Protein 8G0K (pdb70)

Secondary structure (DSSP, 8-state):
-PPEEPSSPPEE-GGGTTSHHHHHHHHHHHHHHHHHHHTSBHHHHHHHHHHHTTS----HHHHHHHHHHHHHHHHHHHHH-TTS-HHHHHHHHHH-SSGGGGB----HHHHHHHHHHHT---B--EE-STT-EE-/-HHHHHHSTT-EEEEPPPHHHHHTTTTTS-HHHHHHHHHH-EEEETTTTEEE--HHHHHHHHHHH----TTEEEEEEEEETT--EEEEEEETTT--EEEEEETTTTEEEEE-S-HHHHHHTGGG-HHHHHHTT--TTHHHHHHHSPPPPTTEEEEESS-GGGT---SGGGEEEEEHHHHHHHHHHHS-SPEE-/--SSPPEE-TTGGGSHHHHHHHHHHHHHHHT--HHHHHHHHTSSB--SS-HHHHHHHHHHHHHHHHHHHHH-TTS-HHHHHHHHHH-SSGGGGS----HHHHT---S--EE-/-HHHHHHSTT-EEEEPBPHHHHHTTTTTS-HHHHHHHHHH-EEEETTTTEEE--HHHHHHHHHHHS---TTEEEEEEEEETTS-EEEEEEETTT--EEEEEETTTTEEEEE-S-HHHHHHTGGG-HHHHHHTT--TTHHHHHHHSPPP-TTEEEEESS-GGGT---SGGGEEEEEHHHHHHHHHHHS-SPEE-

Solvent-accessible surface area: 28555 Å² total; per-residue (Å²): 96,71,76,9,75,6,101,74,47,1,59,6,21,146,134,33,56,172,49,97,151,20,48,85,50,0,101,108,6,2,75,59,1,19,74,15,1,34,108,16,44,16,154,46,1,32,136,18,12,74,91,27,92,171,86,24,151,133,141,41,18,28,13,1,14,28,33,56,43,40,8,52,51,2,10,28,56,0,67,112,112,36,135,48,70,0,135,32,0,28,58,85,3,77,81,101,150,96,8,6,27,0,2,29,121,90,45,29,1,80,52,2,4,80,56,2,85,164,84,125,212,91,110,5,44,3,24,1,38,94,99,18,84,89,94,38,141,87,2,87,149,93,10,26,119,50,75,80,86,109,104,23,67,71,127,48,0,131,107,18,91,106,45,5,16,133,85,0,13,47,0,1,96,71,0,0,24,0,6,4,15,63,4,12,2,0,1,6,70,0,78,99,21,42,52,12,0,84,65,13,2,78,61,70,153,66,11,46,1,1,0,0,1,0,0,0,3,0,0,2,0,0,5,0,42,2,105,20,8,3,12,1,0,0,3,1,5,1,12,20,5,6,12,24,6,6,20,75,20,0,58,3,7,0,8,7,4,3,50,3,117,23,0,14,84,52,18,0,44,2,78,70,14,86,81,0,71,142,109,52,71,93,0,126,42,69,17,0,0,0,4,12,5,1,9,3,1,0,6,100,65,27,32,129,33,4,84,68,9,77,5,51,7,3,1,0,1,3,16,4,1,12,48,124,12,98,26,91,174,11,135,66,49,3,56,0,26,114,77,18,51,117,28,39,64,18,58,105,39,0,90,113,0,1,77,54,10,81,106,58,126,108,156,28,10,91,83,26,87,169,86,22,80,83,112,147,50,139,38,45,108,8,1,93,30,35,58,86,42,11,54,71,3,17,90,58,0,111,122,98,42,127,56,74,0,128,36,0,16,58,86,4,76,78,98,161,135,34,6,49,90,48,98,116,82,50,26,3,96,80,88,75,43,35,117,76,23,76,83,98,41,130,79,2,94,128,96,10,22,124,51,45,52,1,2,70,15,25,72,128,6,1,133,100,16,78,120,61,5,12,124,71,0,11,50,0,0,100,73,0,0,2,0,1,6,15,65,3,13,2,0,1,6,11,0,26,57,22,45,64,12,0,90,71,19,3,77,56,71,153,72,10,55,2,2,0,0,1,0,0,0,0,0,0,2,0,0,4,0,39,2,141,91,22,22,13,1,0,0,3,0,5,2,6,18,3,6,10,24,7,6,22,72,36,0,61,6,8,0,9,9,5,2,53,4,155,20,0,33,65,59,21,0,48,6,84,48,11,98,84,0,75,147,110,61,72,62,0,51,26,68,13,0,1,0,2,18,19,1,8,3,21,4,7,116,68,48,52,135,37,1,72,59,10,72,4,49,7,2,2,0,0,2,17,5,6,11,48,124,12,70,22,93

InterPro domains:
  IPR028949 Novel toxin 15 [PF15604] (2-148)

Organism: Bacteroides (NCBI:txid816)

Structure (mmCIF, N/CA/C/O backbone):
data_8G0K
#
_entry.id   8G0K
#
_cell.length_a   109.770
_cell.length_b   112.272
_cell.length_c   149.057
_cell.angle_alpha   90.00
_cell.angle_beta   90.00
_cell.angle_gamma   90.00
#
_symmetry.space_group_name_H-M   'C 2 2 21'
#
loop_
_entity.id
_entity.type
_entity.pdbx_description
1 polymer 'Ntox15 domain-containing protein'
2 polymer 'DUF1851 domain-containing protein'
3 water water
#
loop_
_atom_site.group_PDB
_atom_site.id
_atom_site.type_symbol
_atom_site.label_atom_id
_atom_site.label_alt_id
_atom_site.label_comp_id
_atom_site.label_asym_id
_atom_site.label_entity_id
_atom_site.label_seq_id
_atom_site.pdbx_PDB_ins_code
_atom_site.Cartn_x
_atom_site.Cartn_y
_atom_site.Cartn_z
_atom_site.occupancy
_atom_site.B_iso_or_equiv
_atom_site.auth_seq_id
_atom_site.auth_comp_id
_atom_site.auth_asym_id
_atom_site.auth_atom_id
_atom_site.pdbx_PDB_model_num
ATOM 1 N N . LEU A 1 13 ? 7.244 8.957 54.273 1.00 64.93 162 LEU A N 1
ATOM 2 C CA . LEU A 1 13 ? 6.979 10.368 54.522 1.00 66.31 162 LEU A CA 1
ATOM 3 C C . LEU A 1 13 ? 6.055 10.939 53.484 1.00 67.71 162 LEU A C 1
ATOM 4 O O . LEU A 1 13 ? 5.185 10.248 52.948 1.00 73.89 162 LEU A O 1
ATOM 9 N N . SER A 1 14 ? 6.286 12.218 53.190 1.00 64.38 163 SER A N 1
ATOM 10 C CA . SER A 1 14 ? 5.511 12.934 52.188 1.00 65.58 163 SER A CA 1
ATOM 11 C C . SER A 1 14 ? 6.026 12.614 50.782 1.00 66.59 163 SER A C 1
ATOM 12 O O . SER A 1 14 ? 7.230 12.399 50.580 1.00 63.65 163 SER A O 1
ATOM 15 N N . VAL A 1 15 ? 5.102 12.590 49.813 1.00 59.62 164 VAL A N 1
ATOM 16 C CA . VAL A 1 15 ? 5.384 12.080 48.470 1.00 60.05 164 VAL A CA 1
ATOM 17 C C . VAL A 1 15 ? 6.070 13.152 47.629 1.00 63.70 164 VAL A C 1
ATOM 18 O O . VAL A 1 15 ? 5.473 14.191 47.318 1.00 61.89 164 VAL A O 1
ATOM 22 N N . ILE A 1 16 ? 7.292 12.859 47.185 1.00 56.48 165 ILE A N 1
ATOM 23 C CA . ILE A 1 16 ? 8.095 13.783 46.396 1.00 51.86 165 ILE A CA 1
ATOM 24 C C . ILE A 1 16 ? 7.936 13.430 44.923 1.00 50.98 165 ILE A C 1
ATOM 25 O O . ILE A 1 16 ? 8.306 12.330 44.491 1.00 49.40 165 ILE A O 1
ATOM 30 N N . PHE A 1 17 ? 7.373 14.352 44.149 1.00 49.08 166 PHE A N 1
ATOM 31 C CA . PHE A 1 17 ? 7.197 14.144 42.718 1.00 51.46 166 PHE A CA 1
ATOM 32 C C . PHE A 1 17 ? 8.415 14.674 41.959 1.00 51.76 166 PHE A C 1
ATOM 33 O O . PHE A 1 17 ? 8.860 15.797 42.205 1.00 48.76 166 PHE A O 1
ATOM 41 N N . VAL A 1 18 ? 8.925 13.870 41.019 1.00 48.22 167 VAL A N 1
ATOM 42 C CA . VAL A 1 18 ? 10.097 14.249 40.238 1.00 42.55 167 VAL A CA 1
ATOM 43 C C . VAL A 1 18 ? 9.818 15.528 39.452 1.00 41.48 167 VAL A C 1
ATOM 44 O O . VAL A 1 18 ? 8.803 15.644 38.766 1.00 45.03 167 VAL A O 1
ATOM 48 N N . LYS A 1 19 ? 10.729 16.504 39.559 1.00 43.80 168 LYS A N 1
ATOM 49 C CA . LYS A 1 19 ? 10.632 17.787 38.866 1.00 44.04 168 LYS A CA 1
ATOM 50 C C . LYS A 1 19 ? 11.871 18.058 38.006 1.00 45.39 168 LYS A C 1
ATOM 51 O O . LYS A 1 19 ? 13.001 17.903 38.486 1.00 45.03 168 LYS A O 1
ATOM 57 N N . PRO A 1 20 ? 11.711 18.424 36.723 1.00 41.42 169 PRO A N 1
ATOM 58 C CA . PRO A 1 20 ? 10.434 18.380 36.007 1.00 40.41 169 PRO A CA 1
ATOM 59 C C . PRO A 1 20 ? 10.081 16.921 35.700 1.00 42.60 169 PRO A C 1
ATOM 60 O O . PRO A 1 20 ? 10.935 16.045 35.883 1.00 39.95 169 PRO A O 1
ATOM 64 N N . PRO A 1 21 ? 8.831 16.646 35.328 1.00 44.05 170 PRO A N 1
ATOM 65 C CA . PRO A 1 21 ? 8.476 15.280 34.940 1.00 40.92 170 PRO A CA 1
ATOM 66 C C . PRO A 1 21 ? 9.418 14.776 33.856 1.00 39.06 170 PRO A C 1
ATOM 67 O O . PRO A 1 21 ? 9.969 15.563 33.075 1.00 35.28 170 PRO A O 1
ATOM 71 N N . PHE A 1 22 ? 9.564 13.452 33.786 1.00 36.05 171 PHE A N 1
ATOM 72 C CA . PHE A 1 22 ? 10.290 12.855 32.672 1.00 36.94 171 PHE A CA 1
ATOM 73 C C . PHE A 1 22 ? 9.588 13.190 31.363 1.00 41.48 171 PHE A C 1
ATOM 74 O O . PHE A 1 22 ? 8.413 13.568 31.338 1.00 41.65 171 PHE A O 1
ATOM 82 N N . GLN A 1 23 ? 10.331 13.103 30.272 1.00 37.73 172 GLN A N 1
ATOM 83 C CA . GLN A 1 23 ? 9.789 13.313 28.938 1.00 39.29 172 GLN A CA 1
ATOM 84 C C . GLN A 1 23 ? 9.857 12.011 28.153 1.00 40.29 172 GLN A C 1
ATOM 85 O O . GLN A 1 23 ? 10.708 11.152 28.407 1.00 41.03 172 GLN A O 1
ATOM 91 N N . LEU A 1 24 ? 8.923 11.870 27.226 1.00 42.55 173 LEU A N 1
ATOM 92 C CA . LEU A 1 24 ? 9.022 10.964 26.091 1.00 42.08 173 LEU A CA 1
ATOM 93 C C . LEU A 1 24 ? 9.333 11.856 24.895 1.00 46.66 173 LEU A C 1
ATOM 94 O O . LEU A 1 24 ? 8.435 12.337 24.201 1.00 43.96 173 LEU A O 1
ATOM 99 N N . LYS A 1 25 ? 10.628 12.068 24.659 1.00 45.52 174 LYS A N 1
ATOM 100 C CA . LYS A 1 25 ? 11.093 13.016 23.655 1.00 45.14 174 LYS A CA 1
ATOM 101 C C . LYS A 1 25 ? 10.570 12.623 22.282 1.00 40.21 174 LYS A C 1
ATOM 102 O O . LYS A 1 25 ? 10.270 11.454 22.027 1.00 40.76 174 LYS A O 1
ATOM 108 N N . LYS A 1 26 ? 10.451 13.607 21.383 1.00 44.28 175 LYS A N 1
ATOM 109 C CA . LYS A 1 26 ? 9.750 13.332 20.125 1.00 50.33 175 LYS A CA 1
ATOM 110 C C . LYS A 1 26 ? 10.522 12.344 19.249 1.00 51.09 175 LYS A C 1
ATOM 111 O O . LYS A 1 26 ? 9.906 11.493 18.592 1.00 50.15 175 LYS A O 1
ATOM 117 N N . LYS A 1 27 ? 11.862 12.418 19.237 1.00 44.55 176 LYS A N 1
ATOM 118 C CA . LYS A 1 27 ? 12.644 11.484 18.422 1.00 47.10 176 LYS A CA 1
ATOM 119 C C . LYS A 1 27 ? 12.348 10.023 18.760 1.00 46.24 176 LYS A C 1
ATOM 120 O O . LYS A 1 27 ? 12.395 9.166 17.874 1.00 53.41 176 LYS A O 1
ATOM 126 N N . PHE A 1 28 ? 11.985 9.716 19.999 1.00 43.13 177 PHE A N 1
ATOM 127 C CA . PHE A 1 28 ? 11.744 8.328 20.382 1.00 46.81 177 PHE A CA 1
ATOM 128 C C . PHE A 1 28 ? 10.296 7.876 20.201 1.00 50.76 177 PHE A C 1
ATOM 129 O O . PHE A 1 28 ? 10.012 6.693 20.416 1.00 49.05 177 PHE A O 1
ATOM 137 N N . GLN A 1 29 ? 9.384 8.777 19.806 1.00 50.63 178 GLN A N 1
ATOM 138 C CA . GLN A 1 29 ? 7.962 8.462 19.654 1.00 51.95 178 GLN A CA 1
ATOM 139 C C . GLN A 1 29 ? 7.634 7.718 18.358 1.00 52.66 178 GLN A C 1
ATOM 140 O O . GLN A 1 29 ? 6.588 7.069 18.289 1.00 51.31 178 GLN A O 1
ATOM 146 N N . LYS A 1 30 ? 8.479 7.822 17.322 1.00 52.74 179 LYS A N 1
ATOM 147 C CA . LYS A 1 30 ? 8.255 7.070 16.084 1.00 54.98 179 LYS A CA 1
ATOM 148 C C . LYS A 1 30 ? 8.186 5.568 16.338 1.00 53.56 179 LYS A C 1
ATOM 149 O O . LYS A 1 30 ? 7.573 4.838 15.558 1.00 58.34 179 LYS A O 1
ATOM 155 N N . ASP A 1 31 ? 8.814 5.086 17.411 1.00 52.20 180 ASP A N 1
ATOM 156 C CA . ASP A 1 31 ? 8.757 3.677 17.763 1.00 48.84 180 ASP A CA 1
ATOM 157 C C . ASP A 1 31 ? 7.702 3.470 18.834 1.00 50.83 180 ASP A C 1
ATOM 158 O O . ASP A 1 31 ? 7.936 3.826 20.005 1.00 45.88 180 ASP A O 1
ATOM 163 N N . PRO A 1 32 ? 6.565 2.853 18.505 1.00 51.38 181 PRO A N 1
ATOM 164 C CA . PRO A 1 32 ? 5.475 2.748 19.493 1.00 48.34 181 PRO A CA 1
ATOM 165 C C . PRO A 1 32 ? 5.843 1.937 20.711 1.00 45.60 181 PRO A C 1
ATOM 166 O O . PRO A 1 32 ? 5.231 2.127 21.763 1.00 50.95 181 PRO A O 1
ATOM 170 N N . PHE A 1 33 ? 6.836 1.059 20.634 1.00 47.22 182 PHE A N 1
ATOM 171 C CA . PHE A 1 33 ? 7.171 0.247 21.800 1.00 42.45 182 PHE A CA 1
ATOM 172 C C . PHE A 1 33 ? 8.034 0.979 22.818 1.00 42.26 182 PHE A C 1
ATOM 173 O O . PHE A 1 33 ? 8.210 0.481 23.927 1.00 42.65 182 PHE A O 1
ATOM 181 N N . TYR A 1 34 ? 8.581 2.143 22.479 1.00 47.02 183 TYR A N 1
ATOM 182 C CA . TYR A 1 34 ? 9.552 2.779 23.366 1.00 44.88 183 TYR A CA 1
ATOM 183 C C . TYR A 1 34 ? 8.899 3.247 24.668 1.00 46.24 183 TYR A C 1
ATOM 184 O O . TYR A 1 34 ? 9.420 2.994 25.773 1.00 40.05 183 TYR A O 1
ATOM 193 N N . GLU A 1 35 ? 7.737 3.916 24.550 1.00 45.23 184 GLU A N 1
ATOM 194 C CA . GLU A 1 35 ? 7.057 4.460 25.722 1.00 44.01 184 GLU A CA 1
ATOM 195 C C . GLU A 1 35 ? 6.795 3.383 26.762 1.00 44.65 184 GLU A C 1
ATOM 196 O O . GLU A 1 35 ? 7.101 3.558 27.952 1.00 43.05 184 GLU A O 1
ATOM 202 N N . ILE A 1 36 ? 6.228 2.255 26.323 1.00 44.72 185 ILE A N 1
ATOM 203 C CA . ILE A 1 36 ? 6.008 1.112 27.211 1.00 42.86 185 ILE A CA 1
ATOM 204 C C . ILE A 1 36 ? 7.273 0.787 28.003 1.00 41.58 185 ILE A C 1
ATOM 205 O O . ILE A 1 36 ? 7.248 0.730 29.237 1.00 42.78 185 ILE A O 1
ATOM 210 N N . GLU A 1 37 ? 8.407 0.572 27.302 1.00 42.17 186 GLU A N 1
ATOM 211 C CA . GLU A 1 37 ? 9.660 0.219 27.988 1.00 42.23 186 GLU A CA 1
ATOM 212 C C . GLU A 1 37 ? 10.133 1.330 28.919 1.00 37.52 186 GLU A C 1
ATOM 213 O O . GLU A 1 37 ? 10.716 1.070 29.986 1.00 39.13 186 GLU A O 1
ATOM 219 N N . MET A 1 38 ? 9.967 2.575 28.485 1.00 42.01 187 MET A N 1
ATOM 220 C CA . MET A 1 38 ? 10.281 3.716 29.329 1.00 38.16 187 MET A CA 1
ATOM 221 C C . MET A 1 38 ? 9.494 3.649 30.626 1.00 39.25 187 MET A C 1
ATOM 222 O O . MET A 1 38 ? 10.067 3.672 31.731 1.00 36.82 187 MET A O 1
ATOM 227 N N . ARG A 1 39 ? 8.166 3.530 30.510 1.00 40.15 188 ARG A N 1
ATOM 228 C CA . ARG A 1 39 ? 7.332 3.437 31.710 1.00 39.13 188 ARG A CA 1
ATOM 229 C C . ARG A 1 39 ? 7.792 2.285 32.593 1.00 35.92 188 ARG A C 1
ATOM 230 O O . ARG A 1 39 ? 7.964 2.460 33.807 1.00 37.76 188 ARG A O 1
ATOM 238 N N . LYS A 1 40 ? 8.088 1.120 31.994 1.00 35.89 189 LYS A N 1
ATOM 239 C CA . LYS A 1 40 ? 8.615 0.014 32.799 1.00 37.82 189 LYS A CA 1
ATOM 240 C C . LYS A 1 40 ? 9.880 0.422 33.528 1.00 40.37 189 LYS A C 1
ATOM 241 O O . LYS A 1 40 ? 10.054 0.106 34.711 1.00 41.30 189 LYS A O 1
ATOM 247 N N . GLN A 1 41 ? 10.792 1.102 32.825 1.00 36.99 190 GLN A N 1
ATOM 248 C CA . GLN A 1 41 ? 12.031 1.527 33.467 1.00 39.35 190 GLN A CA 1
ATOM 249 C C . GLN A 1 41 ? 11.738 2.503 34.597 1.00 33.71 190 GLN A C 1
ATOM 250 O O . GLN A 1 41 ? 12.265 2.365 35.705 1.00 33.87 190 GLN A O 1
ATOM 256 N N . LEU A 1 42 ? 10.876 3.497 34.339 1.00 31.64 191 LEU A N 1
ATOM 257 C CA . LEU A 1 42 ? 10.620 4.499 35.360 1.00 32.84 191 LEU A CA 1
ATOM 258 C C . LEU A 1 42 ? 10.026 3.855 36.602 1.00 38.27 191 LEU A C 1
ATOM 259 O O . LEU A 1 42 ? 10.354 4.245 37.733 1.00 37.42 191 LEU A O 1
ATOM 264 N N . GLN A 1 43 ? 9.184 2.831 36.408 1.00 37.62 192 GLN A N 1
ATOM 265 C CA . GLN A 1 43 ? 8.539 2.169 37.544 1.00 40.96 192 GLN A CA 1
ATOM 266 C C . GLN A 1 43 ? 9.546 1.351 38.325 1.00 39.82 192 GLN A C 1
ATOM 267 O O . GLN A 1 43 ? 9.583 1.411 39.559 1.00 39.24 192 GLN A O 1
ATOM 273 N N . MET A 1 44 ? 10.375 0.570 37.620 1.00 39.71 193 MET A N 1
ATOM 274 C CA . MET A 1 44 ? 11.377 -0.223 38.332 1.00 41.33 193 MET A CA 1
ATOM 275 C C . MET A 1 44 ? 12.375 0.681 39.049 1.00 35.54 193 MET A C 1
ATOM 276 O O . MET A 1 44 ? 12.772 0.397 40.180 1.00 42.79 193 MET A O 1
ATOM 281 N N . GLN A 1 45 ? 12.710 1.829 38.456 1.00 40.55 194 GLN A N 1
ATOM 282 C CA . GLN A 1 45 ? 13.568 2.796 39.147 1.00 39.48 194 GLN A CA 1
ATOM 283 C C . GLN A 1 45 ? 12.877 3.373 40.386 1.00 41.48 194 GLN A C 1
ATOM 284 O O . GLN A 1 45 ? 13.493 3.499 41.457 1.00 41.58 194 GLN A O 1
ATOM 290 N N . GLN A 1 46 ? 11.595 3.725 40.263 1.00 39.62 195 GLN A N 1
ATOM 291 C CA . GLN A 1 46 ? 10.862 4.278 41.404 1.00 44.85 195 GLN A CA 1
ATOM 292 C C . GLN A 1 46 ? 10.814 3.305 42.586 1.00 40.89 195 GLN A C 1
ATOM 293 O O . GLN A 1 46 ? 11.119 3.680 43.724 1.00 40.63 195 GLN A O 1
ATOM 299 N N . ASP A 1 47 ? 10.412 2.052 42.338 1.00 41.57 196 ASP A N 1
ATOM 300 C CA . ASP A 1 47 ? 10.423 1.047 43.404 1.00 42.29 196 ASP A CA 1
ATOM 301 C C . ASP A 1 47 ? 11.817 0.885 43.994 1.00 47.74 196 ASP A C 1
ATOM 302 O O . ASP A 1 47 ? 11.969 0.778 45.218 1.00 51.02 196 ASP A O 1
ATOM 307 N N . GLY A 1 48 ? 12.852 0.871 43.144 1.00 42.16 197 GLY A N 1
ATOM 308 C CA . GLY A 1 48 ? 14.209 0.769 43.667 1.00 41.53 197 GLY A CA 1
ATOM 309 C C . GLY A 1 48 ? 14.560 1.893 44.625 1.00 41.46 197 GLY A C 1
ATOM 310 O O . GLY A 1 48 ? 15.156 1.657 45.679 1.00 44.16 197 GLY A O 1
ATOM 311 N N . ILE A 1 49 ? 14.168 3.128 44.293 1.00 41.17 198 ILE A N 1
ATOM 312 C CA . ILE A 1 49 ? 14.380 4.239 45.221 1.00 42.70 198 ILE A CA 1
ATOM 313 C C . ILE A 1 49 ? 13.541 4.069 46.488 1.00 47.46 198 ILE A C 1
ATOM 314 O O . ILE A 1 49 ? 14.034 4.266 47.602 1.00 50.18 198 ILE A O 1
ATOM 319 N N . ASN A 1 50 ? 12.248 3.747 46.341 1.00 48.01 199 ASN A N 1
ATOM 320 C CA . ASN A 1 50 ? 11.385 3.729 47.520 1.00 50.17 199 ASN A CA 1
ATOM 321 C C . ASN A 1 50 ? 11.759 2.600 48.471 1.00 53.44 199 ASN A C 1
ATOM 322 O O . ASN A 1 50 ? 11.386 2.646 49.642 1.00 56.30 199 ASN A O 1
ATOM 327 N N . ASN A 1 51 ? 12.545 1.630 48.009 1.00 53.25 200 ASN A N 1
ATOM 328 C CA . ASN A 1 51 ? 13.041 0.533 48.829 1.00 49.96 200 ASN A CA 1
ATOM 329 C C . ASN A 1 51 ? 14.210 0.931 49.724 1.00 58.27 200 ASN A C 1
ATOM 330 O O . ASN A 1 51 ? 14.742 0.075 50.445 1.00 61.53 200 ASN A O 1
ATOM 335 N N . MET A 1 52 ? 14.615 2.197 49.718 1.00 55.92 201 MET A N 1
ATOM 336 C CA . MET A 1 52 ? 15.773 2.646 50.478 1.00 58.41 201 MET A CA 1
ATOM 337 C C . MET A 1 52 ? 15.349 3.523 51.654 1.00 55.85 201 MET A C 1
ATOM 338 O O . MET A 1 52 ? 14.362 4.266 51.575 1.00 54.83 201 MET A O 1
ATOM 343 N N . THR A 1 53 ? 16.121 3.451 52.737 1.00 56.55 202 THR A N 1
ATOM 344 C CA . THR A 1 53 ? 16.000 4.435 53.804 1.00 60.75 202 THR A CA 1
ATOM 345 C C . THR A 1 53 ? 16.531 5.784 53.335 1.00 58.20 202 THR A C 1
ATOM 346 O O . THR A 1 53 ? 17.385 5.865 52.448 1.00 59.68 202 THR A O 1
ATOM 350 N N . ILE A 1 54 ? 16.011 6.853 53.947 1.00 58.43 203 ILE A N 1
ATOM 351 C CA . ILE A 1 54 ? 16.426 8.207 53.589 1.00 56.24 203 ILE A CA 1
ATOM 352 C C . ILE A 1 54 ? 17.903 8.392 53.844 1.00 59.01 203 ILE A C 1
ATOM 353 O O . ILE A 1 54 ? 18.606 9.051 53.065 1.00 59.38 203 ILE A O 1
ATOM 358 N N . PHE A 1 55 ? 18.394 7.851 54.958 1.00 60.75 204 PHE A N 1
ATOM 359 C CA . PHE A 1 55 ? 19.806 8.012 55.268 1.00 58.77 204 PHE A CA 1
ATOM 360 C C . PHE A 1 55 ? 20.666 7.443 54.153 1.00 55.10 204 PHE A C 1
ATOM 361 O O . PHE A 1 55 ? 21.545 8.133 53.637 1.00 54.32 204 PHE A O 1
ATOM 369 N N . GLU A 1 56 ? 20.413 6.188 53.751 1.00 55.82 205 GLU A N 1
ATOM 370 C CA . GLU A 1 56 ? 21.310 5.554 52.784 1.00 60.40 205 GLU A CA 1
ATOM 371 C C . GLU A 1 56 ? 21.166 6.188 51.399 1.00 57.75 205 GLU A C 1
ATOM 372 O O . GLU A 1 56 ? 22.145 6.260 50.654 1.00 56.65 205 GLU A O 1
ATOM 378 N N . TRP A 1 57 ? 19.979 6.695 51.053 1.00 57.71 206 TRP A N 1
ATOM 379 C CA . TRP A 1 57 ? 19.837 7.426 49.797 1.00 53.85 206 TRP A CA 1
ATOM 380 C C . TRP A 1 57 ? 20.672 8.698 49.804 1.00 57.65 206 TRP A C 1
ATOM 381 O O . TRP A 1 57 ? 21.323 9.034 48.802 1.00 56.49 206 TRP A O 1
ATOM 392 N N . LEU A 1 58 ? 20.697 9.404 50.934 1.00 57.64 207 LEU A N 1
ATOM 393 C CA . LEU A 1 58 ? 21.541 10.589 51.030 1.00 52.69 207 LEU A CA 1
ATOM 394 C C . LEU A 1 58 ? 23.018 10.220 51.048 1.00 55.15 207 LEU A C 1
ATOM 395 O O . LEU A 1 58 ? 23.833 10.931 50.457 1.00 56.71 207 LEU A O 1
ATOM 400 N N . LYS A 1 59 ? 23.388 9.126 51.723 1.00 52.60 208 LYS A N 1
ATOM 401 C CA . LYS A 1 59 ? 24.773 8.668 51.697 1.00 52.42 208 LYS A CA 1
ATOM 402 C C . LYS A 1 59 ? 25.255 8.486 50.258 1.00 56.21 208 LYS A C 1
ATOM 403 O O . LYS A 1 59 ? 26.250 9.088 49.831 1.00 56.98 208 LYS A O 1
ATOM 409 N N . ASN A 1 60 ? 24.524 7.670 49.487 1.00 56.40 209 ASN A N 1
ATOM 410 C CA . ASN A 1 60 ? 24.925 7.342 48.122 1.00 51.19 209 ASN A CA 1
ATOM 411 C C . ASN A 1 60 ? 24.981 8.580 47.241 1.00 50.11 209 ASN A C 1
ATOM 412 O O . ASN A 1 60 ? 25.877 8.714 46.402 1.00 52.68 209 ASN A O 1
ATOM 417 N N . ARG A 1 61 ? 24.028 9.494 47.415 1.00 49.14 210 ARG A N 1
ATOM 418 C CA . ARG A 1 61 ? 23.995 10.706 46.606 1.00 50.39 210 ARG A CA 1
ATOM 419 C C . ARG A 1 61 ? 25.270 11.514 46.784 1.00 55.41 210 ARG A C 1
ATOM 420 O O . ARG A 1 61 ? 25.917 11.903 45.806 1.00 51.84 210 ARG A O 1
ATOM 428 N N . GLU A 1 62 ? 25.657 11.774 48.036 1.00 59.01 211 GLU A N 1
ATOM 429 C CA . GLU A 1 62 ? 26.870 12.552 48.248 1.00 58.33 211 GLU A CA 1
ATOM 430 C C . GLU A 1 62 ? 28.104 11.776 47.797 1.00 56.47 211 GLU A C 1
ATOM 431 O O . GLU A 1 62 ? 29.044 12.377 47.263 1.00 55.94 211 GLU A O 1
ATOM 437 N N . ASN A 1 63 ? 28.097 10.444 47.915 1.00 52.53 212 ASN A N 1
ATOM 438 C CA . ASN A 1 63 ? 29.172 9.671 47.293 1.00 55.66 212 ASN A CA 1
ATOM 439 C C . ASN A 1 63 ? 29.202 9.887 45.779 1.00 57.32 212 ASN A C 1
ATOM 440 O O . ASN A 1 63 ? 30.277 10.032 45.180 1.00 56.20 212 ASN A O 1
ATOM 445 N N . PHE A 1 64 ? 28.027 9.933 45.147 1.00 56.18 213 PHE A N 1
ATOM 446 C CA . PHE A 1 64 ? 27.973 10.082 43.696 1.00 52.18 213 PHE A CA 1
ATOM 447 C C . PHE A 1 64 ? 28.566 11.416 43.248 1.00 51.06 213 PHE A C 1
ATOM 448 O O . PHE A 1 64 ? 29.247 11.493 42.219 1.00 46.13 213 PHE A O 1
ATOM 456 N N . LYS A 1 65 ? 28.313 12.479 44.000 1.00 52.29 214 LYS A N 1
ATOM 457 C CA . LYS A 1 65 ? 28.832 13.781 43.607 1.00 56.55 214 LYS A CA 1
ATOM 458 C C . LYS A 1 65 ? 30.359 13.856 43.633 1.00 54.81 214 LYS A C 1
ATOM 459 O O . LYS A 1 65 ? 30.913 14.816 43.089 1.00 62.08 214 LYS A O 1
ATOM 465 N N . LYS A 1 66 ? 31.053 12.862 44.208 1.00 52.42 215 LYS A N 1
ATOM 466 C CA . LYS A 1 66 ? 32.515 12.906 44.273 1.00 55.12 215 LYS A CA 1
ATOM 467 C C . LYS A 1 66 ? 33.176 12.641 42.915 1.00 58.43 215 LYS A C 1
ATOM 468 O O . LYS A 1 66 ? 34.291 13.123 42.671 1.00 57.76 215 LYS A O 1
ATOM 474 N N . TYR A 1 67 ? 32.543 11.865 42.029 1.00 53.77 216 TYR A N 1
ATOM 475 C CA . TYR A 1 67 ? 33.147 11.617 40.723 1.00 51.61 216 TYR A CA 1
ATOM 476 C C . TYR A 1 67 ? 33.047 12.881 39.873 1.00 50.58 216 TYR A C 1
ATOM 477 O O . TYR A 1 67 ? 32.023 13.571 39.866 1.00 53.03 216 TYR A O 1
ATOM 486 N N . GLY A 1 68 ? 34.122 13.200 39.173 1.00 48.85 217 GLY A N 1
ATOM 487 C CA . GLY A 1 68 ? 34.056 14.249 38.178 1.00 52.49 217 GLY A CA 1
ATOM 488 C C . GLY A 1 68 ? 33.978 15.677 38.682 1.00 49.56 217 GLY A C 1
ATOM 489 O O . GLY A 1 68 ? 33.813 15.919 39.873 1.00 52.54 217 GLY A O 1
ATOM 490 N N . ARG A 1 69 ? 34.108 16.625 37.762 1.00 51.71 218 ARG A N 1
ATOM 491 C CA . ARG A 1 69 ? 34.049 18.050 38.056 1.00 54.32 218 ARG A CA 1
ATOM 492 C C . ARG A 1 69 ? 33.373 18.806 36.905 1.00 56.37 218 ARG A C 1
ATOM 493 O O . ARG A 1 69 ? 32.923 19.948 37.065 1.00 64.16 218 ARG A O 1
ATOM 501 N N . SER A 1 73 ? 35.538 26.840 33.500 1.00 55.94 222 SER A N 1
ATOM 502 C CA . SER A 1 73 ? 36.565 27.028 32.444 1.00 66.04 222 SER A CA 1
ATOM 503 C C . SER A 1 73 ? 36.037 26.928 30.984 1.00 59.10 222 SER A C 1
ATOM 504 O O . SER A 1 73 ? 34.812 26.846 30.745 1.00 60.98 222 SER A O 1
ATOM 507 N N . LYS A 1 74 ? 36.979 26.951 30.029 1.00 56.61 223 LYS A N 1
ATOM 508 C CA . LYS A 1 74 ? 36.691 26.937 28.595 1.00 48.30 223 LYS A CA 1
ATOM 509 C C . LYS A 1 74 ? 37.070 25.572 28.035 1.00 43.99 223 LYS A C 1
ATOM 510 O O . LYS A 1 74 ? 38.252 25.193 28.042 1.00 38.49 223 LYS A O 1
ATOM 516 N N . LYS A 1 75 ? 36.068 24.855 27.514 1.00 39.44 224 LYS A N 1
ATOM 517 C CA . LYS A 1 75 ? 36.255 23.445 27.192 1.00 39.06 224 LYS A CA 1
ATOM 518 C C . LYS A 1 75 ? 37.289 23.251 26.084 1.00 32.47 224 LYS A C 1
ATOM 519 O O . LYS A 1 75 ? 38.069 22.295 26.117 1.00 29.43 224 LYS A O 1
ATOM 525 N N . ILE A 1 76 ? 37.314 24.143 25.098 1.00 31.48 225 ILE A N 1
ATOM 526 C CA . ILE A 1 76 ? 38.326 24.033 24.047 1.00 30.98 225 ILE A CA 1
ATOM 527 C C . ILE A 1 76 ? 39.735 23.951 24.646 1.00 30.81 225 ILE A C 1
ATOM 528 O O . ILE A 1 76 ? 40.557 23.117 24.234 1.00 29.16 225 ILE A O 1
ATOM 533 N N . GLN A 1 77 ? 40.013 24.750 25.681 1.00 34.20 226 GLN A N 1
ATOM 534 C CA . GLN A 1 77 ? 41.378 24.795 26.228 1.00 34.21 226 GLN A CA 1
ATOM 535 C C . GLN A 1 77 ? 41.711 23.523 27.001 1.00 33.04 226 GLN A C 1
ATOM 536 O O . GLN A 1 77 ? 42.829 23.000 26.911 1.00 30.96 226 GLN A O 1
ATOM 542 N N . GLU A 1 78 ? 40.726 22.965 27.704 1.00 34.35 227 GLU A N 1
ATOM 543 C CA . GLU A 1 78 ? 40.946 21.711 28.418 1.00 35.70 227 GLU A CA 1
ATOM 544 C C . GLU A 1 78 ? 41.136 20.550 27.454 1.00 30.89 227 GLU A C 1
ATOM 545 O O . GLU A 1 78 ? 42.021 19.713 27.648 1.00 26.62 227 GLU A O 1
ATOM 551 N N . ASP A 1 79 ? 40.287 20.465 26.422 1.00 30.20 228 ASP A N 1
ATOM 552 C CA . ASP A 1 79 ? 40.432 19.401 25.438 1.00 27.92 228 ASP A CA 1
ATOM 553 C C . ASP A 1 79 ? 41.746 19.543 24.646 1.00 26.07 228 ASP A C 1
ATOM 554 O O . ASP A 1 79 ? 42.408 18.541 24.342 1.00 27.33 228 ASP A O 1
ATOM 559 N N . PHE A 1 80 ? 42.125 20.770 24.272 1.00 26.80 229 PHE A N 1
ATOM 560 C CA . PHE A 1 80 ? 43.420 20.968 23.605 1.00 27.69 229 PHE A CA 1
ATOM 561 C C . PHE A 1 80 ? 44.546 20.354 24.417 1.00 26.07 229 PHE A C 1
ATOM 562 O O . PHE A 1 80 ? 45.330 19.562 23.897 1.00 28.03 229 PHE A O 1
ATOM 570 N N . ARG A 1 81 ? 44.596 20.656 25.721 1.00 25.51 230 ARG A N 1
ATOM 571 C CA . ARG A 1 81 ? 45.636 20.090 26.564 1.00 26.38 230 ARG A CA 1
ATOM 572 C C . ARG A 1 81 ? 45.531 18.568 26.637 1.00 28.03 230 ARG A C 1
ATOM 573 O O . ARG A 1 81 ? 46.535 17.847 26.538 1.00 23.81 230 ARG A O 1
ATOM 581 N N . ASP A 1 82 ? 44.316 18.055 26.862 1.00 28.66 231 ASP A N 1
ATOM 582 C CA . ASP A 1 82 ? 44.148 16.607 26.946 1.00 28.33 231 ASP A CA 1
ATOM 583 C C . ASP A 1 82 ? 44.569 15.914 25.645 1.00 26.41 231 ASP A C 1
ATOM 584 O O . ASP A 1 82 ? 45.126 14.819 25.689 1.00 29.29 231 ASP A O 1
ATOM 589 N N . ARG A 1 83 ? 44.312 16.521 24.475 1.00 25.35 232 ARG A N 1
ATOM 590 C CA . ARG A 1 83 ? 44.777 15.887 23.236 1.00 26.40 232 ARG A CA 1
ATOM 591 C C . ARG A 1 83 ? 46.294 15.730 23.234 1.00 26.78 232 ARG A C 1
ATOM 592 O O . ARG A 1 83 ? 46.816 14.666 22.884 1.00 25.00 232 ARG A O 1
ATOM 600 N N . TYR A 1 84 ? 47.014 16.814 23.559 1.00 24.30 233 TYR A N 1
ATOM 601 C CA . TYR A 1 84 ? 48.471 16.768 23.644 1.00 27.17 233 TYR A CA 1
ATOM 602 C C . TYR A 1 84 ? 48.921 15.683 24.627 1.00 26.80 233 TYR A C 1
ATOM 603 O O . TYR A 1 84 ? 49.733 14.816 24.289 1.00 24.24 233 TYR A O 1
ATOM 612 N N . ARG A 1 85 ? 48.309 15.651 25.817 1.00 28.17 234 ARG A N 1
ATOM 613 C CA . ARG A 1 85 ? 48.676 14.654 26.823 1.00 26.43 234 ARG A CA 1
ATOM 614 C C . ARG A 1 85 ? 48.406 13.242 26.321 1.00 29.07 234 ARG A C 1
ATOM 615 O O . ARG A 1 85 ? 49.238 12.336 26.512 1.00 28.80 234 ARG A O 1
ATOM 623 N N . ASN A 1 86 ? 47.253 13.032 25.659 1.00 25.65 235 ASN A N 1
ATOM 624 C CA . ASN A 1 86 ? 46.923 11.688 25.183 1.00 25.22 235 ASN A CA 1
ATOM 625 C C . ASN A 1 86 ? 47.894 11.209 24.121 1.00 24.46 235 ASN A C 1
ATOM 626 O O . ASN A 1 86 ? 48.200 10.013 24.063 1.00 26.54 235 ASN A O 1
ATOM 631 N N . ALA A 1 87 ? 48.405 12.108 23.282 1.00 24.43 236 ALA A N 1
ATOM 632 C CA . ALA A 1 87 ? 49.417 11.677 22.316 1.00 26.38 236 ALA A CA 1
ATOM 633 C C . ALA A 1 87 ? 50.677 11.203 23.039 1.00 28.66 236 ALA A C 1
ATOM 634 O O . ALA A 1 87 ? 51.306 10.210 22.637 1.00 29.99 236 ALA A O 1
ATOM 636 N N . LYS A 1 88 ? 51.022 11.861 24.149 1.00 26.47 237 LYS A N 1
ATOM 637 C CA . LYS A 1 88 ? 52.185 11.434 24.935 1.00 28.36 237 LYS A CA 1
ATOM 638 C C . LYS A 1 88 ? 51.911 10.101 25.610 1.00 28.80 237 LYS A C 1
ATOM 639 O O . LYS A 1 88 ? 52.765 9.212 25.608 1.00 29.79 237 LYS A O 1
ATOM 645 N N . ILE A 1 89 ? 50.710 9.928 26.166 1.00 26.58 238 ILE A N 1
ATOM 646 C CA . ILE A 1 89 ? 50.347 8.632 26.751 1.00 27.53 238 ILE A CA 1
ATOM 647 C C . ILE A 1 89 ? 50.429 7.526 25.702 1.00 28.25 238 ILE A C 1
ATOM 648 O O . ILE A 1 89 ? 50.927 6.424 25.970 1.00 27.42 238 ILE A O 1
ATOM 653 N N . ASP A 1 90 ? 49.949 7.811 24.488 1.00 29.33 239 ASP A N 1
ATOM 654 C CA . ASP A 1 90 ? 49.954 6.820 23.420 1.00 26.29 239 ASP A CA 1
ATOM 655 C C . ASP A 1 90 ? 51.363 6.304 23.140 1.00 32.73 239 ASP A C 1
ATOM 656 O O . ASP A 1 90 ? 51.539 5.110 22.852 1.00 30.38 239 ASP A O 1
ATOM 661 N N . GLU A 1 91 ? 52.382 7.194 23.188 1.00 26.36 240 GLU A N 1
ATOM 662 C CA . GLU A 1 91 ? 53.754 6.740 22.955 1.00 33.61 240 GLU A CA 1
ATOM 663 C C . GLU A 1 91 ? 54.146 5.633 23.925 1.00 31.30 240 GLU A C 1
ATOM 664 O O . GLU A 1 91 ? 54.771 4.648 23.521 1.00 36.10 240 GLU A O 1
ATOM 670 N N . TYR A 1 92 ? 53.775 5.756 25.204 1.00 28.99 241 TYR A N 1
ATOM 671 C CA . TYR A 1 92 ? 54.066 4.675 26.154 1.00 31.27 241 TYR A CA 1
ATOM 672 C C . TYR A 1 92 ? 53.242 3.410 25.860 1.00 34.48 241 TYR A C 1
ATOM 673 O O . TYR A 1 92 ? 53.763 2.283 25.920 1.00 35.78 241 TYR A O 1
ATOM 682 N N . LEU A 1 93 ? 51.955 3.565 25.561 1.00 29.17 242 LEU A N 1
ATOM 683 C CA . LEU A 1 93 ? 51.122 2.382 25.296 1.00 37.35 242 LEU A CA 1
ATOM 684 C C . LEU A 1 93 ? 51.677 1.555 24.133 1.00 32.30 242 LEU A C 1
ATOM 685 O O . LEU A 1 93 ? 51.655 0.323 24.162 1.00 30.24 242 LEU A O 1
ATOM 690 N N . LEU A 1 94 ? 52.190 2.221 23.113 1.00 31.97 243 LEU A N 1
ATOM 691 C CA . LEU A 1 94 ? 52.741 1.507 21.967 1.00 39.48 243 LEU A CA 1
ATOM 692 C C . LEU A 1 94 ? 53.940 0.635 22.355 1.00 41.10 243 LEU A C 1
ATOM 693 O O . LEU A 1 94 ? 54.179 -0.397 21.720 1.00 39.31 243 LEU A O 1
ATOM 698 N N . LEU A 1 95 ? 54.681 1.010 23.405 1.00 35.38 244 LEU A N 1
ATOM 699 C CA . LEU A 1 95 ? 55.915 0.309 23.769 1.00 42.02 244 LEU A CA 1
ATOM 700 C C . LEU A 1 95 ? 55.719 -0.690 24.889 1.00 38.75 244 LEU A C 1
ATOM 701 O O . LEU A 1 95 ? 56.382 -1.723 24.908 1.00 42.31 244 LEU A O 1
ATOM 706 N N . TYR A 1 96 ? 54.844 -0.393 25.836 1.00 37.82 245 TYR A N 1
ATOM 707 C CA . TYR A 1 96 ? 54.672 -1.205 27.034 1.00 35.86 245 TYR A CA 1
ATOM 708 C C . TYR A 1 96 ? 53.186 -1.461 27.146 1.00 41.34 245 TYR A C 1
ATOM 709 O O . TYR A 1 96 ? 52.498 -0.804 27.931 1.00 40.02 245 TYR A O 1
ATOM 718 N N . GLU A 1 97 ? 52.703 -2.434 26.369 1.00 41.27 246 GLU A N 1
ATOM 719 C CA . GLU A 1 97 ? 51.262 -2.628 26.236 1.00 41.01 246 GLU A CA 1
ATOM 720 C C . GLU A 1 97 ? 50.583 -2.909 27.564 1.00 40.76 246 GLU A C 1
ATOM 721 O O . GLU A 1 97 ? 49.399 -2.566 27.726 1.00 33.86 246 GLU A O 1
ATOM 727 N N . ASP A 1 98 ? 51.297 -3.527 28.525 1.00 36.05 247 ASP A N 1
ATOM 728 C CA . ASP A 1 98 ? 50.699 -3.963 29.793 1.00 35.70 247 ASP A CA 1
ATOM 729 C C . ASP A 1 98 ? 51.148 -3.126 30.986 1.00 36.93 247 ASP A C 1
ATOM 730 O O . ASP A 1 98 ? 50.880 -3.500 32.134 1.00 42.70 247 ASP A O 1
ATOM 735 N N . MET A 1 99 ? 51.816 -2.013 30.746 1.00 33.49 248 MET A N 1
ATOM 736 C CA . MET A 1 99 ? 52.285 -1.168 31.826 1.00 32.95 248 MET A CA 1
ATOM 737 C C . MET A 1 99 ? 51.085 -0.537 32.540 1.00 38.97 248 MET A C 1
ATOM 738 O O . MET A 1 99 ? 50.011 -0.337 31.950 1.00 35.42 248 MET A O 1
ATOM 743 N N . ASP A 1 100 ? 51.265 -0.283 33.837 1.00 37.55 249 ASP A N 1
ATOM 744 C CA . ASP A 1 100 ? 50.275 0.400 34.660 1.00 33.80 249 ASP A CA 1
ATOM 745 C C . ASP A 1 100 ? 50.065 1.827 34.144 1.00 34.66 249 ASP A C 1
ATOM 746 O O . ASP A 1 100 ? 51.033 2.607 34.004 1.00 28.33 249 ASP A O 1
ATOM 751 N N . ILE A 1 101 ? 48.800 2.157 33.827 1.00 28.64 250 ILE A N 1
ATOM 752 C CA . ILE A 1 101 ? 48.523 3.432 33.177 1.00 27.26 250 ILE A CA 1
ATOM 753 C C . ILE A 1 101 ? 48.743 4.600 34.141 1.00 27.11 250 ILE A C 1
ATOM 754 O O . ILE A 1 101 ? 49.045 5.714 33.700 1.00 25.62 250 ILE A O 1
ATOM 759 N N . LYS A 1 102 ? 48.599 4.380 35.459 1.00 25.63 251 LYS A N 1
ATOM 760 C CA . LYS A 1 102 ? 48.950 5.418 36.443 1.00 30.58 251 LYS A CA 1
ATOM 761 C C . LYS A 1 102 ? 50.431 5.792 36.355 1.00 31.47 251 LYS A C 1
ATOM 762 O O . LYS A 1 102 ? 50.793 6.972 36.461 1.00 29.96 251 LYS A O 1
ATOM 768 N N . ALA A 1 103 ? 51.304 4.796 36.168 1.00 27.58 252 ALA A N 1
ATOM 769 C CA . ALA A 1 103 ? 52.722 5.091 35.983 1.00 31.60 252 ALA A CA 1
ATOM 770 C C . ALA A 1 103 ? 52.943 5.880 34.696 1.00 28.78 252 ALA A C 1
ATOM 771 O O . ALA A 1 103 ? 53.588 6.938 34.706 1.00 27.68 252 ALA A O 1
ATOM 773 N N . ILE A 1 104 ? 52.366 5.408 33.588 1.00 27.31 253 ILE A N 1
ATOM 774 C CA . ILE A 1 104 ? 52.483 6.135 32.325 1.00 28.18 253 ILE A CA 1
ATOM 775 C C . ILE A 1 104 ? 52.054 7.578 32.501 1.00 26.09 253 ILE A C 1
ATOM 776 O O . ILE A 1 104 ? 52.751 8.509 32.068 1.00 24.44 253 ILE A O 1
ATOM 781 N N . GLU A 1 105 ? 50.911 7.779 33.166 1.00 25.47 254 GLU A N 1
ATOM 782 C CA . GLU A 1 105 ? 50.354 9.119 33.299 1.00 26.55 254 GLU A CA 1
ATOM 783 C C . GLU A 1 105 ? 51.275 9.975 34.138 1.00 26.63 254 GLU A C 1
ATOM 784 O O . GLU A 1 105 ? 51.489 11.163 33.839 1.00 27.23 254 GLU A O 1
ATOM 790 N N . ALA A 1 106 ? 51.850 9.376 35.186 1.00 25.45 255 ALA A N 1
ATOM 791 C CA . ALA A 1 106 ? 52.700 10.151 36.072 1.00 26.30 255 ALA A CA 1
ATOM 792 C C . ALA A 1 106 ? 53.960 10.591 35.338 1.00 27.83 255 ALA A C 1
ATOM 793 O O . ALA A 1 106 ? 54.359 11.753 35.436 1.00 28.51 255 ALA A O 1
ATOM 795 N N . MET A 1 107 ? 54.558 9.682 34.555 1.00 24.86 256 MET A N 1
ATOM 796 C CA . MET A 1 107 ? 55.744 10.024 33.777 1.00 29.84 256 MET A CA 1
ATOM 797 C C . MET A 1 107 ? 55.440 11.112 32.755 1.00 30.64 256 MET A C 1
ATOM 798 O O . MET A 1 107 ? 56.249 12.025 32.544 1.00 30.91 256 MET A O 1
ATOM 803 N N . VAL A 1 108 ? 54.287 11.016 32.088 1.00 28.35 257 VAL A N 1
ATOM 804 C CA . VAL A 1 108 ? 53.914 12.026 31.108 1.00 25.69 257 VAL A CA 1
ATOM 805 C C . VAL A 1 108 ? 53.769 13.380 31.786 1.00 26.97 257 VAL A C 1
ATOM 806 O O . VAL A 1 108 ? 54.288 14.402 31.305 1.00 29.91 257 VAL A O 1
ATOM 810 N N . ASP A 1 109 ? 53.075 13.401 32.934 1.00 27.56 258 ASP A N 1
ATOM 811 C CA . ASP A 1 109 ? 52.785 14.624 33.670 1.00 28.75 258 ASP A CA 1
ATOM 812 C C . ASP A 1 109 ? 54.004 15.184 34.403 1.00 29.13 258 ASP A C 1
ATOM 813 O O . ASP A 1 109 ? 53.938 16.329 34.852 1.00 30.33 258 ASP A O 1
ATOM 818 N N . SER A 1 110 ? 55.097 14.413 34.510 1.00 28.18 259 SER A N 1
ATOM 819 C CA . SER A 1 110 ? 56.364 14.824 35.138 1.00 36.37 259 SER A CA 1
ATOM 820 C C . SER A 1 110 ? 57.374 15.458 34.192 1.00 34.42 259 SER A C 1
ATOM 821 O O . SER A 1 110 ? 58.338 16.064 34.671 1.00 34.03 259 SER A O 1
ATOM 824 N N . GLU A 1 111 ? 57.234 15.264 32.882 1.00 33.15 260 GLU A N 1
ATOM 825 C CA . GLU A 1 111 ? 58.126 15.933 31.937 1.00 35.94 260 GLU A CA 1
ATOM 826 C C . GLU A 1 111 ? 58.094 17.444 32.150 1.00 37.98 260 GLU A C 1
ATOM 827 O O . GLU A 1 111 ? 57.037 18.035 32.431 1.00 32.03 260 GLU A O 1
ATOM 833 N N . LEU A 1 112 ? 59.260 18.077 31.974 1.00 37.94 261 LEU A N 1
ATOM 834 C CA . LEU A 1 112 ? 59.416 19.483 32.325 1.00 41.75 261 LEU A CA 1
ATOM 835 C C . LEU A 1 112 ? 59.343 20.409 31.121 1.00 43.11 261 LEU A C 1
ATOM 836 O O . LEU A 1 112 ? 59.254 21.637 31.300 1.00 43.90 261 LEU A O 1
ATOM 841 N N . GLU A 1 113 ? 59.367 19.859 29.918 1.00 37.80 262 GLU A N 1
ATOM 842 C CA . GLU A 1 113 ? 59.074 20.629 28.710 1.00 45.46 262 GLU A CA 1
ATOM 843 C C . GLU A 1 113 ? 57.835 20.015 28.032 1.00 35.41 262 GLU A C 1
ATOM 844 O O . GLU A 1 113 ? 57.186 19.140 28.603 1.00 40.26 262 GLU A O 1
ATOM 850 N N . GLY A 1 114 ? 57.528 20.465 26.806 1.00 34.86 263 GLY A N 1
ATOM 851 C CA . GLY A 1 114 ? 56.410 19.971 26.009 1.00 30.49 263 GLY A CA 1
ATOM 852 C C . GLY A 1 114 ? 55.031 20.208 26.626 1.00 29.89 263 GLY A C 1
ATOM 853 O O . GLY A 1 114 ? 54.581 21.350 26.703 1.00 29.18 263 GLY A O 1
ATOM 854 N N . LEU A 1 115 ? 54.346 19.137 27.042 1.00 27.49 264 LEU A N 1
ATOM 855 C CA . LEU A 1 115 ? 53.103 19.223 27.812 1.00 28.23 264 LEU A CA 1
ATOM 856 C C . LEU A 1 115 ? 53.207 20.261 28.924 1.00 28.96 264 LEU A C 1
ATOM 857 O O . LEU A 1 115 ? 52.278 21.043 29.129 1.00 28.07 264 LEU A O 1
ATOM 862 N N . ALA A 1 116 ? 54.362 20.309 29.608 1.00 28.17 265 ALA A N 1
ATOM 863 C CA . ALA A 1 116 ? 54.554 21.187 30.770 1.00 29.23 265 ALA A CA 1
ATOM 864 C C . ALA A 1 116 ? 54.431 22.674 30.432 1.00 33.30 265 ALA A C 1
ATOM 865 O O . ALA A 1 116 ? 54.212 23.485 31.337 1.00 29.47 265 ALA A O 1
ATOM 867 N N . ALA A 1 117 ? 54.565 23.064 29.157 1.00 30.95 266 ALA A N 1
ATOM 868 C CA . ALA A 1 117 ? 54.312 24.458 28.804 1.00 30.37 266 ALA A CA 1
ATOM 869 C C . ALA A 1 117 ? 52.830 24.820 28.939 1.00 31.95 266 ALA A C 1
ATOM 870 O O . ALA A 1 117 ? 52.494 25.991 29.140 1.00 32.04 266 ALA A O 1
ATOM 872 N N . LEU A 1 118 ? 51.933 23.841 28.834 1.00 30.42 267 LEU A N 1
ATOM 873 C CA . LEU A 1 118 ? 50.495 24.104 28.804 1.00 32.33 267 LEU A CA 1
ATOM 874 C C . LEU A 1 118 ? 49.960 24.196 30.231 1.00 32.50 267 LEU A C 1
ATOM 875 O O . LEU A 1 118 ? 50.020 23.222 30.985 1.00 35.83 267 LEU A 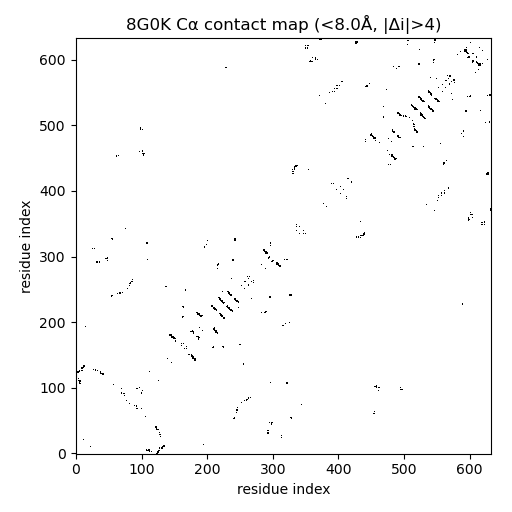O 1
ATOM 880 N N . ALA A 1 119 ? 49.461 25.371 30.604 1.00 31.87 268 ALA A N 1
ATOM 881 C CA . ALA A 1 119 ? 48.917 25.544 31.934 1.00 35.29 268 ALA A CA 1
ATOM 882 C C . ALA A 1 119 ? 47.806 24.519 32.146 1.00 39.78 268 ALA A C 1
ATOM 883 O O . ALA A 1 119 ? 46.996 24.271 31.251 1.00 38.29 268 ALA A O 1
ATOM 885 N N . ASN A 1 120 ? 47.835 23.872 33.285 1.00 39.71 269 ASN A N 1
ATOM 886 C CA . ASN A 1 120 ? 46.827 22.944 33.791 1.00 48.28 269 ASN A CA 1
ATOM 887 C C . ASN A 1 120 ? 45.621 23.748 34.254 1.00 51.62 269 ASN A C 1
ATOM 888 O O . ASN A 1 120 ? 45.695 24.394 35.304 1.00 55.80 269 ASN A O 1
ATOM 893 N N . PRO A 1 121 ? 44.509 23.779 33.500 1.00 59.54 270 PRO A N 1
ATOM 894 C CA . PRO A 1 121 ? 43.375 24.553 34.022 1.00 64.80 270 PRO A CA 1
ATOM 895 C C . PRO A 1 121 ? 42.538 23.770 35.061 1.00 61.91 270 PRO A C 1
ATOM 896 O O . PRO A 1 121 ? 42.930 23.697 36.245 1.00 62.19 270 PRO A O 1
ATOM 900 N N . GLY A 1 154 ? 18.611 18.158 35.942 1.00 39.40 303 GLY A N 1
ATOM 901 C CA . GLY A 1 154 ? 19.027 17.418 37.121 1.00 39.68 303 GLY A CA 1
ATOM 902 C C . GLY A 1 154 ? 17.842 16.898 37.938 1.00 41.61 303 GLY A C 1
ATOM 903 O O . GLY A 1 154 ? 17.607 17.363 39.058 1.00 41.30 303 GLY A O 1
ATOM 904 N N . ARG A 1 155 ? 17.115 15.946 37.363 1.00 39.93 304 ARG A N 1
ATOM 905 C CA . ARG A 1 155 ? 15.944 15.360 38.001 1.00 42.97 304 ARG A CA 1
ATOM 906 C C . ARG A 1 155 ? 16.242 14.745 39.365 1.00 44.49 304 ARG A C 1
ATOM 907 O O . ARG A 1 155 ? 15.412 14.814 40.271 1.00 45.26 304 ARG A O 1
ATOM 915 N N . SER A 1 156 ? 17.418 14.144 39.517 1.00 38.49 305 SER A N 1
ATOM 916 C CA . SER A 1 156 ? 17.755 13.525 40.787 1.00 37.63 305 SER A CA 1
ATOM 917 C C . SER A 1 156 ? 18.160 14.579 41.827 1.00 47.70 305 SER A C 1
ATOM 918 O O . SER A 1 156 ? 17.817 14.462 43.011 1.00 48.82 305 SER A O 1
ATOM 921 N N . LEU A 1 157 ? 18.879 15.626 41.411 1.00 45.05 306 LEU A N 1
ATOM 922 C CA . LEU A 1 157 ? 19.257 16.678 42.350 1.00 45.27 306 LEU A CA 1
ATOM 923 C C . LEU A 1 157 ? 18.034 17.446 42.856 1.00 50.99 306 LEU A C 1
ATOM 924 O O . LEU A 1 157 ? 18.042 17.930 43.998 1.00 50.66 306 LEU A O 1
ATOM 929 N N . ASN A 1 158 ? 16.983 17.580 42.034 1.00 43.22 307 ASN A N 1
ATOM 930 C CA . ASN A 1 158 ? 15.778 18.248 42.524 1.00 51.08 307 ASN A CA 1
ATOM 931 C C . ASN A 1 158 ? 15.102 17.428 43.622 1.00 52.95 307 ASN A C 1
ATOM 932 O O . ASN A 1 158 ? 14.772 17.959 44.690 1.00 53.72 307 ASN A O 1
ATOM 937 N N . ILE A 1 159 ? 14.916 16.125 43.387 1.00 51.56 308 ILE A N 1
ATOM 938 C CA . ILE A 1 159 ? 14.418 15.237 44.436 1.00 50.51 308 ILE A CA 1
ATOM 939 C C . ILE A 1 159 ? 15.252 15.411 45.691 1.00 56.99 308 ILE A C 1
ATOM 940 O O . ILE A 1 159 ? 14.728 15.434 46.815 1.00 59.39 308 ILE A O 1
ATOM 945 N N . GLU A 1 160 ? 16.563 15.569 45.514 1.00 49.81 309 GLU A N 1
ATOM 946 C CA . GLU A 1 160 ? 17.453 15.696 46.661 1.00 58.22 309 GLU A CA 1
ATOM 947 C C . GLU A 1 160 ? 17.192 16.986 47.440 1.00 58.19 309 GLU A C 1
ATOM 948 O O . GLU A 1 160 ? 17.238 16.992 48.678 1.00 54.68 309 GLU A O 1
ATOM 954 N N . ASN A 1 161 ? 16.926 18.087 46.735 1.00 55.67 310 ASN A N 1
ATOM 955 C CA . ASN A 1 161 ? 16.769 19.367 47.416 1.00 57.97 310 ASN A CA 1
ATOM 956 C C . ASN A 1 161 ? 15.418 19.456 48.123 1.00 62.68 310 ASN A C 1
ATOM 957 O O . ASN A 1 161 ? 15.339 19.925 49.266 1.00 63.21 310 ASN A O 1
ATOM 962 N N . GLU A 1 162 ? 14.356 18.978 47.467 1.00 59.35 311 GLU A N 1
ATOM 963 C CA . GLU A 1 162 ? 13.056 18.859 48.120 1.00 60.85 311 GLU A CA 1
ATOM 964 C C . GLU A 1 162 ? 13.124 17.972 49.354 1.00 63.84 311 GLU A C 1
ATOM 965 O O . GLU A 1 162 ? 12.438 18.229 50.358 1.00 65.29 311 GLU A O 1
ATOM 971 N N . LEU A 1 163 ? 13.902 16.895 49.284 1.00 57.42 312 LEU A N 1
ATOM 972 C CA . LEU A 1 163 ? 14.008 16.010 50.435 1.00 60.08 312 LEU A CA 1
ATOM 973 C C . LEU A 1 163 ? 14.753 16.691 51.577 1.00 62.29 312 LEU A C 1
ATOM 974 O O . LEU A 1 163 ? 14.367 16.544 52.742 1.00 64.29 312 LEU A O 1
ATOM 979 N N . LEU A 1 164 ? 15.808 17.459 51.265 1.00 59.50 313 LEU A N 1
ATOM 980 C CA . LEU A 1 164 ? 16.612 18.068 52.325 1.00 63.76 313 LEU A CA 1
ATOM 981 C C . LEU A 1 164 ? 15.786 19.058 53.137 1.00 68.42 313 LEU A C 1
ATOM 982 O O . LEU A 1 164 ? 15.933 19.133 54.365 1.00 66.58 313 LEU A O 1
ATOM 987 N N . LYS A 1 165 ? 14.906 19.821 52.471 1.00 68.73 314 LYS A N 1
ATOM 988 C CA . LYS A 1 165 ? 14.032 20.745 53.180 1.00 69.79 314 LYS A CA 1
ATOM 989 C C . LYS A 1 165 ? 12.885 20.016 53.873 1.00 72.90 314 LYS A C 1
ATOM 990 O O . LYS A 1 165 ? 12.313 20.541 54.837 1.00 74.40 314 LYS A O 1
ATOM 996 N N . LEU A 1 166 ? 12.553 18.800 53.443 1.00 71.33 315 LEU A N 1
ATOM 997 C CA . LEU A 1 166 ? 11.712 17.980 54.300 1.00 65.26 315 LEU A CA 1
ATOM 998 C C . LEU A 1 166 ? 12.400 17.605 55.611 1.00 69.39 315 LEU A C 1
ATOM 999 O O . LEU A 1 166 ? 11.722 17.150 56.533 1.00 75.28 315 LEU A O 1
ATOM 1004 N N . ILE A 1 167 ? 13.710 17.792 55.736 1.00 71.13 316 ILE A N 1
ATOM 1005 C CA . ILE A 1 167 ? 14.395 17.410 56.974 1.00 74.03 316 ILE A CA 1
ATOM 1006 C C . ILE A 1 167 ? 15.073 18.586 57.681 1.00 69.31 316 ILE A C 1
ATOM 1007 O O . ILE A 1 167 ? 14.517 19.686 57.767 1.00 69.12 316 ILE A O 1
ATOM 1012 N N . LYS A 1 180 ? 16.044 4.543 59.154 1.00 68.89 329 LYS A N 1
ATOM 1013 C CA . LYS A 1 180 ? 14.811 3.923 59.639 1.00 69.81 329 LYS A CA 1
ATOM 1014 C C . LYS A 1 180 ? 13.592 4.212 58.757 1.00 67.80 329 LYS A C 1
ATOM 1015 O O . LYS A 1 180 ? 12.653 3.417 58.684 1.00 71.53 329 LYS A O 1
ATOM 1021 N N . ILE A 1 181 ? 13.616 5.350 58.077 1.00 66.06 330 ILE A N 1
ATOM 1022 C CA . ILE A 1 181 ? 12.460 5.886 57.363 1.00 65.20 330 ILE A CA 1
ATOM 1023 C C . ILE A 1 181 ? 12.715 5.796 55.857 1.00 67.30 330 ILE A C 1
ATOM 1024 O O . ILE A 1 181 ? 13.802 6.151 55.381 1.00 63.30 330 ILE A O 1
ATOM 1029 N N . LYS A 1 182 ? 11.712 5.333 55.106 1.00 67.90 331 LYS A N 1
ATOM 1030 C CA . LYS A 1 182 ? 11.901 4.973 53.704 1.00 63.02 331 LYS A CA 1
ATOM 1031 C C . LYS A 1 182 ? 11.617 6.144 52.760 1.00 64.76 331 LYS A C 1
ATOM 1032 O O . LYS A 1 182 ? 10.632 6.874 52.936 1.00 63.00 331 LYS A O 1
ATOM 1038 N N . MET A 1 183 ? 12.512 6.324 51.763 1.00 59.86 332 MET A N 1
ATOM 1039 C CA . MET A 1 183 ? 12.291 7.266 50.666 1.00 55.57 332 MET A CA 1
ATOM 1040 C C . MET A 1 183 ? 10.899 7.071 50.074 1.00 51.71 332 MET A C 1
ATOM 1041 O O . MET A 1 183 ? 10.377 5.956 50.032 1.00 50.12 332 MET A O 1
ATOM 1046 N N . ASN A 1 184 ? 10.311 8.157 49.567 1.00 47.92 333 ASN A N 1
ATOM 1047 C CA . ASN A 1 184 ? 8.969 8.066 48.991 1.00 53.04 333 ASN A CA 1
ATOM 1048 C C . ASN A 1 184 ? 8.876 9.078 47.846 1.00 54.53 333 ASN A C 1
ATOM 1049 O O . ASN A 1 184 ? 8.579 10.256 48.066 1.00 58.16 333 ASN A O 1
ATOM 1054 N N . VAL A 1 185 ? 9.124 8.599 46.621 1.00 52.55 334 VAL A N 1
ATOM 1055 C CA . VAL A 1 185 ? 9.188 9.459 45.445 1.00 48.14 334 VAL A CA 1
ATOM 1056 C C . VAL A 1 185 ? 8.258 8.880 44.404 1.00 42.48 334 VAL A C 1
ATOM 1057 O O . VAL A 1 185 ? 8.019 7.671 44.364 1.00 40.36 334 VAL A O 1
ATOM 1061 N N . ASN A 1 186 ? 7.747 9.754 43.545 1.00 46.25 335 ASN A N 1
ATOM 1062 C CA . ASN A 1 186 ? 6.982 9.341 42.377 1.00 48.45 335 ASN A CA 1
ATOM 1063 C C . ASN A 1 186 ? 7.711 9.797 41.124 1.00 46.64 335 ASN A C 1
ATOM 1064 O O . ASN A 1 186 ? 7.891 11.005 40.921 1.00 46.21 335 ASN A O 1
ATOM 1069 N N . LEU A 1 187 ? 8.065 8.831 40.265 1.00 46.67 336 LEU A N 1
ATOM 1070 C CA . LEU A 1 187 ? 8.710 9.048 38.971 1.00 41.35 336 LEU A CA 1
ATOM 1071 C C . LEU A 1 187 ? 7.789 8.835 37.789 1.00 43.24 336 LEU A C 1
ATOM 1072 O O . LEU A 1 187 ? 8.039 9.391 36.716 1.00 40.07 336 LEU A O 1
ATOM 1077 N N . VAL A 1 188 ? 6.735 8.039 37.968 1.00 47.40 337 VAL A N 1
ATOM 1078 C CA . VAL A 1 188 ? 5.969 7.474 36.862 1.00 44.68 337 VAL A CA 1
ATOM 1079 C C . VAL A 1 188 ? 4.799 8.341 36.408 1.00 44.96 337 VAL A C 1
ATOM 1080 O O . VAL A 1 188 ? 4.335 8.199 35.270 1.00 43.00 337 VAL A O 1
ATOM 1084 N N . GLU A 1 189 ? 4.321 9.242 37.249 1.00 45.23 338 GLU A N 1
ATOM 1085 C CA . GLU A 1 189 ? 3.231 10.115 36.854 1.00 48.33 338 GLU A CA 1
ATOM 1086 C C . GLU A 1 189 ? 3.739 11.283 36.019 1.00 50.28 338 GLU A C 1
ATOM 1087 O O . GLU A 1 189 ? 4.902 11.701 36.128 1.00 46.51 338 GLU A O 1
ATOM 1093 N N . ASN A 1 190 ? 2.842 11.799 35.168 1.00 48.83 339 ASN A N 1
ATOM 1094 C CA . ASN A 1 190 ? 3.041 13.040 34.420 1.00 51.11 339 ASN A CA 1
ATOM 1095 C C . ASN A 1 190 ? 4.164 12.942 33.384 1.00 48.32 339 ASN A C 1
ATOM 1096 O O . ASN A 1 190 ? 4.781 13.950 33.054 1.00 48.10 339 ASN A O 1
ATOM 1101 N N . LEU A 1 191 ? 4.434 11.755 32.847 1.00 47.77 340 LEU A N 1
ATOM 1102 C CA . LEU A 1 191 ? 5.312 11.640 31.683 1.00 43.19 340 LEU A CA 1
ATOM 1103 C C . LEU A 1 191 ? 4.883 12.618 30.602 1.00 47.10 340 LEU A C 1
ATOM 1104 O O . LEU A 1 191 ? 3.783 12.509 30.057 1.00 52.92 340 LEU A O 1
ATOM 1109 N N . GLU A 1 192 ? 5.735 13.585 30.278 1.00 46.41 341 GLU A N 1
ATOM 1110 C CA . GLU A 1 192 ? 5.366 14.574 29.263 1.00 44.49 341 GLU A CA 1
ATOM 1111 C C . GLU A 1 192 ? 5.541 14.004 27.852 1.00 47.63 341 GLU A C 1
ATOM 1112 O O . GLU A 1 192 ? 6.643 13.592 27.472 1.00 49.19 341 GLU A O 1
ATOM 1118 N N . ILE A 1 193 ? 4.473 14.006 27.056 1.00 50.86 342 ILE A N 1
ATOM 1119 C CA . ILE A 1 193 ? 4.530 13.515 25.682 1.00 49.27 342 ILE A CA 1
ATOM 1120 C C . ILE A 1 193 ? 4.849 14.696 24.773 1.00 54.65 342 ILE A C 1
ATOM 1121 O O . ILE A 1 193 ? 4.021 15.594 24.613 1.00 52.57 342 ILE A O 1
ATOM 1126 N N . VAL A 1 194 ? 6.057 14.683 24.194 1.00 50.95 343 VAL A N 1
ATOM 1127 C CA . VAL A 1 194 ? 6.569 15.619 23.179 1.00 51.72 343 VAL A CA 1
ATOM 1128 C C . VAL A 1 194 ? 7.374 16.691 23.898 1.00 60.11 343 VAL A C 1
ATOM 1129 O O . VAL A 1 194 ? 8.585 16.533 24.099 1.00 51.29 343 VAL A O 1
ATOM 1133 N N . PHE B 2 2 ? 44.029 -4.938 12.845 1.00 35.35 2 PHE B N 1
ATOM 1134 C CA . PHE B 2 2 ? 43.353 -5.275 14.103 1.00 35.69 2 PHE B CA 1
ATOM 1135 C C . PHE B 2 2 ? 43.510 -6.756 14.425 1.00 36.62 2 PHE B C 1
ATOM 1136 O O . PHE B 2 2 ? 42.613 -7.372 15.019 1.00 34.95 2 PHE B O 1
ATOM 1144 N N . GLU B 2 3 ? 44.651 -7.329 14.007 1.00 37.52 3 GLU B N 1
ATOM 1145 C CA . GLU B 2 3 ? 44.989 -8.698 14.401 1.00 38.66 3 GLU B CA 1
ATOM 1146 C C . GLU B 2 3 ? 45.056 -8.837 15.918 1.00 35.22 3 GLU B C 1
ATOM 1147 O O . GLU B 2 3 ? 44.510 -9.790 16.488 1.00 37.62 3 GLU B O 1
ATOM 1153 N N . LYS B 2 4 ? 45.701 -7.886 16.597 1.00 35.80 4 LYS B N 1
ATOM 1154 C CA . LYS B 2 4 ? 45.743 -7.921 18.061 1.00 36.62 4 LYS B CA 1
ATOM 1155 C C . LYS B 2 4 ? 44.340 -7.908 18.675 1.00 38.72 4 LYS B C 1
ATOM 1156 O O . LYS B 2 4 ? 44.053 -8.685 19.597 1.00 35.03 4 LYS B O 1
ATOM 1162 N N . PHE B 2 5 ? 43.455 -7.009 18.199 1.00 33.59 5 PHE B N 1
ATOM 1163 C CA . PHE B 2 5 ? 42.088 -6.978 18.742 1.00 36.61 5 PHE B CA 1
ATOM 1164 C C . PHE B 2 5 ? 41.397 -8.331 18.569 1.00 32.63 5 PHE B C 1
ATOM 1165 O O . PHE B 2 5 ? 40.783 -8.845 19.504 1.00 32.49 5 PHE B O 1
ATOM 1173 N N . LEU B 2 6 ? 41.512 -8.928 17.386 1.00 34.65 6 LEU B N 1
ATOM 1174 C CA . LEU B 2 6 ? 40.872 -10.215 17.122 1.00 39.31 6 LEU B CA 1
ATOM 1175 C C . LEU B 2 6 ? 41.489 -11.344 17.941 1.00 40.81 6 LEU B C 1
ATOM 1176 O O . LEU B 2 6 ? 40.766 -12.228 18.412 1.00 38.16 6 LEU B O 1
ATOM 1181 N N . GLU B 2 7 ? 42.810 -11.317 18.163 1.00 40.43 7 GLU B N 1
ATOM 1182 C CA . GLU B 2 7 ? 43.430 -12.392 18.938 1.00 39.25 7 GLU B CA 1
ATOM 1183 C C . GLU B 2 7 ? 43.150 -12.260 20.435 1.00 40.18 7 GLU B C 1
ATOM 1184 O O . GLU B 2 7 ? 42.967 -13.269 21.127 1.00 40.30 7 GLU B O 1
ATOM 1190 N N . ARG B 2 8 ? 43.062 -11.038 20.958 1.00 37.55 8 ARG B N 1
ATOM 1191 C CA . ARG B 2 8 ? 42.897 -10.844 22.396 1.00 36.40 8 ARG B CA 1
ATOM 1192 C C . ARG B 2 8 ? 41.441 -10.772 22.875 1.00 37.58 8 ARG B C 1
ATOM 1193 O O . ARG B 2 8 ? 41.216 -10.767 24.087 1.00 38.49 8 ARG B O 1
ATOM 1201 N N . SER B 2 9 ? 40.456 -10.704 21.982 1.00 35.16 9 SER B N 1
ATOM 1202 C CA . SER B 2 9 ? 39.046 -10.740 22.378 1.00 35.68 9 SER B CA 1
ATOM 1203 C C . SER B 2 9 ? 38.574 -12.185 22.597 1.00 36.90 9 SER B C 1
ATOM 1204 O O . SER B 2 9 ? 38.516 -12.983 21.659 1.00 42.07 9 SER B O 1
ATOM 1207 N N . GLY B 2 10 ? 38.179 -12.525 23.818 1.00 38.56 10 GLY B N 1
ATOM 1208 C CA . GLY B 2 10 ? 37.678 -13.865 24.063 1.00 37.66 10 GLY B CA 1
ATOM 1209 C C . GLY B 2 10 ? 36.229 -13.999 23.603 1.00 44.77 10 GLY B C 1
ATOM 1210 O O . GLY B 2 10 ? 35.382 -13.135 23.882 1.00 42.82 10 GLY B O 1
ATOM 1211 N N . ASN B 2 11 ? 35.954 -15.071 22.870 1.00 43.40 11 ASN B N 1
ATOM 1212 C CA . ASN B 2 11 ? 34.584 -15.491 22.583 1.00 42.00 11 ASN B CA 1
ATOM 1213 C C . ASN B 2 11 ? 33.814 -14.420 21.809 1.00 44.14 11 ASN B C 1
ATOM 1214 O O . ASN B 2 11 ? 32.630 -14.163 22.055 1.00 50.37 11 ASN B O 1
ATOM 1219 N N . SER B 2 12 ? 34.508 -13.794 20.868 1.00 40.23 12 SER B N 1
ATOM 1220 C CA . SER B 2 12 ? 33.910 -12.872 19.928 1.00 35.70 12 SER B CA 1
ATOM 1221 C C . SER B 2 12 ? 32.684 -13.484 19.250 1.00 42.23 12 SER B C 1
ATOM 1222 O O . SER B 2 12 ? 32.695 -14.658 18.862 1.00 37.15 12 SER B O 1
ATOM 1225 N N . ILE B 2 13 ? 31.627 -12.676 19.102 1.00 42.31 13 ILE B N 1
ATOM 1226 C CA . ILE B 2 13 ? 30.487 -12.997 18.237 1.00 37.33 13 ILE B CA 1
ATOM 1227 C C . ILE B 2 13 ? 30.243 -11.798 17.337 1.00 34.19 13 ILE B C 1
ATOM 1228 O O . ILE B 2 13 ? 29.772 -10.754 17.812 1.00 34.08 13 ILE B O 1
ATOM 1233 N N . LYS B 2 14 ? 30.541 -11.947 16.050 1.00 31.21 14 LYS B N 1
ATOM 1234 C CA . LYS B 2 14 ? 30.175 -10.963 15.043 1.00 35.64 14 LYS B CA 1
ATOM 1235 C C . LYS B 2 14 ? 28.749 -11.256 14.594 1.00 37.97 14 LYS B C 1
ATOM 1236 O O . LYS B 2 14 ? 28.500 -12.236 13.881 1.00 39.67 14 LYS B O 1
ATOM 1242 N N . LEU B 2 15 ? 27.817 -10.427 15.055 1.00 33.39 15 LEU B N 1
ATOM 1243 C CA . LEU B 2 15 ? 26.409 -10.562 14.718 1.00 32.97 15 LEU B CA 1
ATOM 1244 C C . LEU B 2 15 ? 26.093 -10.118 13.289 1.00 33.93 15 LEU B C 1
ATOM 1245 O O . LEU B 2 15 ? 25.116 -10.603 12.717 1.00 36.95 15 LEU B O 1
ATOM 1250 N N . GLU B 2 16 ? 26.911 -9.265 12.677 1.00 31.43 16 GLU B N 1
ATOM 1251 C CA . GLU B 2 16 ? 26.576 -8.793 11.340 1.00 35.00 16 GLU B CA 1
ATOM 1252 C C . GLU B 2 16 ? 27.735 -7.990 10.757 1.00 31.99 16 GLU B C 1
ATOM 1253 O O . GLU B 2 16 ? 28.513 -7.403 11.505 1.00 32.72 16 GLU B O 1
ATOM 1259 N N . GLU B 2 17 ? 27.846 -7.963 9.422 1.00 32.71 17 GLU B N 1
ATOM 1260 C CA . GLU B 2 17 ? 28.733 -6.996 8.770 1.00 35.67 17 GLU B CA 1
ATOM 1261 C C . GLU B 2 17 ? 28.026 -5.654 8.541 1.00 32.21 17 GLU B C 1
ATOM 1262 O O . GLU B 2 17 ? 26.794 -5.549 8.522 1.00 29.24 17 GLU B O 1
ATOM 1268 N N . PHE B 2 18 ? 28.830 -4.625 8.328 1.00 26.96 18 PHE B N 1
ATOM 1269 C CA . PHE B 2 18 ? 28.303 -3.295 8.070 1.00 31.29 18 PHE B CA 1
ATOM 1270 C C . PHE B 2 18 ? 28.071 -3.128 6.576 1.00 33.23 18 PHE B C 1
ATOM 1271 O O . PHE B 2 18 ? 28.895 -3.569 5.773 1.00 28.44 18 PHE B O 1
ATOM 1279 N N . SER B 2 19 ? 26.960 -2.471 6.205 1.00 28.19 19 SER B N 1
ATOM 1280 C CA . SER B 2 19 ? 26.821 -2.004 4.826 1.00 32.48 19 SER B CA 1
ATOM 1281 C C . SER B 2 19 ? 27.873 -0.932 4.510 1.00 31.13 19 SER B C 1
ATOM 1282 O O . SER B 2 19 ? 28.100 0.012 5.292 1.00 29.66 19 SER B O 1
ATOM 1285 N N . GLU B 2 20 ? 28.505 -1.074 3.352 1.00 28.10 20 GLU B N 1
ATOM 1286 C CA . GLU B 2 20 ? 29.560 -0.144 2.964 1.00 26.80 20 GLU B CA 1
ATOM 1287 C C . GLU B 2 20 ? 28.986 1.226 2.651 1.00 29.99 20 GLU B C 1
ATOM 1288 O O . GLU B 2 20 ? 29.515 2.243 3.100 1.00 30.88 20 GLU B O 1
ATOM 1294 N N . ASP B 2 21 ? 27.920 1.269 1.844 1.00 28.90 21 ASP B N 1
ATOM 1295 C CA . ASP B 2 21 ? 27.169 2.504 1.626 1.00 29.10 21 ASP B CA 1
ATOM 1296 C C . ASP B 2 21 ? 26.819 3.177 2.951 1.00 32.40 21 ASP B C 1
ATOM 1297 O O . ASP B 2 21 ? 26.858 4.404 3.066 1.00 34.30 21 ASP B O 1
ATOM 1302 N N . TYR B 2 22 ? 26.438 2.395 3.961 1.00 28.87 22 TYR B N 1
ATOM 1303 C CA . TYR B 2 22 ? 26.145 3.026 5.245 1.00 30.01 22 TYR B CA 1
ATOM 1304 C C . TYR B 2 22 ? 27.411 3.604 5.887 1.00 31.44 22 TYR B C 1
ATOM 1305 O O . TYR B 2 22 ? 27.419 4.765 6.305 1.00 29.19 22 TYR B O 1
ATOM 1314 N N . ILE B 2 23 ? 28.503 2.831 5.970 1.00 27.80 23 ILE B N 1
ATOM 1315 C CA . ILE B 2 23 ? 29.621 3.415 6.716 1.00 33.51 23 ILE B CA 1
ATOM 1316 C C . ILE B 2 23 ? 30.330 4.523 5.938 1.00 36.89 23 ILE B C 1
ATOM 1317 O O . ILE B 2 23 ? 30.947 5.417 6.554 1.00 31.91 23 ILE B O 1
ATOM 1322 N N . ARG B 2 24 ? 30.230 4.534 4.607 1.00 33.69 24 ARG B N 1
ATOM 1323 C CA . ARG B 2 24 ? 30.918 5.595 3.887 1.00 35.58 24 ARG B CA 1
ATOM 1324 C C . ARG B 2 24 ? 30.227 6.954 4.011 1.00 39.09 24 ARG B C 1
ATOM 1325 O O . ARG B 2 24 ? 30.835 7.964 3.661 1.00 41.40 24 ARG B O 1
ATOM 1333 N N . GLN B 2 25 ? 29.027 7.048 4.577 1.00 34.15 25 GLN B N 1
ATOM 1334 C CA . GLN B 2 25 ? 28.622 8.424 4.849 1.00 35.76 25 GLN B CA 1
ATOM 1335 C C . GLN B 2 25 ? 29.333 9.025 6.049 1.00 39.38 25 GLN B C 1
ATOM 1336 O O . GLN B 2 25 ? 29.111 10.209 6.342 1.00 37.82 25 GLN B O 1
ATOM 1342 N N . TYR B 2 26 ? 30.161 8.256 6.755 1.00 32.61 26 TYR B N 1
ATOM 1343 C CA . TYR B 2 26 ? 30.935 8.784 7.865 1.00 35.82 26 TYR B CA 1
ATOM 1344 C C . TYR B 2 26 ? 32.360 9.131 7.440 1.00 38.29 26 TYR B C 1
ATOM 1345 O O . TYR B 2 26 ? 33.213 9.391 8.299 1.00 37.72 26 TYR B O 1
ATOM 1354 N N . ASN B 2 27 ? 32.614 9.159 6.121 1.00 39.41 27 ASN B N 1
ATOM 1355 C CA . ASN B 2 27 ? 33.945 9.371 5.545 1.00 37.29 27 ASN B CA 1
ATOM 1356 C C . ASN B 2 27 ? 34.654 10.610 6.095 1.00 36.32 27 ASN B C 1
ATOM 1357 O O . ASN B 2 27 ? 35.853 10.570 6.376 1.00 40.06 27 ASN B O 1
ATOM 1362 N N . ASN B 2 28 ? 33.936 11.718 6.214 1.00 34.95 28 ASN B N 1
ATOM 1363 C CA . ASN B 2 28 ? 34.443 13.004 6.676 1.00 41.84 28 ASN B CA 1
ATOM 1364 C C . ASN B 2 28 ? 34.186 13.262 8.159 1.00 41.87 28 ASN B C 1
ATOM 1365 O O . ASN B 2 28 ? 34.479 14.364 8.636 1.00 42.19 28 ASN B O 1
ATOM 1370 N N . LEU B 2 29 ? 33.594 12.302 8.879 1.00 36.94 29 LEU B N 1
ATOM 1371 C CA . LEU B 2 29 ? 33.213 12.449 10.276 1.00 31.96 29 LEU B CA 1
ATOM 1372 C C . LEU B 2 29 ? 34.110 11.673 11.218 1.00 31.18 29 LEU B C 1
ATOM 1373 O O . LEU B 2 29 ? 34.185 12.012 12.399 1.00 35.03 29 LEU B O 1
ATOM 1378 N N . VAL B 2 30 ? 34.735 10.601 10.749 1.00 29.90 30 VAL B N 1
ATOM 1379 C CA . VAL B 2 30 ? 35.533 9.712 11.589 1.00 28.73 30 VAL B CA 1
ATOM 1380 C C . VAL B 2 30 ? 36.788 9.331 10.816 1.00 28.00 30 VAL B C 1
ATOM 1381 O O . VAL B 2 30 ? 36.902 9.584 9.620 1.00 28.63 30 VAL B O 1
ATOM 1385 N N . SER B 2 31 ? 37.728 8.705 11.519 1.00 28.68 31 SER B N 1
ATOM 1386 C CA . SER B 2 31 ? 39.008 8.349 10.933 1.00 34.31 31 SER B CA 1
ATOM 1387 C C . SER B 2 31 ? 38.913 7.093 10.072 1.00 35.41 31 SER B C 1
ATOM 1388 O O . SER B 2 31 ? 38.100 6.195 10.309 1.00 31.44 31 SER B O 1
ATOM 1391 N N . GLU B 2 32 ? 39.861 6.998 9.139 1.00 31.96 32 GLU B N 1
ATOM 1392 C CA . GLU B 2 32 ? 39.993 5.842 8.263 1.00 32.04 32 GLU B CA 1
ATOM 1393 C C . GLU B 2 32 ? 40.159 4.623 9.164 1.00 30.98 32 GLU B C 1
ATOM 1394 O O . GLU B 2 32 ? 39.571 3.572 8.912 1.00 32.44 32 GLU B O 1
ATOM 1400 N N . LYS B 2 33 ? 40.964 4.768 10.217 1.00 26.37 33 LYS B N 1
ATOM 1401 C CA . LYS B 2 33 ? 41.118 3.683 11.184 1.00 29.24 33 LYS B CA 1
ATOM 1402 C C . LYS B 2 33 ? 39.780 3.177 11.716 1.00 27.35 33 LYS B C 1
ATOM 1403 O O . LYS B 2 33 ? 39.560 1.965 11.789 1.00 28.21 33 LYS B O 1
ATOM 1409 N N . LEU B 2 34 ? 38.885 4.075 12.144 1.00 26.50 34 LEU B N 1
ATOM 1410 C CA . LEU B 2 34 ? 37.596 3.605 12.664 1.00 29.24 34 LEU B CA 1
ATOM 1411 C C . LEU B 2 34 ? 36.789 2.899 11.568 1.00 30.47 34 LEU B C 1
ATOM 1412 O O . LEU B 2 34 ? 36.121 1.881 11.815 1.00 28.14 34 LEU B O 1
ATOM 1417 N N . ILE B 2 35 ? 36.853 3.416 10.344 1.00 29.87 35 ILE B N 1
ATOM 1418 C CA . ILE B 2 35 ? 36.154 2.766 9.243 1.00 28.76 35 ILE B CA 1
ATOM 1419 C C . ILE B 2 35 ? 36.710 1.359 9.000 1.00 30.89 35 ILE B C 1
ATOM 1420 O O . ILE B 2 35 ? 35.944 0.395 8.873 1.00 32.76 35 ILE B O 1
ATOM 1425 N N . SER B 2 36 ? 38.043 1.197 9.005 1.00 29.77 36 SER B N 1
ATOM 1426 C CA . SER B 2 36 ? 38.617 -0.145 8.885 1.00 29.51 36 SER B CA 1
ATOM 1427 C C . SER B 2 36 ? 38.170 -1.042 10.020 1.00 29.06 36 SER B C 1
ATOM 1428 O O . SER B 2 36 ? 37.978 -2.253 9.825 1.00 29.65 36 SER B O 1
ATOM 1431 N N . PHE B 2 37 ? 38.080 -0.489 11.239 1.00 26.76 37 PHE B N 1
ATOM 1432 C CA . PHE B 2 37 ? 37.614 -1.312 12.346 1.00 28.52 37 PHE B CA 1
ATOM 1433 C C . PHE B 2 37 ? 36.165 -1.764 12.113 1.00 29.71 37 PHE B C 1
ATOM 1434 O O . PHE B 2 37 ? 35.831 -2.943 12.324 1.00 30.39 37 PHE B O 1
ATOM 1442 N N . TRP B 2 38 ? 35.300 -0.848 11.658 1.00 25.90 38 TRP B N 1
ATOM 1443 C CA . TRP B 2 38 ? 33.942 -1.245 11.283 1.00 27.37 38 TRP B CA 1
ATOM 1444 C C . TRP B 2 38 ? 33.958 -2.438 10.332 1.00 27.44 38 TRP B C 1
ATOM 1445 O O . TRP B 2 38 ? 33.236 -3.415 10.538 1.00 30.11 38 TRP B O 1
ATOM 1456 N N . ARG B 2 39 ? 34.782 -2.380 9.284 1.00 25.64 39 ARG B N 1
ATOM 1457 C CA . ARG B 2 39 ? 34.805 -3.479 8.319 1.00 35.43 39 ARG B CA 1
ATOM 1458 C C . ARG B 2 39 ? 35.253 -4.796 8.951 1.00 33.62 39 ARG B C 1
ATOM 1459 O O . ARG B 2 39 ? 34.814 -5.869 8.512 1.00 30.99 39 ARG B O 1
ATOM 1467 N N . ILE B 2 40 ? 36.140 -4.733 9.954 1.00 28.99 40 ILE B N 1
ATOM 1468 C CA . ILE B 2 40 ? 36.653 -5.934 10.615 1.00 32.80 40 ILE B CA 1
ATOM 1469 C C . ILE B 2 40 ? 35.650 -6.449 11.645 1.00 32.72 40 ILE B C 1
ATOM 1470 O O . ILE B 2 40 ? 35.305 -7.638 11.662 1.00 33.87 40 ILE B O 1
ATOM 1475 N N . ALA B 2 41 ? 35.207 -5.564 12.551 1.00 30.80 41 ALA B N 1
ATOM 1476 C CA . ALA B 2 41 ? 34.415 -5.952 13.718 1.00 31.17 41 ALA B CA 1
ATOM 1477 C C . ALA B 2 41 ? 32.929 -6.058 13.429 1.00 31.69 41 ALA B C 1
ATOM 1478 O O . ALA B 2 41 ? 32.220 -6.812 14.125 1.00 29.92 41 ALA B O 1
ATOM 1480 N N . GLY B 2 42 ? 32.428 -5.262 12.479 1.00 30.36 42 GLY B N 1
ATOM 1481 C CA . GLY B 2 42 ? 30.985 -5.314 12.239 1.00 31.55 42 GLY B CA 1
ATOM 1482 C C . GLY B 2 42 ? 30.201 -4.943 13.478 1.00 32.68 42 GLY B C 1
ATOM 1483 O O . GLY B 2 42 ? 30.674 -4.191 14.339 1.00 29.47 42 GLY B O 1
ATOM 1484 N N . ILE B 2 43 ? 28.964 -5.457 13.555 1.00 27.61 43 ILE B N 1
ATOM 1485 C CA . ILE B 2 43 ? 28.155 -5.374 14.759 1.00 26.51 43 ILE B CA 1
ATOM 1486 C C . ILE B 2 43 ? 28.405 -6.652 15.524 1.00 30.63 43 ILE B C 1
ATOM 1487 O O . ILE B 2 43 ? 28.256 -7.741 14.962 1.00 28.93 43 ILE B O 1
ATOM 1492 N N . GLY B 2 44 ? 28.757 -6.539 16.800 1.00 29.13 44 GLY B N 1
ATOM 1493 C CA . GLY B 2 44 ? 29.053 -7.751 17.534 1.00 30.00 44 GLY B CA 1
ATOM 1494 C C . GLY B 2 44 ? 29.345 -7.501 19.001 1.00 31.42 44 GLY B C 1
ATOM 1495 O O . GLY B 2 44 ? 29.233 -6.377 19.512 1.00 30.20 44 GLY B O 1
ATOM 1496 N N . ILE B 2 45 ? 29.695 -8.598 19.671 1.00 28.83 45 ILE B N 1
ATOM 1497 C CA . ILE B 2 45 ? 29.965 -8.640 21.105 1.00 30.70 45 ILE B CA 1
ATOM 1498 C C . ILE B 2 45 ? 31.355 -9.250 21.326 1.00 36.25 45 ILE B C 1
ATOM 1499 O O . ILE B 2 45 ? 31.616 -10.392 20.912 1.00 32.97 45 ILE B O 1
ATOM 1504 N N . TYR B 2 46 ? 32.241 -8.500 21.981 1.00 30.41 46 TYR B N 1
ATOM 1505 C CA . TYR B 2 46 ? 33.641 -8.884 22.040 1.00 32.02 46 TYR B CA 1
ATOM 1506 C C . TYR B 2 46 ? 34.136 -8.890 23.482 1.00 31.14 46 TYR B C 1
ATOM 1507 O O . TYR B 2 46 ? 33.513 -8.330 24.386 1.00 27.05 46 TYR B O 1
ATOM 1516 N N . CYS B 2 47 ? 35.295 -9.521 23.675 1.00 36.58 47 CYS B N 1
ATOM 1517 C CA . CYS B 2 47 ? 35.983 -9.508 24.960 1.00 32.32 47 CYS B CA 1
ATOM 1518 C C . CYS B 2 47 ? 35.093 -10.145 26.026 1.00 32.70 47 CYS B C 1
ATOM 1519 O O . CYS B 2 47 ? 34.728 -9.514 27.020 1.00 34.11 47 CYS B O 1
ATOM 1522 N N . ASN B 2 48 ? 34.680 -11.385 25.758 1.00 31.82 48 ASN B N 1
ATOM 1523 C CA . ASN B 2 48 ? 33.803 -12.151 26.655 1.00 36.55 48 ASN B CA 1
ATOM 1524 C C . ASN B 2 48 ? 32.599 -11.349 27.120 1.00 34.04 48 ASN B C 1
ATOM 1525 O O . ASN B 2 48 ? 32.205 -11.400 28.297 1.00 32.11 48 ASN B O 1
ATOM 1530 N N . GLY B 2 49 ? 31.994 -10.612 26.183 1.00 31.65 49 GLY B N 1
ATOM 1531 C CA . GLY B 2 49 ? 30.737 -9.943 26.467 1.00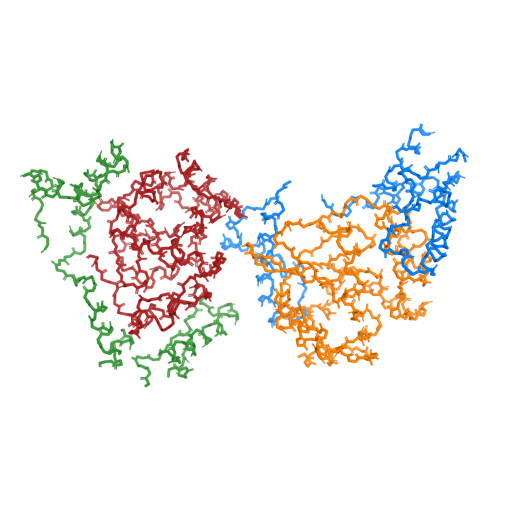 31.24 49 GLY B CA 1
ATOM 1532 C C . GLY B 2 49 ? 30.877 -8.534 26.976 1.00 33.76 49 GLY B C 1
ATOM 1533 O O . GLY B 2 49 ? 29.846 -7.842 27.135 1.00 28.22 49 GLY B O 1
ATOM 1534 N N . LEU B 2 50 ? 32.119 -8.062 27.194 1.00 30.92 50 LEU B N 1
ATOM 1535 C CA . LEU B 2 50 ? 32.293 -6.790 27.881 1.00 29.32 50 LEU B CA 1
ATOM 1536 C C . LEU B 2 50 ? 32.013 -5.601 26.961 1.00 29.98 50 LEU B C 1
ATOM 1537 O O . LEU B 2 50 ? 31.443 -4.603 27.414 1.00 28.62 50 LEU B O 1
ATOM 1542 N N . PHE B 2 51 ? 32.389 -5.684 25.680 1.00 28.74 51 PHE B N 1
ATOM 1543 C CA . PHE B 2 51 ? 32.183 -4.598 24.725 1.00 29.50 51 PHE B CA 1
ATOM 1544 C C . PHE B 2 51 ? 31.321 -5.040 23.543 1.00 31.51 51 PHE B C 1
ATOM 1545 O O . PHE B 2 51 ? 31.422 -6.180 23.070 1.00 30.27 51 PHE B O 1
ATOM 1553 N N . ARG B 2 52 ? 30.525 -4.093 23.031 1.00 24.57 52 ARG B N 1
ATOM 1554 C CA . ARG B 2 52 ? 29.668 -4.302 21.868 1.00 26.26 52 ARG B CA 1
ATOM 1555 C C . ARG B 2 52 ? 29.886 -3.174 20.876 1.00 27.03 52 ARG B C 1
ATOM 1556 O O . ARG B 2 52 ? 29.959 -2.006 21.276 1.00 26.93 52 ARG B O 1
ATOM 1564 N N . THR B 2 53 ? 30.021 -3.518 19.597 1.00 23.25 53 THR B N 1
ATOM 1565 C CA . THR B 2 53 ? 30.010 -2.519 18.536 1.00 28.02 53 THR B CA 1
ATOM 1566 C C . THR B 2 53 ? 28.580 -2.341 18.036 1.00 31.37 53 THR B C 1
ATOM 1567 O O . THR B 2 53 ? 27.868 -3.330 17.782 1.00 31.42 53 THR B O 1
ATOM 1571 N N . ILE B 2 54 ? 28.145 -1.086 17.931 1.00 26.44 54 ILE B N 1
ATOM 1572 C CA . ILE B 2 54 ? 26.728 -0.805 17.739 1.00 30.69 54 ILE B CA 1
ATOM 1573 C C . ILE B 2 54 ? 26.519 -0.004 16.458 1.00 28.90 54 ILE B C 1
ATOM 1574 O O . ILE B 2 54 ? 27.464 0.438 15.802 1.00 30.27 54 ILE B O 1
ATOM 1579 N N . ILE B 2 55 ? 25.256 0.149 16.093 1.00 27.28 55 ILE B N 1
ATOM 1580 C CA . ILE B 2 55 ? 24.877 0.929 14.917 1.00 25.94 55 ILE B CA 1
ATOM 1581 C C . ILE B 2 55 ? 24.989 2.392 15.319 1.00 27.46 55 ILE B C 1
ATOM 1582 O O . ILE B 2 55 ? 24.236 2.838 16.195 1.00 28.98 55 ILE B O 1
ATOM 1587 N N . PRO B 2 56 ? 25.907 3.164 14.743 1.00 27.88 56 PRO B N 1
ATOM 1588 C CA . PRO B 2 56 ? 26.071 4.548 15.224 1.00 27.99 56 PRO B CA 1
ATOM 1589 C C . PRO B 2 56 ? 24.786 5.356 15.173 1.00 31.37 56 PRO B C 1
ATOM 1590 O O . PRO B 2 56 ? 24.486 6.076 16.129 1.00 30.61 56 PRO B O 1
ATOM 1594 N N . ASN B 2 57 ? 24.019 5.295 14.087 1.00 30.24 57 ASN B N 1
ATOM 1595 C CA . ASN B 2 57 ? 22.889 6.224 14.060 1.00 33.62 57 ASN B CA 1
ATOM 1596 C C . ASN B 2 57 ? 21.837 5.864 15.092 1.00 29.61 57 ASN B C 1
ATOM 1597 O O . ASN B 2 57 ? 21.019 6.719 15.433 1.00 32.90 57 ASN B O 1
ATOM 1602 N N . ASP B 2 58 ? 21.861 4.637 15.616 1.00 32.99 58 ASP B N 1
ATOM 1603 C CA . ASP B 2 58 ? 20.907 4.249 16.647 1.00 32.49 58 ASP B CA 1
ATOM 1604 C C . ASP B 2 58 ? 21.278 4.828 18.001 1.00 32.36 58 ASP B C 1
ATOM 1605 O O . ASP B 2 58 ? 20.438 4.840 18.903 1.00 32.15 58 ASP B O 1
ATOM 1610 N N . TYR B 2 59 ? 22.497 5.342 18.150 1.00 33.09 59 TYR B N 1
ATOM 1611 C CA . TYR B 2 59 ? 22.947 5.950 19.396 1.00 27.14 59 TYR B CA 1
ATOM 1612 C C . TYR B 2 59 ? 23.192 7.443 19.230 1.00 28.44 59 TYR B C 1
ATOM 1613 O O . TYR B 2 59 ? 23.566 8.130 20.197 1.00 27.86 59 TYR B O 1
ATOM 1622 N N . GLN B 2 60 ? 22.949 7.971 18.029 1.00 28.69 60 GLN B N 1
ATOM 1623 C CA . GLN B 2 60 ? 23.309 9.352 17.719 1.00 29.82 60 GLN B CA 1
ATOM 1624 C C . GLN B 2 60 ? 22.531 10.349 18.580 1.00 29.91 60 GLN B C 1
ATOM 1625 O O . GLN B 2 60 ? 23.107 11.253 19.201 1.00 28.10 60 GLN B O 1
ATOM 1631 N N . TYR B 2 61 ? 21.216 10.192 18.643 1.00 32.28 61 TYR B N 1
ATOM 1632 C CA . TYR B 2 61 ? 20.399 11.153 19.380 1.00 31.58 61 TYR B CA 1
ATOM 1633 C C . TYR B 2 61 ? 20.733 11.172 20.875 1.00 30.88 61 TYR B C 1
ATOM 1634 O O . TYR B 2 61 ? 20.807 12.240 21.489 1.00 36.49 61 TYR B O 1
ATOM 1643 N N . ILE B 2 62 ? 20.916 10.007 21.492 1.00 29.40 62 ILE B N 1
ATOM 1644 C CA . ILE B 2 62 ? 21.117 10.005 22.940 1.00 30.96 62 ILE B CA 1
ATOM 1645 C C . ILE B 2 62 ? 22.493 10.553 23.341 1.00 36.38 62 ILE B C 1
ATOM 1646 O O . ILE B 2 62 ? 22.626 11.114 24.442 1.00 31.28 62 ILE B O 1
ATOM 1651 N N . ILE B 2 63 ? 23.504 10.494 22.456 1.00 31.01 63 ILE B N 1
ATOM 1652 C CA . ILE B 2 63 ? 24.795 11.112 22.791 1.00 31.64 63 ILE B CA 1
ATOM 1653 C C . ILE B 2 63 ? 24.719 12.624 22.676 1.00 30.19 63 ILE B C 1
ATOM 1654 O O . ILE B 2 63 ? 25.217 13.349 23.539 1.00 32.49 63 ILE B O 1
ATOM 1659 N N . GLU B 2 64 ? 24.097 13.131 21.615 1.00 36.26 64 GLU B N 1
ATOM 1660 C CA . GLU B 2 64 ? 23.865 14.571 21.566 1.00 36.04 64 GLU B CA 1
ATOM 1661 C C . GLU B 2 64 ? 23.035 15.069 22.735 1.00 34.72 64 GLU B C 1
ATOM 1662 O O . GLU B 2 64 ? 23.150 16.247 23.094 1.00 35.81 64 GLU B O 1
ATOM 1668 N N . GLU B 2 65 ? 22.240 14.194 23.370 1.00 32.82 65 GLU B N 1
ATOM 1669 C CA . GLU B 2 65 ? 21.468 14.621 24.540 1.00 36.58 65 GLU B CA 1
ATOM 1670 C C . GLU B 2 65 ? 22.355 14.866 25.751 1.00 32.70 65 GLU B C 1
ATOM 1671 O O . GLU B 2 65 ? 22.054 15.722 26.577 1.00 34.37 65 GLU B O 1
ATOM 1677 N N . CYS B 2 66 ? 23.412 14.106 25.938 1.00 32.34 66 CYS B N 1
ATOM 1678 C CA . CYS B 2 66 ? 24.203 14.402 27.124 1.00 40.22 66 CYS B CA 1
ATOM 1679 C C . CYS B 2 66 ? 25.600 14.966 26.855 1.00 36.71 66 CYS B C 1
ATOM 1680 O O . CYS B 2 66 ? 26.253 15.374 27.817 1.00 33.58 66 CYS B O 1
ATOM 1683 N N . TYR B 2 67 ? 26.091 14.958 25.604 1.00 34.90 67 TYR B N 1
ATOM 1684 C CA . TYR B 2 67 ? 27.451 15.444 25.364 1.00 35.25 67 TYR B CA 1
ATOM 1685 C C . TYR B 2 67 ? 27.432 16.807 24.690 1.00 34.78 67 TYR B C 1
ATOM 1686 O O . TYR B 2 67 ? 27.193 16.896 23.474 1.00 33.24 67 TYR B O 1
ATOM 1695 N N . PRO B 2 68 ? 27.714 17.879 25.415 1.00 35.53 68 PRO B N 1
ATOM 1696 C CA . PRO B 2 68 ? 27.675 19.218 24.821 1.00 38.69 68 PRO B CA 1
ATOM 1697 C C . PRO B 2 68 ? 28.849 19.467 23.883 1.00 39.51 68 PRO B C 1
ATOM 1698 O O . PRO B 2 68 ? 30.000 19.120 24.173 1.00 38.05 68 PRO B O 1
ATOM 1702 N N . MET B 2 69 ? 28.554 20.112 22.764 1.00 33.51 69 MET B N 1
ATOM 1703 C CA . MET B 2 69 ? 29.524 20.267 21.705 1.00 36.84 69 MET B CA 1
ATOM 1704 C C . MET B 2 69 ? 29.544 21.695 21.218 1.00 37.91 69 MET B C 1
ATOM 1705 O O . MET B 2 69 ? 28.532 22.400 21.297 1.00 32.05 69 MET B O 1
ATOM 1710 N N . TYR B 2 70 ? 30.713 22.102 20.712 1.00 31.32 70 TYR B N 1
ATOM 1711 C CA . TYR B 2 70 ? 30.775 23.295 19.898 1.00 33.60 70 TYR B CA 1
ATOM 1712 C C . TYR B 2 70 ? 30.136 22.988 18.560 1.00 35.57 70 TYR B C 1
ATOM 1713 O O . TYR B 2 70 ? 30.051 21.828 18.138 1.00 35.65 70 TYR B O 1
ATOM 1722 N N . ASP B 2 71 ? 29.717 24.055 17.876 1.00 38.40 71 ASP B N 1
ATOM 1723 C CA . ASP B 2 71 ? 29.106 23.935 16.560 1.00 37.02 71 ASP B CA 1
ATOM 1724 C C . ASP B 2 71 ? 30.050 23.376 15.512 1.00 39.23 71 ASP B C 1
ATOM 1725 O O . ASP B 2 71 ? 29.603 23.024 14.423 1.00 38.02 71 ASP B O 1
ATOM 1730 N N . TYR B 2 72 ? 31.353 23.362 15.759 1.00 39.46 72 TYR B N 1
ATOM 1731 C CA . TYR B 2 72 ? 32.267 22.793 14.782 1.00 36.99 72 TYR B CA 1
ATOM 1732 C C . TYR B 2 72 ? 32.640 21.355 15.129 1.00 40.39 72 TYR B C 1
ATOM 1733 O O . TYR B 2 72 ? 33.619 20.829 14.585 1.00 42.28 72 TYR B O 1
ATOM 1742 N N . GLU B 2 73 ? 31.908 20.718 16.045 1.00 35.97 73 GLU B N 1
ATOM 1743 C CA . GLU B 2 73 ? 32.171 19.332 16.402 1.00 35.08 73 GLU B CA 1
ATOM 1744 C C . GLU B 2 73 ? 31.028 18.436 15.920 1.00 36.41 73 GLU B C 1
ATOM 1745 O O . GLU B 2 73 ? 29.868 18.834 15.929 1.00 34.86 73 GLU B O 1
ATOM 1751 N N . THR B 2 74 ? 31.372 17.210 15.527 1.00 33.72 74 THR B N 1
ATOM 1752 C CA . THR B 2 74 ? 30.434 16.119 15.311 1.00 32.74 74 THR B CA 1
ATOM 1753 C C . THR B 2 74 ? 30.847 14.931 16.173 1.00 33.69 74 THR B C 1
ATOM 1754 O O . THR B 2 74 ? 32.043 14.641 16.308 1.00 32.04 74 THR B O 1
ATOM 1758 N N . VAL B 2 75 ? 29.867 14.223 16.731 1.00 30.01 75 VAL B N 1
ATOM 1759 C CA . VAL B 2 75 ? 30.126 13.040 17.550 1.00 31.10 75 VAL B CA 1
ATOM 1760 C C . VAL B 2 75 ? 29.503 11.821 16.869 1.00 30.77 75 VAL B C 1
ATOM 1761 O O . VAL B 2 75 ? 28.383 11.896 16.357 1.00 28.56 75 VAL B O 1
ATOM 1765 N N . THR B 2 76 ? 30.249 10.719 16.809 1.00 26.83 76 THR B N 1
ATOM 1766 C CA . THR B 2 76 ? 29.783 9.475 16.182 1.00 25.91 76 THR B CA 1
ATOM 1767 C C . THR B 2 76 ? 30.010 8.334 17.160 1.00 29.56 76 THR B C 1
ATOM 1768 O O . THR B 2 76 ? 31.181 7.923 17.361 1.00 28.11 76 THR B O 1
ATOM 1772 N N . PRO B 2 77 ? 28.951 7.780 17.758 1.00 27.61 77 PRO B N 1
ATOM 1773 C CA . PRO B 2 77 ? 29.106 6.644 18.662 1.00 25.94 77 PRO B CA 1
ATOM 1774 C C . PRO B 2 77 ? 29.502 5.398 17.894 1.00 27.11 77 PRO B C 1
ATOM 1775 O O . PRO B 2 77 ? 29.086 5.194 16.752 1.00 30.09 77 PRO B O 1
ATOM 1779 N N . PHE B 2 78 ? 30.321 4.561 18.525 1.00 24.91 78 PHE B N 1
ATOM 1780 C CA . PHE B 2 78 ? 30.792 3.356 17.846 1.00 26.37 78 PHE B CA 1
ATOM 1781 C C . PHE B 2 78 ? 30.907 2.140 18.725 1.00 24.74 78 PHE B C 1
ATOM 1782 O O . PHE B 2 78 ? 30.992 1.034 18.183 1.00 27.72 78 PHE B O 1
ATOM 1790 N N . MET B 2 79 ? 30.882 2.274 20.045 1.00 25.22 79 MET B N 1
ATOM 1791 C CA . MET B 2 79 ? 31.082 1.099 20.880 1.00 28.02 79 MET B CA 1
ATOM 1792 C C . MET B 2 79 ? 30.502 1.379 22.247 1.00 24.38 79 MET B C 1
ATOM 1793 O O . MET B 2 79 ? 30.526 2.513 22.726 1.00 26.91 79 MET B O 1
ATOM 1798 N N . ILE B 2 80 ? 29.998 0.335 22.872 1.00 25.16 80 ILE B N 1
ATOM 1799 C CA . ILE B 2 80 ? 29.507 0.444 24.232 1.00 28.19 80 ILE B CA 1
ATOM 1800 C C . ILE B 2 80 ? 30.074 -0.661 25.115 1.00 26.52 80 ILE B C 1
ATOM 1801 O O . ILE B 2 80 ? 30.451 -1.736 24.643 1.00 27.80 80 ILE B O 1
ATOM 1806 N N . THR B 2 81 ? 30.039 -0.406 26.425 1.00 26.14 81 THR B N 1
ATOM 1807 C CA . THR B 2 81 ? 30.300 -1.432 27.427 1.00 28.79 81 THR B CA 1
ATOM 1808 C C . THR B 2 81 ? 29.025 -2.164 27.822 1.00 30.50 81 THR B C 1
ATOM 1809 O O . THR B 2 81 ? 27.900 -1.678 27.646 1.00 28.59 81 THR B O 1
ATOM 1813 N N . VAL B 2 82 ? 29.222 -3.328 28.436 1.00 31.99 82 VAL B N 1
ATOM 1814 C CA . VAL B 2 82 ? 28.115 -4.067 29.026 1.00 29.63 82 VAL B CA 1
ATOM 1815 C C . VAL B 2 82 ? 27.312 -3.239 30.020 1.00 30.25 82 VAL B C 1
ATOM 1816 O O . VAL B 2 82 ? 26.193 -3.625 30.371 1.00 32.03 82 VAL B O 1
ATOM 1820 N N . PHE B 2 83 ? 27.847 -2.122 30.512 1.00 31.82 83 PHE B N 1
ATOM 1821 C CA . PHE B 2 83 ? 27.077 -1.268 31.418 1.00 29.15 83 PHE B CA 1
ATOM 1822 C C . PHE B 2 83 ? 26.324 -0.160 30.690 1.00 33.57 83 PHE B C 1
ATOM 1823 O O . PHE B 2 83 ? 25.589 0.607 31.333 1.00 30.06 83 PHE B O 1
ATOM 1831 N N . GLY B 2 84 ? 26.502 -0.038 29.377 1.00 27.61 84 GLY B N 1
ATOM 1832 C CA . GLY B 2 84 ? 25.903 1.067 28.683 1.00 30.92 84 GLY B CA 1
ATOM 1833 C C . GLY B 2 84 ? 26.741 2.331 28.680 1.00 30.68 84 GLY B C 1
ATOM 1834 O O . GLY B 2 84 ? 26.217 3.396 28.338 1.00 27.36 84 GLY B O 1
ATOM 1835 N N . ASP B 2 85 ? 28.003 2.252 29.093 1.00 26.89 85 ASP B N 1
ATOM 1836 C CA . ASP B 2 85 ? 28.948 3.325 28.821 1.00 24.88 85 ASP B CA 1
ATOM 1837 C C . ASP B 2 85 ? 29.145 3.444 27.308 1.00 26.95 85 ASP B C 1
ATOM 1838 O O . ASP B 2 85 ? 28.983 2.473 26.566 1.00 29.59 85 ASP B O 1
ATOM 1843 N N . ILE B 2 86 ? 29.534 4.626 26.833 1.00 27.57 86 ILE B N 1
ATOM 1844 C CA . ILE B 2 86 ? 29.605 4.871 25.394 1.00 29.39 86 ILE B CA 1
ATOM 1845 C C . ILE B 2 86 ? 30.951 5.453 24.989 1.00 27.40 86 ILE B C 1
ATOM 1846 O O . ILE B 2 86 ? 31.441 6.407 25.612 1.00 30.29 86 ILE B O 1
ATOM 1851 N N . PHE B 2 87 ? 31.535 4.873 23.942 1.00 26.82 87 PHE B N 1
ATOM 1852 C CA . PHE B 2 87 ? 32.687 5.394 23.240 1.00 24.13 87 PHE B CA 1
ATOM 1853 C C . PHE B 2 87 ? 32.200 6.089 21.980 1.00 27.71 87 PHE B C 1
ATOM 1854 O O . PHE B 2 87 ? 31.449 5.489 21.203 1.00 24.91 87 PHE B O 1
ATOM 1862 N N . ALA B 2 88 ? 32.695 7.303 21.716 1.00 24.68 88 ALA B N 1
ATOM 1863 C CA . ALA B 2 88 ? 32.316 7.979 20.485 1.00 24.18 88 ALA B CA 1
ATOM 1864 C C . ALA B 2 88 ? 33.518 8.724 19.925 1.00 28.41 88 ALA B C 1
ATOM 1865 O O . ALA B 2 88 ? 34.372 9.195 20.674 1.00 24.29 88 ALA B O 1
ATOM 1867 N N . TYR B 2 89 ? 33.572 8.834 18.598 1.00 27.77 89 TYR B N 1
ATOM 1868 C CA . TYR B 2 89 ? 34.624 9.574 17.921 1.00 25.10 89 TYR B CA 1
ATOM 1869 C C . TYR B 2 89 ? 34.145 10.999 17.675 1.00 27.31 89 TYR B C 1
ATOM 1870 O O . TYR B 2 89 ? 33.066 11.189 17.118 1.00 28.03 89 TYR B O 1
ATOM 1879 N N . VAL B 2 90 ? 34.933 11.997 18.087 1.00 24.84 90 VAL B N 1
ATOM 1880 C CA . VAL B 2 90 ? 34.557 13.401 17.918 1.00 25.77 90 VAL B CA 1
ATOM 1881 C C . VAL B 2 90 ? 35.450 14.037 16.847 1.00 33.50 90 VAL B C 1
ATOM 1882 O O . VAL B 2 90 ? 36.686 14.077 16.990 1.00 29.89 90 VAL B O 1
ATOM 1886 N N . LYS B 2 91 ? 34.815 14.462 15.740 1.00 29.13 91 LYS B N 1
ATOM 1887 C CA . LYS B 2 91 ? 35.432 15.282 14.710 1.00 30.65 91 LYS B CA 1
ATOM 1888 C C . LYS B 2 91 ? 35.458 16.738 15.177 1.00 36.06 91 LYS B C 1
ATOM 1889 O O . LYS B 2 91 ? 34.412 17.300 15.535 1.00 31.94 91 LYS B O 1
ATOM 1895 N N . ASN B 2 92 ? 36.656 17.337 15.219 1.00 28.32 92 ASN B N 1
ATOM 1896 C CA . ASN B 2 92 ? 36.830 18.696 15.745 1.00 32.60 92 ASN B CA 1
ATOM 1897 C C . ASN B 2 92 ? 37.839 19.395 14.839 1.00 36.33 92 ASN B C 1
ATOM 1898 O O . ASN B 2 92 ? 39.016 18.993 14.782 1.00 31.78 92 ASN B O 1
ATOM 1903 N N . HIS B 2 93 ? 37.367 20.431 14.135 1.00 35.97 93 HIS B N 1
ATOM 1904 C CA . HIS B 2 93 ? 38.089 21.107 13.057 1.00 40.14 93 HIS B CA 1
ATOM 1905 C C . HIS B 2 93 ? 39.035 22.193 13.539 1.00 35.52 93 HIS B C 1
ATOM 1906 O O . HIS B 2 93 ? 39.840 22.677 12.746 1.00 40.32 93 HIS B O 1
ATOM 1913 N N . VAL B 2 94 ? 38.928 22.601 14.796 1.00 32.23 94 VAL B N 1
ATOM 1914 C CA . VAL B 2 94 ? 39.750 23.633 15.398 1.00 28.92 94 VAL B CA 1
ATOM 1915 C C . VAL B 2 94 ? 40.941 22.984 16.116 1.00 35.77 94 VAL B C 1
ATOM 1916 O O . VAL B 2 94 ? 42.096 23.294 15.794 1.00 33.41 94 VAL B O 1
ATOM 1920 N N . ILE B 2 95 ? 40.698 22.057 17.062 1.00 30.17 95 ILE B N 1
ATOM 1921 C CA . ILE B 2 95 ? 41.803 21.421 17.798 1.00 29.09 95 ILE B CA 1
ATOM 1922 C C . ILE B 2 95 ? 42.165 20.019 17.327 1.00 28.29 95 ILE B C 1
ATOM 1923 O O . ILE B 2 95 ? 43.159 19.456 17.810 1.00 34.43 95 ILE B O 1
ATOM 1928 N N . GLY B 2 96 ? 41.414 19.431 16.426 1.00 26.78 96 GLY B N 1
ATOM 1929 C CA . GLY B 2 96 ? 41.680 18.077 15.999 1.00 28.27 96 GLY B CA 1
ATOM 1930 C C . GLY B 2 96 ? 40.826 17.094 16.774 1.00 28.10 96 GLY B C 1
ATOM 1931 O O . GLY B 2 96 ? 40.190 17.426 17.770 1.00 28.25 96 GLY B O 1
ATOM 1932 N N . ASP B 2 97 ? 40.857 15.844 16.328 1.00 27.46 97 ASP B N 1
ATOM 1933 C CA . ASP B 2 97 ? 39.877 14.860 16.776 1.00 27.58 97 ASP B CA 1
ATOM 1934 C C . ASP B 2 97 ? 40.270 14.246 18.119 1.00 29.60 97 ASP B C 1
ATOM 1935 O O . ASP B 2 97 ? 41.404 14.373 18.585 1.00 27.71 97 ASP B O 1
ATOM 1940 N N . TYR B 2 98 ? 39.303 13.547 18.722 1.00 27.23 98 TYR B N 1
ATOM 1941 C CA . TYR B 2 98 ? 39.504 12.790 19.944 1.00 28.15 98 TYR B CA 1
ATOM 1942 C C . TYR B 2 98 ? 38.368 11.771 20.082 1.00 28.59 98 TYR B C 1
ATOM 1943 O O . TYR B 2 98 ? 37.377 11.800 19.352 1.00 28.96 98 TYR B O 1
ATOM 1952 N N . VAL B 2 99 ? 38.529 10.864 21.030 1.00 27.84 99 VAL B N 1
ATOM 1953 C CA . VAL B 2 99 ? 37.498 9.908 21.400 1.00 25.56 99 VAL B CA 1
ATOM 1954 C C . VAL B 2 99 ? 37.011 10.330 22.772 1.00 28.17 99 VAL B C 1
ATOM 1955 O O . VAL B 2 99 ? 37.815 10.769 23.608 1.00 27.71 99 VAL B O 1
ATOM 1959 N N . VAL B 2 100 ? 35.700 10.210 23.017 1.00 25.78 100 VAL B N 1
ATOM 1960 C CA . VAL B 2 100 ? 35.132 10.502 24.330 1.00 24.04 100 VAL B CA 1
ATOM 1961 C C . VAL B 2 100 ? 34.543 9.208 24.883 1.00 31.00 100 VAL B C 1
ATOM 1962 O O . VAL B 2 100 ? 33.872 8.462 24.151 1.00 24.52 100 VAL B O 1
ATOM 1966 N N . PHE B 2 101 ? 34.882 8.897 26.158 1.00 27.17 101 PHE B N 1
ATOM 1967 C CA . PHE B 2 101 ? 34.320 7.762 26.870 1.00 25.77 101 PHE B CA 1
ATOM 1968 C C . PHE B 2 101 ? 33.338 8.343 27.878 1.00 27.45 101 PHE B C 1
ATOM 1969 O O . PHE B 2 101 ? 33.740 9.094 28.783 1.00 26.35 101 PHE B O 1
ATOM 1977 N N . ILE B 2 102 ? 32.060 8.023 27.685 1.00 27.00 102 ILE B N 1
ATOM 1978 C CA . ILE B 2 102 ? 30.963 8.511 28.526 1.00 30.47 102 ILE B CA 1
ATOM 1979 C C . ILE B 2 102 ? 30.589 7.400 29.495 1.00 26.48 102 ILE B C 1
ATOM 1980 O O . ILE B 2 102 ? 30.123 6.333 29.084 1.00 26.97 102 ILE B O 1
ATOM 1985 N N . ASN B 2 103 ? 30.816 7.620 30.771 1.00 28.79 103 ASN B N 1
ATOM 1986 C CA . ASN B 2 103 ? 30.489 6.618 31.779 1.00 27.90 103 ASN B CA 1
ATOM 1987 C C . ASN B 2 103 ? 29.069 6.910 32.247 1.00 32.10 103 ASN B C 1
ATOM 1988 O O . ASN B 2 103 ? 28.826 7.923 32.911 1.00 27.97 103 ASN B O 1
ATOM 1993 N N . ILE B 2 104 ? 28.116 6.052 31.841 1.00 31.11 104 ILE B N 1
ATOM 1994 C CA . ILE B 2 104 ? 26.715 6.317 32.134 1.00 28.55 104 ILE B CA 1
ATOM 1995 C C . ILE B 2 104 ? 26.419 6.092 33.624 1.00 32.43 104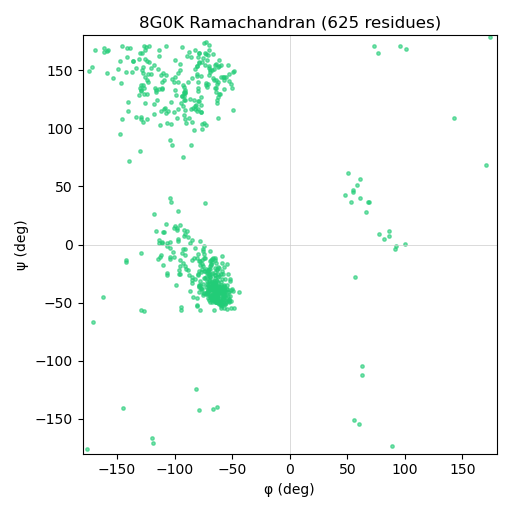 ILE B C 1
ATOM 1996 O O . ILE B 2 104 ? 25.521 6.734 34.192 1.00 28.97 104 ILE B O 1
ATOM 2001 N N . ARG B 2 105 ? 27.184 5.215 34.279 1.00 28.01 105 ARG B N 1
ATOM 2002 C CA . ARG B 2 105 ? 26.968 4.948 35.699 1.00 33.28 105 ARG B CA 1
ATOM 2003 C C . ARG B 2 105 ? 27.298 6.157 36.562 1.00 36.62 105 ARG B C 1
ATOM 2004 O O . ARG B 2 105 ? 26.563 6.474 37.500 1.00 37.12 105 ARG B O 1
ATOM 2012 N N . TYR B 2 106 ? 28.418 6.821 36.297 1.00 35.32 106 TYR B N 1
ATOM 2013 C CA . TYR B 2 106 ? 28.873 7.885 37.182 1.00 34.59 106 TYR B CA 1
ATOM 2014 C C . TYR B 2 106 ? 28.684 9.267 36.592 1.00 33.41 106 TYR B C 1
ATOM 2015 O O . TYR B 2 106 ? 29.025 10.243 37.252 1.00 34.39 106 TYR B O 1
ATOM 2024 N N . GLY B 2 107 ? 28.117 9.383 35.391 1.00 33.22 107 GLY B N 1
ATOM 2025 C CA . GLY B 2 107 ? 27.835 10.702 34.852 1.00 31.52 107 GLY B CA 1
ATOM 2026 C C . GLY B 2 107 ? 29.069 11.505 34.482 1.00 34.80 107 GLY B C 1
ATOM 2027 O O . GLY B 2 107 ? 29.084 12.727 34.675 1.00 36.18 107 GLY B O 1
ATOM 2028 N N . THR B 2 108 ? 30.110 10.846 33.959 1.00 32.11 108 THR B N 1
ATOM 2029 C CA . THR B 2 108 ? 31.337 11.510 33.542 1.00 27.33 108 THR B CA 1
ATOM 2030 C C . THR B 2 108 ? 31.641 11.257 32.071 1.00 28.20 108 THR B C 1
ATOM 2031 O O . THR B 2 108 ? 31.239 10.240 31.497 1.00 27.79 108 THR B O 1
ATOM 2035 N N . PHE B 2 109 ? 32.434 12.161 31.478 1.00 25.49 109 PHE B N 1
ATOM 2036 C CA . PHE B 2 109 ? 33.087 11.884 30.216 1.00 25.69 109 PHE B CA 1
ATOM 2037 C C . PHE B 2 109 ? 34.603 12.001 30.389 1.00 34.34 109 PHE B C 1
ATOM 2038 O O . PHE B 2 109 ? 35.098 12.735 31.261 1.00 29.29 109 PHE B O 1
ATOM 2046 N N . LYS B 2 110 ? 35.334 11.243 29.568 1.00 27.59 110 LYS B N 1
ATOM 2047 C CA . LYS B 2 110 ? 36.800 11.290 29.546 1.00 31.36 110 LYS B CA 1
ATOM 2048 C C . LYS B 2 110 ? 37.266 11.444 28.099 1.00 28.17 110 LYS B C 1
ATOM 2049 O O . LYS B 2 110 ? 36.785 10.737 27.208 1.00 28.62 110 LYS B O 1
ATOM 2055 N N . ILE B 2 111 ? 38.126 12.427 27.869 1.00 29.82 111 ILE B N 1
ATOM 2056 C CA . ILE B 2 111 ? 38.744 12.678 26.568 1.00 29.28 111 ILE B CA 1
ATOM 2057 C C . ILE B 2 111 ? 39.897 11.682 26.392 1.00 30.37 111 ILE B C 1
ATOM 2058 O O . ILE B 2 111 ? 40.851 11.677 27.185 1.00 27.11 111 ILE B O 1
ATOM 2063 N N . LEU B 2 112 ? 39.784 10.809 25.385 1.00 27.03 112 LEU B N 1
ATOM 2064 C CA . LEU B 2 112 ? 40.782 9.816 24.984 1.00 24.93 112 LEU B CA 1
ATOM 2065 C C . LEU B 2 112 ? 41.430 10.243 23.680 1.00 29.12 112 LEU B C 1
ATOM 2066 O O . LEU B 2 112 ? 40.940 11.122 22.966 1.00 25.69 112 LEU B O 1
ATOM 2071 N N . SER B 2 113 ? 42.478 9.510 23.324 1.00 26.69 113 SER B N 1
ATOM 2072 C CA . SER B 2 113 ? 43.200 9.789 22.102 1.00 26.10 113 SER B CA 1
ATOM 2073 C C . SER B 2 113 ? 42.331 9.449 20.885 1.00 29.40 113 SER B C 1
ATOM 2074 O O . SER B 2 113 ? 41.529 8.517 20.907 1.00 23.38 113 SER B O 1
ATOM 2077 N N . GLU B 2 114 ? 42.527 10.202 19.806 1.00 25.61 114 GLU B N 1
ATOM 2078 C CA . GLU B 2 114 ? 41.844 9.924 18.545 1.00 31.57 114 GLU B CA 1
ATOM 2079 C C . GLU B 2 114 ? 42.276 8.611 17.918 1.00 29.44 114 GLU B C 1
ATOM 2080 O O . GLU B 2 114 ? 41.635 8.182 16.965 1.00 32.03 114 GLU B O 1
ATOM 2086 N N . ASN B 2 115 ? 43.341 7.983 18.414 1.00 30.52 115 ASN B N 1
ATOM 2087 C CA . ASN B 2 115 ? 43.970 6.824 17.772 1.00 30.25 115 ASN B CA 1
ATOM 2088 C C . ASN B 2 115 ? 43.225 5.562 18.148 1.00 28.03 115 ASN B C 1
ATOM 2089 O O . ASN B 2 115 ? 43.477 4.967 19.190 1.00 30.61 115 ASN B O 1
ATOM 2094 N N . ILE B 2 116 ? 42.356 5.129 17.248 1.00 30.90 116 ILE B N 1
ATOM 2095 C CA . ILE B 2 116 ? 41.484 3.970 17.419 1.00 32.97 116 ILE B CA 1
ATOM 2096 C C . ILE B 2 116 ? 42.300 2.683 17.466 1.00 31.93 116 ILE B C 1
ATOM 2097 O O . ILE B 2 116 ? 41.929 1.713 18.156 1.00 30.55 116 ILE B O 1
ATOM 2102 N N . ASP B 2 117 ? 43.416 2.659 16.726 1.00 30.34 117 ASP B N 1
ATOM 2103 C CA . ASP B 2 117 ? 44.302 1.491 16.651 1.00 29.89 117 ASP B CA 1
ATOM 2104 C C . ASP B 2 117 ? 44.843 1.130 18.029 1.00 29.41 117 ASP B C 1
ATOM 2105 O O . ASP B 2 117 ? 44.767 -0.025 18.468 1.00 31.53 117 ASP B O 1
ATOM 2110 N N . ILE B 2 118 ? 45.352 2.114 18.754 1.00 27.93 118 ILE B N 1
ATOM 2111 C CA . ILE B 2 118 ? 45.869 1.821 20.089 1.00 30.39 118 ILE B CA 1
ATOM 2112 C C . ILE B 2 118 ? 44.733 1.533 21.060 1.00 30.14 118 ILE B C 1
ATOM 2113 O O . ILE B 2 118 ? 44.839 0.634 21.910 1.00 29.10 118 ILE B O 1
ATOM 2118 N N . LEU B 2 119 ? 43.635 2.293 20.969 1.00 29.55 119 LEU B N 1
ATOM 2119 C CA . LEU B 2 119 ? 42.485 2.027 21.842 1.00 29.97 119 LEU B CA 1
ATOM 2120 C C . LEU B 2 119 ? 42.047 0.572 21.735 1.00 26.16 119 LEU B C 1
ATOM 2121 O O . LEU B 2 119 ? 41.831 -0.110 22.742 1.00 28.02 119 LEU B O 1
ATOM 2126 N N . LEU B 2 120 ? 41.915 0.071 20.515 1.00 28.19 120 LEU B N 1
ATOM 2127 C CA . LEU B 2 120 ? 41.231 -1.202 20.344 1.00 28.99 120 LEU B CA 1
ATOM 2128 C C . LEU B 2 120 ? 42.185 -2.391 20.277 1.00 32.96 120 LEU B C 1
ATOM 2129 O O . LEU B 2 120 ? 41.761 -3.521 20.556 1.00 33.06 120 LEU B O 1
ATOM 2134 N N . ASN B 2 121 ? 43.460 -2.175 19.937 1.00 30.37 121 ASN B N 1
ATOM 2135 C CA . ASN B 2 121 ? 44.407 -3.279 20.043 1.00 34.03 121 ASN B CA 1
ATOM 2136 C C . ASN B 2 121 ? 45.130 -3.314 21.378 1.00 33.39 121 ASN B C 1
ATOM 2137 O O . ASN B 2 121 ? 45.671 -4.363 21.738 1.00 35.49 121 ASN B O 1
ATOM 2142 N N . ILE B 2 122 ? 45.113 -2.228 22.158 1.00 31.39 122 ILE B N 1
ATOM 2143 C CA . ILE B 2 122 ? 45.960 -2.228 23.351 1.00 26.01 122 ILE B CA 1
ATOM 2144 C C . ILE B 2 122 ? 45.145 -1.847 24.557 1.00 24.12 122 ILE B C 1
ATOM 2145 O O . ILE B 2 122 ? 45.095 -2.601 25.526 1.00 29.02 122 ILE B O 1
ATOM 2150 N N . VAL B 2 123 ? 44.495 -0.680 24.496 1.00 24.62 123 VAL B N 1
ATOM 2151 C CA . VAL B 2 123 ? 43.940 -0.060 25.696 1.00 23.50 123 VAL B CA 1
ATOM 2152 C C . VAL B 2 123 ? 42.894 -0.958 26.346 1.00 28.02 123 VAL B C 1
ATOM 2153 O O . VAL B 2 123 ? 42.911 -1.180 27.559 1.00 29.02 123 VAL B O 1
ATOM 2157 N N . ILE B 2 124 ? 41.963 -1.497 25.552 1.00 29.36 124 ILE B N 1
ATOM 2158 C CA . ILE B 2 124 ? 40.859 -2.273 26.132 1.00 29.66 124 ILE B CA 1
ATOM 2159 C C . ILE B 2 124 ? 41.292 -3.646 26.615 1.00 30.36 124 ILE B C 1
ATOM 2160 O O . ILE B 2 124 ? 40.470 -4.393 27.155 1.00 34.07 124 ILE B O 1
ATOM 2165 N N . PHE B 2 125 ? 42.555 -4.004 26.456 1.00 31.79 125 PHE B N 1
ATOM 2166 C CA . PHE B 2 125 ? 43.080 -5.242 27.020 1.00 32.72 125 PHE B CA 1
ATOM 2167 C C . PHE B 2 125 ? 44.049 -4.976 28.152 1.00 33.65 125 PHE B C 1
ATOM 2168 O O . PHE B 2 125 ? 44.604 -5.916 28.712 1.00 38.30 125 PHE B O 1
ATOM 2176 N N . ASN B 2 126 ? 44.271 -3.720 28.490 1.00 31.98 126 ASN B N 1
ATOM 2177 C CA . ASN B 2 126 ? 45.190 -3.358 29.547 1.00 30.37 126 ASN B CA 1
ATOM 2178 C C . ASN B 2 126 ? 44.390 -3.236 30.836 1.00 31.14 126 ASN B C 1
ATOM 2179 O O . ASN B 2 126 ? 43.500 -2.377 30.959 1.00 29.63 126 ASN B O 1
ATOM 2184 N N . LYS B 2 127 ? 44.752 -4.063 31.814 1.00 33.06 127 LYS B N 1
ATOM 2185 C CA . LYS B 2 127 ? 43.917 -4.231 32.995 1.00 33.45 127 LYS B CA 1
ATOM 2186 C C . LYS B 2 127 ? 43.782 -2.930 33.766 1.00 35.84 127 LYS B C 1
ATOM 2187 O O . LYS B 2 127 ? 42.710 -2.630 34.321 1.00 32.33 127 LYS B O 1
ATOM 2193 N N . SER B 2 128 ? 44.856 -2.123 33.805 1.00 34.53 128 SER B N 1
ATOM 2194 C CA . SER B 2 128 ? 44.763 -0.888 34.580 1.00 31.32 128 SER B CA 1
ATOM 2195 C C . SER B 2 128 ? 43.987 0.196 33.837 1.00 29.76 128 SER B C 1
ATOM 2196 O O . SER B 2 128 ? 43.333 1.038 34.470 1.00 28.98 128 SER B O 1
ATOM 2199 N N . CYS B 2 129 ? 44.049 0.215 32.508 1.00 29.38 129 CYS B N 1
ATOM 2200 C CA . CYS B 2 129 ? 43.106 1.093 31.813 1.00 29.85 129 CYS B CA 1
ATOM 2201 C C . CYS B 2 129 ? 41.670 0.646 32.048 1.00 30.21 129 CYS B C 1
ATOM 2202 O O . CYS B 2 129 ? 40.780 1.474 32.288 1.00 31.43 129 CYS B O 1
ATOM 2205 N N . LEU B 2 130 ? 41.414 -0.664 31.965 1.00 29.15 130 LEU B N 1
ATOM 2206 C CA . LEU B 2 130 ? 40.045 -1.140 32.183 1.00 29.59 130 LEU B CA 1
ATOM 2207 C C . LEU B 2 130 ? 39.559 -0.693 33.542 1.00 33.16 130 LEU B C 1
ATOM 2208 O O . LEU B 2 130 ? 38.377 -0.332 33.711 1.00 31.53 130 LEU B O 1
ATOM 2213 N N . GLU B 2 131 ? 40.474 -0.686 34.526 1.00 28.59 131 GLU B N 1
ATOM 2214 C CA . GLU B 2 131 ? 40.074 -0.330 35.880 1.00 34.15 131 GLU B CA 1
ATOM 2215 C C . GLU B 2 131 ? 39.974 1.177 36.059 1.00 31.14 131 GLU B C 1
ATOM 2216 O O . GLU B 2 131 ? 38.947 1.677 36.530 1.00 28.54 131 GLU B O 1
ATOM 2222 N N . ASN B 2 132 ? 41.040 1.911 35.699 1.00 28.62 132 ASN B N 1
ATOM 2223 C CA . ASN B 2 132 ? 41.140 3.328 36.038 1.00 29.50 132 ASN B CA 1
ATOM 2224 C C . ASN B 2 132 ? 40.437 4.220 35.033 1.00 29.27 132 ASN B C 1
ATOM 2225 O O . ASN B 2 132 ? 39.951 5.285 35.405 1.00 31.52 132 ASN B O 1
ATOM 2230 N N . TRP B 2 133 ? 40.424 3.846 33.756 1.00 29.36 133 TRP B N 1
ATOM 2231 C CA . TRP B 2 133 ? 39.688 4.623 32.757 1.00 26.73 133 TRP B CA 1
ATOM 2232 C C . TRP B 2 133 ? 38.214 4.251 32.689 1.00 27.14 133 TRP B C 1
ATOM 2233 O O . TRP B 2 133 ? 37.344 5.127 32.601 1.00 28.87 133 TRP B O 1
ATOM 2244 N N . PHE B 2 134 ? 37.914 2.966 32.688 1.00 26.58 134 PHE B N 1
ATOM 2245 C CA . PHE B 2 134 ? 36.587 2.531 32.299 1.00 28.59 134 PHE B CA 1
ATOM 2246 C C . PHE B 2 134 ? 35.800 1.961 33.460 1.00 30.23 134 PHE B C 1
ATOM 2247 O O . PHE B 2 134 ? 34.592 1.791 33.327 1.00 30.55 134 PHE B O 1
ATOM 2255 N N . LEU B 2 135 ? 36.439 1.747 34.613 1.00 29.53 135 LEU B N 1
ATOM 2256 C CA . LEU B 2 135 ? 35.786 1.233 35.822 1.00 28.02 135 LEU B CA 1
ATOM 2257 C C . LEU B 2 135 ? 35.073 -0.073 35.511 1.00 32.22 135 LEU B C 1
ATOM 2258 O O . LEU B 2 135 ? 33.901 -0.272 35.847 1.00 32.06 135 LEU B O 1
ATOM 2263 N N . LEU B 2 136 ? 35.791 -0.961 34.822 1.00 29.65 136 LEU B N 1
ATOM 2264 C CA . LEU B 2 136 ? 35.224 -2.211 34.317 1.00 34.64 136 LEU B CA 1
ATOM 2265 C C . LEU B 2 136 ? 35.762 -3.423 35.050 1.00 35.93 136 LEU B C 1
ATOM 2266 O O . LEU B 2 136 ? 35.555 -4.565 34.596 1.00 34.48 136 LEU B O 1
ATOM 2271 N N . ASN B 2 137 ? 36.466 -3.193 36.159 1.00 31.21 137 ASN B N 1
ATOM 2272 C CA . ASN B 2 137 ? 37.227 -4.243 36.834 1.00 42.64 137 ASN B CA 1
ATOM 2273 C C . ASN B 2 137 ? 36.319 -5.277 37.504 1.00 40.30 137 ASN B C 1
ATOM 2274 O O . ASN B 2 137 ? 36.752 -6.406 37.745 1.00 37.37 137 ASN B O 1
ATOM 2279 N N . GLU B 2 138 ? 35.073 -4.940 37.777 1.00 37.39 138 GLU B N 1
ATOM 2280 C CA . GLU B 2 138 ? 34.213 -5.909 38.445 1.00 42.47 138 GLU B CA 1
ATOM 2281 C C . GLU B 2 138 ? 33.545 -6.880 37.462 1.00 42.65 138 GLU B C 1
ATOM 2282 O O . GLU B 2 138 ? 32.789 -7.759 37.891 1.00 42.73 138 GLU B O 1
ATOM 2288 N N . TYR B 2 139 ? 33.868 -6.794 36.167 1.00 41.34 139 TYR B N 1
ATOM 2289 C CA . TYR B 2 139 ? 33.089 -7.508 35.154 1.00 39.08 139 TYR B CA 1
ATOM 2290 C C . TYR B 2 139 ? 33.148 -9.022 35.329 1.00 41.93 139 TYR B C 1
ATOM 2291 O O . TYR B 2 139 ? 32.107 -9.697 35.283 1.00 37.07 139 TYR B O 1
ATOM 2300 N N . ASN B 2 140 ? 34.362 -9.590 35.474 1.00 41.42 140 ASN B N 1
ATOM 2301 C CA . ASN B 2 140 ? 34.463 -11.042 35.621 1.00 38.61 140 ASN B CA 1
ATOM 2302 C C . ASN B 2 140 ? 33.701 -11.521 36.851 1.00 44.41 140 ASN B C 1
ATOM 2303 O O . ASN B 2 140 ? 33.120 -12.613 36.838 1.00 44.38 140 ASN B O 1
ATOM 2308 N N . THR B 2 141 ? 33.651 -10.701 37.901 1.00 40.31 141 THR B N 1
ATOM 2309 C CA . THR B 2 141 ? 32.869 -11.060 39.085 1.00 45.08 141 THR B CA 1
ATOM 2310 C C . THR B 2 141 ? 31.359 -10.966 38.828 1.00 46.42 141 THR B C 1
ATOM 2311 O O . THR B 2 141 ? 30.598 -11.843 39.261 1.00 48.23 141 THR B O 1
ATOM 2315 N N . ILE B 2 142 ? 30.897 -9.918 38.137 1.00 45.78 142 ILE B N 1
ATOM 2316 C CA . ILE B 2 142 ? 29.468 -9.821 37.823 1.00 43.23 142 ILE B CA 1
ATOM 2317 C C . ILE B 2 142 ? 29.032 -10.946 36.899 1.00 42.59 142 ILE B C 1
ATOM 2318 O O . ILE B 2 142 ? 27.908 -11.444 37.002 1.00 41.84 142 ILE B O 1
ATOM 2323 N N . LYS B 2 143 ? 29.915 -11.389 36.008 1.00 44.23 143 LYS B N 1
ATOM 2324 C CA . LYS B 2 143 ? 29.489 -12.270 34.932 1.00 45.90 143 LYS B CA 1
ATOM 2325 C C . LYS B 2 143 ? 29.406 -13.724 35.356 1.00 46.75 143 LYS B C 1
ATOM 2326 O O . LYS B 2 143 ? 28.843 -14.538 34.610 1.00 44.59 143 LYS B O 1
ATOM 2332 N N . GLU B 2 144 ? 29.933 -14.064 36.531 1.00 45.80 144 GLU B N 1
ATOM 2333 C CA . GLU B 2 144 ? 29.718 -15.396 37.083 1.00 51.41 144 GLU B CA 1
ATOM 2334 C C . GLU B 2 144 ? 28.348 -15.523 37.743 1.00 49.96 144 GLU B C 1
ATOM 2335 O O . GLU B 2 144 ? 27.805 -16.631 37.813 1.00 54.97 144 GLU B O 1
ATOM 2341 N N . VAL B 2 145 ? 27.767 -14.408 38.205 1.00 46.13 145 VAL B N 1
ATOM 2342 C CA . VAL B 2 145 ? 26.456 -14.413 38.861 1.00 43.66 145 VAL B CA 1
ATOM 2343 C C . VAL B 2 145 ? 25.307 -13.897 37.969 1.00 46.65 145 VAL B C 1
ATOM 2344 O O . VAL B 2 145 ? 24.130 -14.104 38.309 1.00 48.26 145 VAL B O 1
ATOM 2348 N N . LYS B 2 146 ? 25.602 -13.267 36.830 1.00 48.03 146 LYS B N 1
ATOM 2349 C CA . LYS B 2 146 ? 24.565 -12.716 35.963 1.00 45.96 146 LYS B CA 1
ATOM 2350 C C . LYS B 2 146 ? 24.734 -13.227 34.533 1.00 42.95 146 LYS B C 1
ATOM 2351 O O . LYS B 2 146 ? 25.853 -13.447 34.060 1.00 43.75 146 LYS B O 1
ATOM 2357 N N . ALA B 2 147 ? 23.611 -13.398 33.829 1.00 43.08 147 ALA B N 1
ATOM 2358 C CA . ALA B 2 147 ? 23.688 -13.851 32.447 1.00 40.55 147 ALA B CA 1
ATOM 2359 C C . ALA B 2 147 ? 24.274 -12.745 31.558 1.00 41.41 147 ALA B C 1
ATOM 2360 O O . ALA B 2 147 ? 24.476 -11.605 31.985 1.00 37.55 147 ALA B O 1
ATOM 2362 N N . MET B 2 148 ? 24.557 -13.099 30.308 1.00 40.68 148 MET B N 1
ATOM 2363 C CA . MET B 2 148 ? 25.120 -12.144 29.358 1.00 32.92 148 MET B CA 1
ATOM 2364 C C . MET B 2 148 ? 24.019 -11.269 28.762 1.00 34.83 148 MET B C 1
ATOM 2365 O O . MET B 2 148 ? 23.092 -11.800 28.137 1.00 35.78 148 MET B O 1
ATOM 2370 N N . PRO B 2 149 ? 24.068 -9.946 28.928 1.00 36.82 149 PRO B N 1
ATOM 2371 C CA . PRO B 2 149 ? 23.117 -9.090 28.206 1.00 31.80 149 PRO B CA 1
ATOM 2372 C C . PRO B 2 149 ? 23.327 -9.202 26.701 1.00 32.35 149 PRO B C 1
ATOM 2373 O O . PRO B 2 149 ? 24.458 -9.300 26.215 1.00 32.14 149 PRO B O 1
ATOM 2377 N N . LYS B 2 150 ? 22.215 -9.262 25.973 1.00 31.54 150 LYS B N 1
ATOM 2378 C CA . LYS B 2 150 ? 22.245 -9.245 24.519 1.00 36.68 150 LYS B CA 1
ATOM 2379 C C . LYS B 2 150 ? 22.549 -7.830 24.052 1.00 28.62 150 LYS B C 1
ATOM 2380 O O . LYS B 2 150 ? 22.577 -6.889 24.851 1.00 26.73 150 LYS B O 1
ATOM 2386 N N . ILE B 2 151 ? 22.739 -7.676 22.736 1.00 28.37 151 ILE B N 1
ATOM 2387 C CA . ILE B 2 151 ? 23.334 -6.433 22.253 1.00 29.08 151 ILE B CA 1
ATOM 2388 C C . ILE B 2 151 ? 22.426 -5.244 22.531 1.00 29.55 151 ILE B C 1
ATOM 2389 O O . ILE B 2 151 ? 22.913 -4.117 22.613 1.00 29.10 151 ILE B O 1
ATOM 2394 N N . ASP B 2 152 ? 21.120 -5.461 22.751 1.00 29.79 152 ASP B N 1
ATOM 2395 C CA . ASP B 2 152 ? 20.223 -4.359 23.086 1.00 29.73 152 ASP B CA 1
ATOM 2396 C C . ASP B 2 152 ? 19.946 -4.276 24.586 1.00 31.02 152 ASP B C 1
ATOM 2397 O O . ASP B 2 152 ? 19.027 -3.565 25.005 1.00 30.15 152 ASP B O 1
ATOM 2402 N N . GLU B 2 153 ? 20.760 -4.943 25.407 1.00 28.69 153 GLU B N 1
ATOM 2403 C CA . GLU B 2 153 ? 20.606 -4.892 26.851 1.00 30.03 153 GLU B CA 1
ATOM 2404 C C . GLU B 2 153 ? 21.937 -4.480 27.486 1.00 34.87 153 GLU B C 1
ATOM 2405 O O . GLU B 2 153 ? 22.989 -4.443 26.826 1.00 31.85 153 GLU B O 1
ATOM 2411 N N . CYS B 2 154 ? 21.880 -4.205 28.789 1.00 29.61 154 CYS B N 1
ATOM 2412 C CA . CYS B 2 154 ? 23.062 -3.907 29.570 1.00 30.30 154 CYS B CA 1
ATOM 2413 C C . CYS B 2 154 ? 22.756 -4.162 31.037 1.00 34.85 154 CYS B C 1
ATOM 2414 O O . CYS B 2 154 ? 21.592 -4.254 31.452 1.00 35.60 154 CYS B O 1
ATOM 2417 N N . TYR B 2 155 ? 23.822 -4.197 31.833 1.00 31.15 155 TYR B N 1
ATOM 2418 C CA . TYR B 2 155 ? 23.709 -4.251 33.289 1.00 28.74 155 TYR B CA 1
ATOM 2419 C C . TYR B 2 155 ? 23.331 -2.865 33.787 1.00 36.40 155 TYR B C 1
ATOM 2420 O O . TYR B 2 155 ? 24.184 -1.970 33.892 1.00 33.11 155 TYR B O 1
ATOM 2429 N N . GLY B 2 156 ? 22.061 -2.693 34.149 1.00 31.87 156 GLY B N 1
ATOM 2430 C CA . GLY B 2 156 ? 21.582 -1.447 34.721 1.00 31.89 156 GLY B CA 1
ATOM 2431 C C . GLY B 2 156 ? 21.558 -1.542 36.235 1.00 35.75 156 GLY B C 1
ATOM 2432 O O . GLY B 2 156 ? 21.353 -2.613 36.792 1.00 40.02 156 GLY B O 1
ATOM 2433 N N . TYR B 2 157 ? 21.793 -0.415 36.903 1.00 32.26 157 TYR B N 1
ATOM 2434 C CA . TYR B 2 157 ? 21.638 -0.359 38.348 1.00 35.79 157 TYR B CA 1
ATOM 2435 C C . TYR B 2 157 ? 20.219 0.084 38.673 1.00 38.19 157 TYR B C 1
ATOM 2436 O O . TYR B 2 157 ? 19.724 1.056 38.100 1.00 36.29 157 TYR B O 1
ATOM 2445 N N . VAL B 2 158 ? 19.552 -0.659 39.552 1.00 39.64 158 VAL B N 1
ATOM 2446 C CA . VAL B 2 158 ? 18.210 -0.286 39.992 1.00 37.42 158 VAL B CA 1
ATOM 2447 C C . VAL B 2 158 ? 18.215 -0.184 41.515 1.00 40.54 158 VAL B C 1
ATOM 2448 O O . VAL B 2 158 ? 18.362 -1.197 42.214 1.00 44.49 158 VAL B O 1
ATOM 2452 N N . PRO B 2 159 ? 18.142 1.026 42.069 1.00 38.31 159 PRO B N 1
ATOM 2453 C CA . PRO B 2 159 ? 18.057 2.246 41.260 1.00 36.51 159 PRO B CA 1
ATOM 2454 C C . PRO B 2 159 ? 19.440 2.711 40.681 1.00 40.91 159 PRO B C 1
ATOM 2455 O O . PRO B 2 159 ? 20.487 2.263 41.128 1.00 36.52 159 PRO B O 1
ATOM 2459 N N . ALA B 2 160 ? 19.395 3.554 39.646 1.00 40.25 160 ALA B N 1
ATOM 2460 C CA . ALA B 2 160 ? 20.602 4.093 39.039 1.00 38.78 160 ALA B CA 1
ATOM 2461 C C . ALA B 2 160 ? 21.487 4.723 40.099 1.00 40.12 160 ALA B C 1
ATOM 2462 O O . ALA B 2 160 ? 21.004 5.279 41.087 1.00 39.32 160 ALA B O 1
ATOM 2464 N N . LEU B 2 161 ? 22.800 4.635 39.883 1.00 40.14 161 LEU B N 1
ATOM 2465 C CA . LEU B 2 161 ? 23.732 5.240 40.824 1.00 38.01 161 LEU B CA 1
ATOM 2466 C C . LEU B 2 161 ? 23.488 6.740 40.933 1.00 37.29 161 LEU B C 1
ATOM 2467 O O . LEU B 2 161 ? 23.571 7.311 42.019 1.00 38.70 161 LEU B O 1
ATOM 2472 N N . VAL B 2 162 ? 23.108 7.384 39.829 1.00 40.73 162 VAL B N 1
ATOM 2473 C CA . VAL B 2 162 ? 22.764 8.799 39.884 1.00 39.71 162 VAL B CA 1
ATOM 2474 C C . VAL B 2 162 ? 21.523 9.017 40.728 1.00 41.96 162 VAL B C 1
ATOM 2475 O O . VAL B 2 162 ? 21.336 10.102 41.305 1.00 40.87 162 VAL B O 1
ATOM 2479 N N . ALA B 2 163 ? 20.656 8.007 40.821 1.00 37.61 163 ALA B N 1
ATOM 2480 C CA . ALA B 2 163 ? 19.418 8.132 41.579 1.00 43.92 163 ALA B CA 1
ATOM 2481 C C . ALA B 2 163 ? 19.564 7.556 42.976 1.00 44.06 163 ALA B C 1
ATOM 2482 O O . ALA B 2 163 ? 18.600 7.041 43.536 1.00 43.52 163 ALA B O 1
ATOM 2484 N N . GLY B 2 164 ? 20.773 7.578 43.524 1.00 43.66 164 GLY B N 1
ATOM 2485 C CA . GLY B 2 164 ? 20.993 7.152 44.888 1.00 44.94 164 GLY B CA 1
ATOM 2486 C C . GLY B 2 164 ? 21.232 5.677 45.082 1.00 44.06 164 GLY B C 1
ATOM 2487 O O . GLY B 2 164 ? 21.308 5.227 46.227 1.00 45.81 164 GLY B O 1
ATOM 2488 N N . GLY B 2 165 ? 21.371 4.908 44.013 1.00 41.68 165 GLY B N 1
ATOM 2489 C CA . GLY B 2 165 ? 21.553 3.486 44.173 1.00 42.39 165 GLY B CA 1
ATOM 2490 C C . GLY B 2 165 ? 22.942 3.138 44.666 1.00 43.10 165 GLY B C 1
ATOM 2491 O O . GLY B 2 165 ? 23.908 3.875 44.470 1.00 43.22 165 GLY B O 1
ATOM 2492 N N . LYS B 2 166 ? 23.038 1.993 45.329 1.00 45.83 166 LYS B N 1
ATOM 2493 C CA . LYS B 2 166 ? 24.332 1.489 45.744 1.00 48.25 166 LYS B CA 1
ATOM 2494 C C . LYS B 2 166 ? 24.975 0.717 44.608 1.00 48.48 166 LYS B C 1
ATOM 2495 O O . LYS B 2 166 ? 24.311 -0.012 43.867 1.00 46.96 166 LYS B O 1
ATOM 2501 N N . ASP B 2 167 ? 26.284 0.854 44.506 1.00 48.22 167 ASP B N 1
ATOM 2502 C CA . ASP B 2 167 ? 27.058 0.165 43.494 1.00 47.89 167 ASP B CA 1
ATOM 2503 C C . ASP B 2 167 ? 27.395 -1.218 44.029 1.00 51.14 167 ASP B C 1
ATOM 2504 O O . ASP B 2 167 ? 28.470 -1.439 44.595 1.00 51.83 167 ASP B O 1
ATOM 2509 N N . CYS B 2 168 ? 26.477 -2.167 43.838 1.00 46.50 168 CYS B N 1
ATOM 2510 C CA . CYS B 2 168 ? 26.744 -3.545 44.213 1.00 42.91 168 CYS B CA 1
ATOM 2511 C C . CYS B 2 168 ? 26.029 -4.471 43.247 1.00 43.50 168 CYS B C 1
ATOM 2512 O O . CYS B 2 168 ? 25.046 -4.102 42.604 1.00 43.88 168 CYS B O 1
ATOM 2515 N N . ILE B 2 169 ? 26.521 -5.703 43.177 1.00 46.44 169 ILE B N 1
ATOM 2516 C CA . ILE B 2 169 ? 26.003 -6.684 42.230 1.00 49.14 169 ILE B CA 1
ATOM 2517 C C . ILE B 2 169 ? 24.543 -7.017 42.508 1.00 48.33 169 ILE B C 1
ATOM 2518 O O . ILE B 2 169 ? 23.823 -7.486 41.612 1.00 43.36 169 ILE B O 1
ATOM 2523 N N . ASP B 2 170 ? 24.086 -6.761 43.734 1.00 49.80 170 ASP B N 1
ATOM 2524 C CA . ASP B 2 170 ? 22.703 -7.027 44.109 1.00 53.34 170 ASP B CA 1
ATOM 2525 C C . ASP B 2 170 ? 21.746 -6.082 43.413 1.00 45.95 170 ASP B C 1
ATOM 2526 O O . ASP B 2 170 ? 20.588 -6.446 43.198 1.00 43.43 170 ASP B O 1
ATOM 2531 N N . ASN B 2 171 ? 22.199 -4.874 43.069 1.00 42.34 171 ASN B N 1
ATOM 2532 C CA . ASN B 2 171 ? 21.342 -3.885 42.423 1.00 43.89 171 ASN B CA 1
ATOM 2533 C C . ASN B 2 171 ? 21.395 -3.938 40.905 1.00 42.23 171 ASN B C 1
ATOM 2534 O O . ASN B 2 171 ? 20.806 -3.071 40.255 1.00 44.01 171 ASN B O 1
ATOM 2539 N N . ILE B 2 172 ? 22.062 -4.924 40.323 1.00 40.71 172 ILE B N 1
ATOM 2540 C CA . ILE B 2 172 ? 22.192 -5.003 38.873 1.00 40.14 172 ILE B CA 1
ATOM 2541 C C . ILE B 2 172 ? 21.028 -5.826 38.326 1.00 42.20 172 ILE B C 1
ATOM 2542 O O . ILE B 2 172 ? 20.729 -6.913 38.832 1.00 42.55 172 ILE B O 1
ATOM 2547 N N . GLN B 2 173 ? 20.356 -5.300 37.307 1.00 40.37 173 GLN B N 1
ATOM 2548 C CA . GLN B 2 173 ? 19.414 -6.073 36.507 1.00 42.04 173 GLN B CA 1
ATOM 2549 C C . GLN B 2 173 ? 19.743 -5.915 35.030 1.00 40.05 173 GLN B C 1
ATOM 2550 O O . GLN B 2 173 ? 20.278 -4.885 34.600 1.00 38.70 173 GLN B O 1
ATOM 2556 N N . ILE B 2 174 ? 19.428 -6.949 34.259 1.00 36.27 174 ILE B N 1
ATOM 2557 C CA . ILE B 2 174 ? 19.515 -6.876 32.804 1.00 35.48 174 ILE B CA 1
ATOM 2558 C C . ILE B 2 174 ? 18.295 -6.102 32.314 1.00 36.49 174 ILE B C 1
ATOM 2559 O O . ILE B 2 174 ? 17.160 -6.536 32.505 1.00 43.41 174 ILE B O 1
ATOM 2564 N N . VAL B 2 175 ? 18.527 -4.919 31.742 1.00 31.96 175 VAL B N 1
ATOM 2565 C CA . VAL B 2 175 ? 17.491 -4.009 31.275 1.00 30.47 175 VAL B CA 1
ATOM 2566 C C . VAL B 2 175 ? 17.786 -3.704 29.814 1.00 35.02 175 VAL B C 1
ATOM 2567 O O . VAL B 2 175 ? 18.917 -3.865 29.350 1.00 34.95 175 VAL B O 1
ATOM 2571 N N . LYS B 2 176 ? 16.753 -3.252 29.097 1.00 29.87 176 LYS B N 1
ATOM 2572 C CA . LYS B 2 176 ? 16.934 -2.717 27.755 1.00 34.62 176 LYS B CA 1
ATOM 2573 C C . LYS B 2 176 ? 17.782 -1.452 27.816 1.00 33.06 176 LYS B C 1
ATOM 2574 O O . LYS B 2 176 ? 17.502 -0.526 28.589 1.00 30.91 176 LYS B O 1
ATOM 2580 N N . ILE B 2 177 ? 18.798 -1.385 26.969 1.00 28.56 177 ILE B N 1
ATOM 2581 C CA . ILE B 2 177 ? 19.812 -0.357 27.184 1.00 31.84 177 ILE B CA 1
ATOM 2582 C C . ILE B 2 177 ? 19.268 1.040 26.863 1.00 31.31 177 ILE B C 1
ATOM 2583 O O . ILE B 2 177 ? 19.514 2.009 27.609 1.00 32.01 177 ILE B O 1
ATOM 2588 N N . ALA B 2 178 ? 18.506 1.165 25.770 1.00 26.16 178 ALA B N 1
ATOM 2589 C CA . ALA B 2 178 ? 18.129 2.501 25.294 1.00 31.69 178 ALA B CA 1
ATOM 2590 C C . ALA B 2 178 ? 17.237 3.253 26.273 1.00 31.87 178 ALA B C 1
ATOM 2591 O O . ALA B 2 178 ? 17.523 4.438 26.553 1.00 29.24 178 ALA B O 1
ATOM 2593 N N . PRO B 2 179 ? 16.143 2.681 26.806 1.00 35.29 179 PRO B N 1
ATOM 2594 C CA . PRO B 2 179 ? 15.346 3.432 27.790 1.00 31.99 179 PRO B CA 1
ATOM 2595 C C . PRO B 2 179 ? 16.087 3.656 29.086 1.00 32.52 179 PRO B C 1
ATOM 2596 O O . PRO B 2 179 ? 15.812 4.644 29.784 1.00 34.88 179 PRO B O 1
ATOM 2600 N N . TYR B 2 180 ? 16.962 2.716 29.458 1.00 30.93 180 TYR B N 1
ATOM 2601 C CA . TYR B 2 180 ? 17.803 2.884 30.641 1.00 31.87 180 TYR B CA 1
ATOM 2602 C C . TYR B 2 180 ? 18.694 4.113 30.514 1.00 31.28 180 TYR B C 1
ATOM 2603 O O . TYR B 2 180 ? 18.708 4.978 31.397 1.00 31.68 180 TYR B O 1
ATOM 2612 N N . ILE B 2 181 ? 19.467 4.191 29.428 1.00 30.25 181 ILE B N 1
ATOM 2613 C CA . ILE B 2 181 ? 20.362 5.332 29.227 1.00 31.82 181 ILE B CA 1
ATOM 2614 C C . ILE B 2 181 ? 19.558 6.622 29.172 1.00 31.07 181 ILE B C 1
ATOM 2615 O O . ILE B 2 181 ? 19.974 7.662 29.693 1.00 31.61 181 ILE B O 1
ATOM 2620 N N . ASP B 2 182 ? 18.405 6.585 28.517 1.00 30.23 182 ASP B N 1
ATOM 2621 C CA . ASP B 2 182 ? 17.591 7.790 28.438 1.00 30.29 182 ASP B CA 1
ATOM 2622 C C . ASP B 2 182 ? 17.139 8.213 29.836 1.00 35.16 182 ASP B C 1
ATOM 2623 O O . ASP B 2 182 ? 17.279 9.383 30.220 1.00 33.76 182 ASP B O 1
ATOM 2628 N N . THR B 2 183 ? 16.706 7.243 30.652 1.00 32.65 183 THR B N 1
ATOM 2629 C CA . THR B 2 183 ? 16.288 7.543 32.019 1.00 34.17 183 THR B CA 1
ATOM 2630 C C . THR B 2 183 ? 17.445 8.054 32.867 1.00 32.78 183 THR B C 1
ATOM 2631 O O . THR B 2 183 ? 17.277 9.015 33.639 1.00 32.62 183 THR B O 1
ATOM 2635 N N . VAL B 2 184 ? 18.636 7.455 32.729 1.00 31.50 184 VAL B N 1
ATOM 2636 C CA . VAL B 2 184 ? 19.761 7.910 33.541 1.00 29.76 184 VAL B CA 1
ATOM 2637 C C . VAL B 2 184 ? 20.103 9.363 33.213 1.00 31.77 184 VAL B C 1
ATOM 2638 O O . VAL B 2 184 ? 20.324 10.181 34.108 1.00 35.04 184 VAL B O 1
ATOM 2642 N N . ILE B 2 185 ? 20.127 9.712 31.929 1.00 34.42 185 ILE B N 1
ATOM 2643 C CA . ILE B 2 185 ? 20.470 11.077 31.514 1.00 34.89 185 ILE B CA 1
ATOM 2644 C C . ILE B 2 185 ? 19.432 12.078 32.034 1.00 35.63 185 ILE B C 1
ATOM 2645 O O . ILE B 2 185 ? 19.772 13.175 32.503 1.00 33.24 185 ILE B O 1
ATOM 2650 N N . GLN B 2 186 ? 18.150 11.726 31.946 1.00 34.93 186 GLN B N 1
ATOM 2651 C CA . GLN B 2 186 ? 17.108 12.618 32.475 1.00 36.89 186 GLN B CA 1
ATOM 2652 C C . GLN B 2 186 ? 17.215 12.771 33.989 1.00 35.70 186 GLN B C 1
ATOM 2653 O O . GLN B 2 186 ? 16.810 13.795 34.542 1.00 39.42 186 GLN B O 1
ATOM 2659 N N . LEU B 2 187 ? 17.771 11.770 34.665 1.00 32.01 187 LEU B N 1
ATOM 2660 C CA . LEU B 2 187 ? 18.074 11.873 36.086 1.00 35.29 187 LEU B CA 1
ATOM 2661 C C . LEU B 2 187 ? 19.303 12.743 36.383 1.00 39.60 187 LEU B C 1
ATOM 2662 O O . LEU B 2 187 ? 19.392 13.335 37.467 1.00 37.12 187 LEU B O 1
ATOM 2667 N N . MET B 2 188 ? 20.270 12.829 35.478 1.00 37.10 188 MET B N 1
ATOM 2668 C CA . MET B 2 188 ? 21.484 13.530 35.872 1.00 42.38 188 MET B CA 1
ATOM 2669 C C . MET B 2 188 ? 21.493 14.954 35.342 1.00 39.17 188 MET B C 1
ATOM 2670 O O . MET B 2 188 ? 20.793 15.293 34.388 1.00 39.63 188 MET B O 1
ATOM 2675 N N . GLY B 2 189 ? 22.299 15.797 35.985 1.00 39.48 189 GLY B N 1
ATOM 2676 C CA . GLY B 2 189 ? 22.564 17.115 35.428 1.00 45.49 189 GLY B CA 1
ATOM 2677 C C . GLY B 2 189 ? 23.360 17.021 34.127 1.00 52.89 189 GLY B C 1
ATOM 2678 O O . GLY B 2 189 ? 23.120 16.133 33.299 1.00 51.83 189 GLY B O 1
ATOM 2679 N N . ASP B 2 190 ? 24.303 17.929 33.905 1.00 52.04 190 ASP B N 1
ATOM 2680 C CA . ASP B 2 190 ? 25.182 17.701 32.774 1.00 48.70 190 ASP B CA 1
ATOM 2681 C C . ASP B 2 190 ? 26.234 16.658 33.156 1.00 47.84 190 ASP B C 1
ATOM 2682 O O . ASP B 2 190 ? 26.531 16.454 34.334 1.00 47.73 190 ASP B O 1
ATOM 2687 N N . LEU B 2 191 ? 26.806 15.995 32.151 1.00 43.60 191 LEU B N 1
ATOM 2688 C CA . LEU B 2 191 ? 28.001 15.193 32.421 1.00 43.88 191 LEU B CA 1
ATOM 2689 C C . LEU B 2 191 ? 29.090 16.066 33.037 1.00 40.31 191 LEU B C 1
ATOM 2690 O O . LEU B 2 191 ? 29.224 17.250 32.713 1.00 43.08 191 LEU B O 1
ATOM 2695 N N . LYS B 2 192 ? 29.847 15.478 33.955 1.00 39.63 192 LYS B N 1
ATOM 2696 C CA . LYS B 2 192 ? 31.037 16.094 34.534 1.00 44.83 192 LYS B CA 1
ATOM 2697 C C . LYS B 2 192 ? 32.305 15.547 33.868 1.00 40.52 192 LYS B C 1
ATOM 2698 O O . LYS B 2 192 ? 32.376 14.358 33.532 1.00 33.92 192 LYS B O 1
ATOM 2704 N N . ARG B 2 193 ? 33.315 16.411 33.694 1.00 39.15 193 ARG B N 1
ATOM 2705 C CA . ARG B 2 193 ? 34.605 15.924 33.230 1.00 38.50 193 ARG B CA 1
ATOM 2706 C C . ARG B 2 193 ? 35.262 15.132 34.347 1.00 43.64 193 ARG B C 1
ATOM 2707 O O . ARG B 2 193 ? 35.195 15.499 35.521 1.00 45.56 193 ARG B O 1
ATOM 2715 N N . ILE B 2 194 ? 35.859 14.020 33.972 1.00 35.33 194 ILE B N 1
ATOM 2716 C CA . ILE B 2 194 ? 36.506 13.153 34.902 1.00 42.37 194 ILE B CA 1
ATOM 2717 C C . ILE B 2 194 ? 37.751 13.878 35.443 1.00 46.76 194 ILE B C 1
ATOM 2718 O O . ILE B 2 194 ? 38.001 13.884 36.664 1.00 59.07 194 ILE B O 1
ATOM 2723 N N . PHE C 1 17 ? 68.042 9.241 -7.442 1.00 59.05 166 PHE C N 1
ATOM 2724 C CA . PHE C 1 17 ? 68.377 8.789 -6.096 1.00 66.94 166 PHE C CA 1
ATOM 2725 C C . PHE C 1 17 ? 69.011 9.888 -5.233 1.00 73.14 166 PHE C C 1
ATOM 2726 O O . PHE C 1 17 ? 70.075 10.439 -5.559 1.00 66.57 166 PHE C O 1
ATOM 2734 N N . VAL C 1 18 ? 68.356 10.177 -4.105 1.00 70.34 167 VAL C N 1
ATOM 2735 C CA . VAL C 1 18 ? 68.774 11.289 -3.263 1.00 64.54 167 VAL C CA 1
ATOM 2736 C C . VAL C 1 18 ? 70.077 10.941 -2.547 1.00 64.22 167 VAL C C 1
ATOM 2737 O O . VAL C 1 18 ? 70.268 9.824 -2.038 1.00 61.14 167 VAL C O 1
ATOM 2741 N N . LYS C 1 19 ? 70.995 11.904 -2.541 1.00 62.18 168 LYS C N 1
ATOM 2742 C CA . LYS C 1 19 ? 72.341 11.796 -2.006 1.00 63.43 168 LYS C CA 1
ATOM 2743 C C . LYS C 1 19 ? 72.652 13.114 -1.312 1.00 61.80 168 LYS C C 1
ATOM 2744 O O . LYS C 1 19 ? 72.536 14.172 -1.937 1.00 63.87 168 LYS C O 1
ATOM 2750 N N . PRO C 1 20 ? 72.996 13.116 -0.020 1.00 59.44 169 PRO C N 1
ATOM 2751 C CA . PRO C 1 20 ? 73.025 11.970 0.891 1.00 64.38 169 PRO C CA 1
ATOM 2752 C C . PRO C 1 20 ? 71.607 11.532 1.261 1.00 62.31 169 PRO C C 1
ATOM 2753 O O . PRO C 1 20 ? 70.660 12.287 1.013 1.00 58.08 169 PRO C O 1
ATOM 2757 N N . PRO C 1 21 ? 71.459 10.328 1.812 1.00 64.74 170 PRO C N 1
ATOM 2758 C CA . PRO C 1 21 ? 70.117 9.847 2.148 1.00 64.83 170 PRO C CA 1
ATOM 2759 C C . PRO C 1 21 ? 69.541 10.644 3.306 1.00 64.35 170 PRO C C 1
ATOM 2760 O O . PRO C 1 21 ? 70.269 11.157 4.161 1.00 64.22 170 PRO C O 1
ATOM 2764 N N . PHE C 1 22 ? 68.212 10.756 3.310 1.00 63.16 171 PHE C N 1
ATOM 2765 C CA . PHE C 1 22 ? 67.530 11.459 4.388 1.00 59.52 171 PHE C CA 1
ATOM 2766 C C . PHE C 1 22 ? 67.825 10.799 5.724 1.00 59.94 171 PHE C C 1
ATOM 2767 O O . PHE C 1 22 ? 67.961 9.576 5.818 1.00 64.15 171 PHE C O 1
ATOM 2775 N N . GLN C 1 23 ? 67.935 11.622 6.759 1.00 58.99 172 GLN C N 1
ATOM 2776 C CA . GLN C 1 23 ? 68.148 11.146 8.115 1.00 66.23 172 GLN C CA 1
ATOM 2777 C C . GLN C 1 23 ? 66.826 11.171 8.872 1.00 68.39 172 GLN C C 1
ATOM 2778 O O . GLN C 1 23 ? 66.015 12.084 8.692 1.00 64.69 172 GLN C O 1
ATOM 2784 N N . LEU C 1 24 ? 66.599 10.129 9.676 1.00 72.94 173 LEU C N 1
ATOM 2785 C CA . LEU C 1 24 ? 65.613 10.142 10.755 1.00 69.51 173 LEU C CA 1
ATOM 2786 C C . LEU C 1 24 ? 66.433 10.332 12.024 1.00 69.95 173 LEU C C 1
ATOM 2787 O O . LEU C 1 24 ? 66.844 9.381 12.687 1.00 71.75 173 LEU C O 1
ATOM 2792 N N . LYS C 1 25 ? 66.700 11.599 12.335 1.00 72.12 174 LYS C N 1
ATOM 2793 C CA . LYS C 1 25 ? 67.692 11.959 13.334 1.00 67.13 174 LYS C CA 1
ATOM 2794 C C . LYS C 1 25 ? 67.262 11.511 14.727 1.00 72.06 174 LYS C C 1
ATOM 2795 O O . LYS C 1 25 ? 66.089 11.219 14.992 1.00 75.68 174 LYS C O 1
ATOM 2801 N N . LYS C 1 26 ? 68.242 11.492 15.629 1.00 69.50 175 LYS C N 1
ATOM 2802 C CA . LYS C 1 26 ? 68.086 10.827 16.916 1.00 72.70 175 LYS C CA 1
ATOM 2803 C C . LYS C 1 26 ? 66.991 11.466 17.769 1.00 75.41 175 LYS C C 1
ATOM 2804 O O . LYS C 1 26 ? 66.254 10.760 18.468 1.00 76.80 175 LYS C O 1
ATOM 2810 N N . LYS C 1 27 ? 66.858 12.798 17.724 1.00 72.56 176 LYS C N 1
ATOM 2811 C CA . LYS C 1 27 ? 65.944 13.468 18.653 1.00 74.04 176 LYS C CA 1
ATOM 2812 C C . LYS C 1 27 ? 64.479 13.221 18.307 1.00 68.03 176 LYS C C 1
ATOM 2813 O O . LYS C 1 27 ? 63.643 13.131 19.208 1.00 74.63 176 LYS C O 1
ATOM 2819 N N . PHE C 1 28 ? 64.145 13.102 17.027 1.00 70.33 177 PHE C N 1
ATOM 2820 C CA . PHE C 1 28 ? 62.758 12.881 16.645 1.00 71.31 177 PHE C CA 1
ATOM 2821 C C . PHE C 1 28 ? 62.314 11.434 16.821 1.00 71.79 177 PHE C C 1
ATOM 2822 O O . PHE C 1 28 ? 61.107 11.171 16.833 1.00 70.80 177 PHE C O 1
ATOM 2830 N N . GLN C 1 29 ? 63.248 10.504 16.999 1.00 74.32 178 GLN C N 1
ATOM 2831 C CA . GLN C 1 29 ? 62.938 9.083 17.005 1.00 75.10 178 GLN C CA 1
ATOM 2832 C C . GLN C 1 29 ? 62.560 8.549 18.382 1.00 77.13 178 GLN C C 1
ATOM 2833 O O . GLN C 1 29 ? 62.379 7.335 18.528 1.00 79.42 178 GLN C O 1
ATOM 2839 N N . LYS C 1 30 ? 62.418 9.420 19.388 1.00 74.60 179 LYS C N 1
ATOM 2840 C CA . LYS C 1 30 ? 61.785 9.007 20.639 1.00 75.33 179 LYS C CA 1
ATOM 2841 C C . LYS C 1 30 ? 60.260 8.948 20.520 1.00 71.98 179 LYS C C 1
ATOM 2842 O O . LYS C 1 30 ? 59.612 8.301 21.352 1.00 66.18 179 LYS C O 1
ATOM 2848 N N . ASP C 1 31 ? 59.683 9.599 19.498 1.00 69.77 180 ASP C N 1
ATOM 2849 C CA . ASP C 1 31 ? 58.254 9.580 19.228 1.00 61.42 180 ASP C CA 1
ATOM 2850 C C . ASP C 1 31 ? 57.964 8.634 18.064 1.00 68.84 180 ASP C C 1
ATOM 2851 O O . ASP C 1 31 ? 58.177 9.009 16.894 1.00 67.13 180 ASP C O 1
ATOM 2856 N N . PRO C 1 32 ? 57.447 7.427 18.326 1.00 67.73 18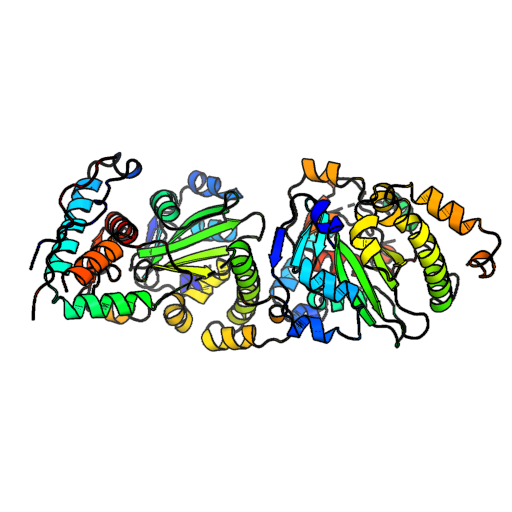1 PRO C N 1
ATOM 2857 C CA . PRO C 1 32 ? 57.268 6.415 17.261 1.00 63.44 181 PRO C CA 1
ATOM 2858 C C . PRO C 1 32 ? 56.512 6.875 16.027 1.00 66.47 181 PRO C C 1
ATOM 2859 O O . PRO C 1 32 ? 56.765 6.345 14.934 1.00 71.85 181 PRO C O 1
ATOM 2863 N N . PHE C 1 33 ? 55.588 7.825 16.150 1.00 61.98 182 PHE C N 1
ATOM 2864 C CA . PHE C 1 33 ? 54.793 8.226 14.997 1.00 56.11 182 PHE C CA 1
ATOM 2865 C C . PHE C 1 33 ? 55.528 9.176 14.053 1.00 55.99 182 PHE C C 1
ATOM 2866 O O . PHE C 1 33 ? 55.022 9.468 12.964 1.00 63.52 182 PHE C O 1
ATOM 2874 N N . TYR C 1 34 ? 56.701 9.667 14.430 1.00 58.47 183 TYR C N 1
ATOM 2875 C CA . TYR C 1 34 ? 57.423 10.590 13.558 1.00 61.47 183 TYR C CA 1
ATOM 2876 C C . TYR C 1 34 ? 57.978 9.876 12.324 1.00 57.70 183 TYR C C 1
ATOM 2877 O O . TYR C 1 34 ? 57.959 10.425 11.213 1.00 58.07 183 TYR C O 1
ATOM 2886 N N . GLU C 1 35 ? 58.449 8.642 12.498 1.00 60.51 184 GLU C N 1
ATOM 2887 C CA . GLU C 1 35 ? 58.976 7.876 11.374 1.00 60.02 184 GLU C CA 1
ATOM 2888 C C . GLU C 1 35 ? 57.916 7.679 10.300 1.00 63.20 184 GLU C C 1
ATOM 2889 O O . GLU C 1 35 ? 58.205 7.810 9.102 1.00 65.51 184 GLU C O 1
ATOM 2895 N N . ILE C 1 36 ? 56.671 7.403 10.704 1.00 61.06 185 ILE C N 1
ATOM 2896 C CA . ILE C 1 36 ? 55.620 7.177 9.721 1.00 57.09 185 ILE C CA 1
ATOM 2897 C C . ILE C 1 36 ? 55.294 8.466 8.979 1.00 59.38 185 ILE C C 1
ATOM 2898 O O . ILE C 1 36 ? 55.148 8.473 7.751 1.00 61.22 185 ILE C O 1
ATOM 2903 N N . GLU C 1 37 ? 55.145 9.577 9.704 1.00 57.97 186 GLU C N 1
ATOM 2904 C CA . GLU C 1 37 ? 54.798 10.812 9.001 1.00 59.57 186 GLU C CA 1
ATOM 2905 C C . GLU C 1 37 ? 55.962 11.318 8.152 1.00 57.48 186 GLU C C 1
ATOM 2906 O O . GLU C 1 37 ? 55.753 11.950 7.107 1.00 53.44 186 GLU C O 1
ATOM 2912 N N . MET C 1 38 ? 57.191 11.062 8.592 1.00 61.77 187 MET C N 1
ATOM 2913 C CA . MET C 1 38 ? 58.345 11.376 7.761 1.00 60.74 187 MET C CA 1
ATOM 2914 C C . MET C 1 38 ? 58.274 10.620 6.439 1.00 60.45 187 MET C C 1
ATOM 2915 O O . MET C 1 38 ? 58.323 11.224 5.359 1.00 56.80 187 MET C O 1
ATOM 2920 N N . ARG C 1 39 ? 58.108 9.297 6.508 1.00 59.18 188 ARG C N 1
ATOM 2921 C CA . ARG C 1 39 ? 58.063 8.497 5.288 1.00 57.32 188 ARG C CA 1
ATOM 2922 C C . ARG C 1 39 ? 56.949 8.961 4.365 1.00 56.84 188 ARG C C 1
ATOM 2923 O O . ARG C 1 39 ? 57.152 9.094 3.153 1.00 62.69 188 ARG C O 1
ATOM 2931 N N . LYS C 1 40 ? 55.779 9.260 4.923 1.00 59.15 189 LYS C N 1
ATOM 2932 C CA . LYS C 1 40 ? 54.669 9.742 4.106 1.00 57.52 189 LYS C CA 1
ATOM 2933 C C . LYS C 1 40 ? 55.000 11.073 3.453 1.00 56.94 189 LYS C C 1
ATOM 2934 O O . LYS C 1 40 ? 54.630 11.319 2.297 1.00 56.82 189 LYS C O 1
ATOM 2940 N N . GLN C 1 41 ? 55.683 11.961 4.182 1.00 57.91 190 GLN C N 1
ATOM 2941 C CA . GLN C 1 41 ? 56.053 13.242 3.593 1.00 57.08 190 GLN C CA 1
ATOM 2942 C C . GLN C 1 41 ? 57.034 13.038 2.439 1.00 55.76 190 GLN C C 1
ATOM 2943 O O . GLN C 1 41 ? 56.881 13.642 1.360 1.00 47.31 190 GLN C O 1
ATOM 2949 N N . LEU C 1 42 ? 58.021 12.155 2.640 1.00 50.82 191 LEU C N 1
ATOM 2950 C CA . LEU C 1 42 ? 58.999 11.864 1.597 1.00 58.58 191 LEU C CA 1
ATOM 2951 C C . LEU C 1 42 ? 58.324 11.256 0.378 1.00 62.02 191 LEU C C 1
ATOM 2952 O O . LEU C 1 42 ? 58.515 11.724 -0.752 1.00 59.93 191 LEU C O 1
ATOM 2957 N N . GLN C 1 43 ? 57.505 10.221 0.601 1.00 63.37 192 GLN C N 1
ATOM 2958 C CA . GLN C 1 43 ? 56.739 9.619 -0.485 1.00 60.77 192 GLN C CA 1
ATOM 2959 C C . GLN C 1 43 ? 55.911 10.660 -1.220 1.00 58.52 192 GLN C C 1
ATOM 2960 O O . GLN C 1 43 ? 55.786 10.618 -2.447 1.00 66.57 192 GLN C O 1
ATOM 2966 N N . MET C 1 44 ? 55.347 11.611 -0.487 1.00 59.55 193 MET C N 1
ATOM 2967 C CA . MET C 1 44 ? 54.521 12.641 -1.107 1.00 55.92 193 MET C CA 1
ATOM 2968 C C . MET C 1 44 ? 55.357 13.578 -1.975 1.00 62.20 193 MET C C 1
ATOM 2969 O O . MET C 1 44 ? 54.907 14.011 -3.046 1.00 58.82 193 MET C O 1
ATOM 2974 N N . GLN C 1 45 ? 56.578 13.905 -1.515 1.00 56.19 194 GLN C N 1
ATOM 2975 C CA . GLN C 1 45 ? 57.443 14.834 -2.242 1.00 58.18 194 GLN C CA 1
ATOM 2976 C C . GLN C 1 45 ? 58.000 14.186 -3.504 1.00 60.42 194 GLN C C 1
ATOM 2977 O O . GLN C 1 45 ? 58.050 14.819 -4.567 1.00 60.77 194 GLN C O 1
ATOM 2983 N N . GLN C 1 46 ? 58.419 12.925 -3.409 1.00 61.96 195 GLN C N 1
ATOM 2984 C CA . GLN C 1 46 ? 58.876 12.200 -4.593 1.00 65.79 195 GLN C CA 1
ATOM 2985 C C . GLN C 1 46 ? 57.863 12.272 -5.730 1.00 63.62 195 GLN C C 1
ATOM 2986 O O . GLN C 1 46 ? 58.185 12.718 -6.840 1.00 62.90 195 GLN C O 1
ATOM 2992 N N . ASP C 1 47 ? 56.615 11.869 -5.463 1.00 63.48 196 ASP C N 1
ATOM 2993 C CA . ASP C 1 47 ? 55.604 11.837 -6.521 1.00 63.66 196 ASP C CA 1
ATOM 2994 C C . ASP C 1 47 ? 55.164 13.252 -6.865 1.00 66.42 196 ASP C C 1
ATOM 2995 O O . ASP C 1 47 ? 53.984 13.485 -7.155 1.00 70.60 196 ASP C O 1
ATOM 3000 N N . GLY C 1 48 ? 56.096 14.202 -6.821 1.00 65.80 197 GLY C N 1
ATOM 3001 C CA . GLY C 1 48 ? 55.821 15.577 -7.196 1.00 61.47 197 GLY C CA 1
ATOM 3002 C C . GLY C 1 48 ? 57.022 16.243 -7.830 1.00 58.15 197 GLY C C 1
ATOM 3003 O O . GLY C 1 48 ? 58.085 15.629 -7.956 1.00 66.64 197 GLY C O 1
ATOM 3004 N N . TRP C 1 57 ? 60.838 21.780 -14.205 1.00 62.73 206 TRP C N 1
ATOM 3005 C CA . TRP C 1 57 ? 61.602 21.578 -12.980 1.00 65.29 206 TRP C CA 1
ATOM 3006 C C . TRP C 1 57 ? 62.812 22.492 -12.882 1.00 73.32 206 TRP C C 1
ATOM 3007 O O . TRP C 1 57 ? 62.880 23.369 -12.007 1.00 72.54 206 TRP C O 1
ATOM 3018 N N . LEU C 1 58 ? 63.785 22.269 -13.771 1.00 71.47 207 LEU C N 1
ATOM 3019 C CA . LEU C 1 58 ? 65.051 22.975 -13.648 1.00 66.83 207 LEU C CA 1
ATOM 3020 C C . LEU C 1 58 ? 64.874 24.490 -13.716 1.00 69.44 207 LEU C C 1
ATOM 3021 O O . LEU C 1 58 ? 65.685 25.222 -13.133 1.00 69.36 207 LEU C O 1
ATOM 3026 N N . LYS C 1 59 ? 63.811 24.984 -14.360 1.00 65.46 208 LYS C N 1
ATOM 3027 C CA . LYS C 1 59 ? 63.591 26.426 -14.345 1.00 69.25 208 LYS C CA 1
ATOM 3028 C C . LYS C 1 59 ? 62.896 26.885 -13.065 1.00 73.34 208 LYS C C 1
ATOM 3029 O O . LYS C 1 59 ? 63.108 28.027 -12.627 1.00 75.30 208 LYS C O 1
ATOM 3035 N N . ASN C 1 60 ? 62.065 26.026 -12.466 1.00 69.46 209 ASN C N 1
ATOM 3036 C CA . ASN C 1 60 ? 61.555 26.300 -11.128 1.00 66.45 209 ASN C CA 1
ATOM 3037 C C . ASN C 1 60 ? 62.703 26.362 -10.122 1.00 67.75 209 ASN C C 1
ATOM 3038 O O . ASN C 1 60 ? 62.801 27.311 -9.335 1.00 68.43 209 ASN C O 1
ATOM 3043 N N . ARG C 1 61 ? 63.590 25.357 -10.147 1.00 64.43 210 ARG C N 1
ATOM 3044 C CA . ARG C 1 61 ? 64.766 25.346 -9.279 1.00 65.10 210 ARG C CA 1
ATOM 3045 C C . ARG C 1 61 ? 65.554 26.638 -9.411 1.00 70.23 210 ARG C C 1
ATOM 3046 O O . ARG C 1 61 ? 65.936 27.256 -8.413 1.00 69.46 210 ARG C O 1
ATOM 3054 N N . GLU C 1 62 ? 65.811 27.057 -10.654 1.00 73.63 211 GLU C N 1
ATOM 3055 C CA . GLU C 1 62 ? 66.659 28.218 -10.889 1.00 70.86 211 GLU C CA 1
ATOM 3056 C C . GLU C 1 62 ? 65.963 29.502 -10.471 1.00 69.47 211 GLU C C 1
ATOM 3057 O O . GLU C 1 62 ? 66.600 30.404 -9.919 1.00 69.75 211 GLU C O 1
ATOM 3063 N N . ASN C 1 63 ? 64.658 29.619 -10.724 1.00 69.56 212 ASN C N 1
ATOM 3064 C CA . ASN C 1 63 ? 63.951 30.764 -10.162 1.00 69.01 212 ASN C CA 1
ATOM 3065 C C . ASN C 1 63 ? 64.011 30.755 -8.635 1.00 69.13 212 ASN C C 1
ATOM 3066 O O . ASN C 1 63 ? 63.953 31.817 -8.002 1.00 67.57 212 ASN C O 1
ATOM 3071 N N . PHE C 1 64 ? 64.149 29.575 -8.029 1.00 65.61 213 PHE C N 1
ATOM 3072 C CA . PHE C 1 64 ? 64.262 29.499 -6.579 1.00 65.39 213 PHE C CA 1
ATOM 3073 C C . PHE C 1 64 ? 65.637 29.958 -6.107 1.00 64.68 213 PHE C C 1
ATOM 3074 O O . PHE C 1 64 ? 65.748 30.664 -5.099 1.00 60.85 213 PHE C O 1
ATOM 3082 N N . LYS C 1 65 ? 66.694 29.562 -6.816 1.00 64.54 214 LYS C N 1
ATOM 3083 C CA . LYS C 1 65 ? 68.031 30.016 -6.470 1.00 64.32 214 LYS C CA 1
ATOM 3084 C C . LYS C 1 65 ? 68.162 31.534 -6.510 1.00 61.37 214 LYS C C 1
ATOM 3085 O O . LYS C 1 65 ? 69.114 32.071 -5.936 1.00 64.64 214 LYS C O 1
ATOM 3091 N N . LYS C 1 66 ? 67.224 32.239 -7.137 1.00 61.53 215 LYS C N 1
ATOM 3092 C CA . LYS C 1 66 ? 67.248 33.697 -7.161 1.00 63.31 215 LYS C CA 1
ATOM 3093 C C . LYS C 1 66 ? 66.985 34.335 -5.794 1.00 63.36 215 LYS C C 1
ATOM 3094 O O . LYS C 1 66 ? 67.221 35.538 -5.637 1.00 64.38 215 LYS C O 1
ATOM 3100 N N . TYR C 1 67 ? 66.503 33.584 -4.808 1.00 60.80 216 TYR C N 1
ATOM 3101 C CA . TYR C 1 67 ? 66.142 34.172 -3.524 1.00 63.27 216 TYR C CA 1
ATOM 3102 C C . TYR C 1 67 ? 67.331 34.097 -2.577 1.00 57.17 216 TYR C C 1
ATOM 3103 O O . TYR C 1 67 ? 68.030 33.083 -2.511 1.00 59.16 216 TYR C O 1
ATOM 3112 N N . GLY C 1 68 ? 67.563 35.184 -1.855 1.00 55.86 217 GLY C N 1
ATOM 3113 C CA . GLY C 1 68 ? 68.609 35.202 -0.855 1.00 54.60 217 GLY C CA 1
ATOM 3114 C C . GLY C 1 68 ? 69.989 35.330 -1.465 1.00 62.27 217 GLY C C 1
ATOM 3115 O O . GLY C 1 68 ? 70.175 35.124 -2.669 1.00 63.49 217 GLY C O 1
ATOM 3116 N N . ARG C 1 69 ? 70.972 35.661 -0.636 1.00 57.38 218 ARG C N 1
ATOM 3117 C CA . ARG C 1 69 ? 72.315 35.913 -1.109 1.00 57.41 218 ARG C CA 1
ATOM 3118 C C . ARG C 1 69 ? 73.284 35.219 -0.175 1.00 60.43 218 ARG C C 1
ATOM 3119 O O . ARG C 1 69 ? 72.964 34.927 0.980 1.00 53.99 218 ARG C O 1
ATOM 3127 N N . ASN C 1 70 ? 74.474 34.958 -0.694 1.00 64.88 219 ASN C N 1
ATOM 3128 C CA . ASN C 1 70 ? 75.501 34.279 0.070 1.00 63.50 219 ASN C CA 1
ATOM 3129 C C . ASN C 1 70 ? 76.175 35.249 1.038 1.00 62.78 219 ASN C C 1
ATOM 3130 O O . ASN C 1 70 ? 76.015 36.469 0.924 1.00 60.82 219 ASN C O 1
ATOM 3135 N N . PRO C 1 71 ? 76.926 34.730 2.024 1.00 64.43 220 PRO C N 1
ATOM 3136 C CA . PRO C 1 71 ? 77.665 35.632 2.920 1.00 65.90 220 PRO C CA 1
ATOM 3137 C C . PRO C 1 71 ? 78.710 36.462 2.183 1.00 68.99 220 PRO C C 1
ATOM 3138 O O . PRO C 1 71 ? 79.738 35.938 1.735 1.00 70.35 220 PRO C O 1
ATOM 3142 N N . LYS C 1 72 ? 78.451 37.760 2.044 1.00 66.65 221 LYS C N 1
ATOM 3143 C CA . LYS C 1 72 ? 79.437 38.718 1.550 1.00 68.02 221 LYS C CA 1
ATOM 3144 C C . LYS C 1 72 ? 80.014 39.570 2.688 1.00 74.55 221 LYS C C 1
ATOM 3145 O O . LYS C 1 72 ? 80.242 40.778 2.523 1.00 76.15 221 LYS C O 1
ATOM 3151 N N . SER C 1 73 ? 80.270 38.930 3.847 1.00 70.09 222 SER C N 1
ATOM 3152 C CA . SER C 1 73 ? 80.853 39.523 5.053 1.00 58.60 222 SER C CA 1
ATOM 3153 C C . SER C 1 73 ? 80.859 38.532 6.215 1.00 54.31 222 SER C C 1
ATOM 3154 O O . SER C 1 73 ? 80.393 37.397 6.083 1.00 57.23 222 SER C O 1
ATOM 3157 N N . LYS C 1 74 ? 81.384 38.948 7.361 1.00 50.62 223 LYS C N 1
ATOM 3158 C CA . LYS C 1 74 ? 81.164 38.197 8.586 1.00 46.83 223 LYS C CA 1
ATOM 3159 C C . LYS C 1 74 ? 79.777 38.520 9.131 1.00 39.30 223 LYS C C 1
ATOM 3160 O O . LYS C 1 74 ? 79.347 39.674 9.115 1.00 37.74 223 LYS C O 1
ATOM 3166 N N . LYS C 1 75 ? 79.089 37.490 9.638 1.00 40.30 224 LYS C N 1
ATOM 3167 C CA . LYS C 1 75 ? 77.687 37.648 9.995 1.00 37.14 224 LYS C CA 1
ATOM 3168 C C . LYS C 1 75 ? 77.505 38.732 11.051 1.00 34.57 224 LYS C C 1
ATOM 3169 O O . LYS C 1 75 ? 76.550 39.526 10.988 1.00 32.15 224 LYS C O 1
ATOM 3175 N N . ILE C 1 76 ? 78.431 38.804 12.011 1.00 27.78 225 ILE C N 1
ATOM 3176 C CA . ILE C 1 76 ? 78.250 39.744 13.108 1.00 32.52 225 ILE C CA 1
ATOM 3177 C C . ILE C 1 76 ? 78.126 41.179 12.583 1.00 31.72 225 ILE C C 1
ATOM 3178 O O . ILE C 1 76 ? 77.311 41.969 13.076 1.00 28.76 225 ILE C O 1
ATOM 3183 N N . GLN C 1 77 ? 78.875 41.511 11.529 1.00 28.06 226 GLN C N 1
ATOM 3184 C CA . GLN C 1 77 ? 78.893 42.886 11.048 1.00 31.22 226 GLN C CA 1
ATOM 3185 C C . GLN C 1 77 ? 77.654 43.214 10.229 1.00 28.39 226 GLN C C 1
ATOM 3186 O O . GLN C 1 77 ? 77.158 44.331 10.298 1.00 30.90 226 GLN C O 1
ATOM 3192 N N . GLU C 1 78 ? 77.128 42.261 9.466 1.00 30.11 227 GLU C N 1
ATOM 3193 C CA . GLU C 1 78 ? 75.855 42.509 8.782 1.00 35.90 227 GLU C CA 1
ATOM 3194 C C . GLU C 1 78 ? 74.693 42.581 9.770 1.00 30.20 227 GLU C C 1
ATOM 3195 O O . GLU C 1 78 ? 73.792 43.426 9.617 1.00 27.02 227 GLU C O 1
ATOM 3201 N N . ASP C 1 79 ? 74.694 41.717 10.792 1.00 27.14 228 ASP C N 1
ATOM 3202 C CA . ASP C 1 79 ? 73.600 41.794 11.769 1.00 31.57 228 ASP C CA 1
ATOM 3203 C C . ASP C 1 79 ? 73.681 43.076 12.572 1.00 30.17 228 ASP C C 1
ATOM 3204 O O . ASP C 1 79 ? 72.640 43.622 12.975 1.00 29.85 228 ASP C O 1
ATOM 3209 N N . PHE C 1 80 ? 74.912 43.551 12.845 1.00 31.41 229 PHE C N 1
ATOM 3210 C CA . PHE C 1 80 ? 75.071 44.809 13.566 1.00 31.01 229 PHE C CA 1
ATOM 3211 C C . PHE C 1 80 ? 74.428 45.954 12.792 1.00 28.69 229 PHE C C 1
ATOM 3212 O O . PHE C 1 80 ? 73.688 46.767 13.355 1.00 29.92 229 PHE C O 1
ATOM 3220 N N . ARG C 1 81 ? 74.729 46.045 11.497 1.00 27.98 230 ARG C N 1
ATOM 3221 C CA . ARG C 1 81 ? 74.121 47.073 10.662 1.00 29.96 230 ARG C CA 1
ATOM 3222 C C . ARG C 1 81 ? 72.605 46.885 10.560 1.00 28.02 230 ARG C C 1
ATOM 3223 O O . ARG C 1 81 ? 71.843 47.860 10.645 1.00 29.95 230 ARG C O 1
ATOM 3231 N N . ASP C 1 82 ? 72.139 45.649 10.380 1.00 25.81 231 ASP C N 1
ATOM 3232 C CA . ASP C 1 82 ? 70.683 45.449 10.290 1.00 27.95 231 ASP C CA 1
ATOM 3233 C C . ASP C 1 82 ? 69.977 45.912 11.570 1.00 27.75 231 ASP C C 1
ATOM 3234 O O . ASP C 1 82 ? 68.911 46.529 11.501 1.00 26.14 231 ASP C O 1
ATOM 3239 N N . ARG C 1 83 ? 70.592 45.702 12.744 1.00 27.26 232 ARG C N 1
ATOM 3240 C CA . ARG C 1 83 ? 69.966 46.158 14.000 1.00 27.54 232 ARG C CA 1
ATOM 3241 C C . ARG C 1 83 ? 69.788 47.669 14.027 1.00 29.59 232 ARG C C 1
ATOM 3242 O O . ARG C 1 83 ? 68.701 48.168 14.378 1.00 28.33 232 ARG C O 1
ATOM 3250 N N . TYR C 1 84 ? 70.882 48.420 13.732 1.00 26.82 233 TYR C N 1
ATOM 3251 C CA . TYR C 1 84 ? 70.801 49.882 13.659 1.00 24.90 233 TYR C CA 1
ATOM 3252 C C . TYR C 1 84 ? 69.736 50.312 12.651 1.00 26.84 233 TYR C C 1
ATOM 3253 O O . TYR C 1 84 ? 68.837 51.095 12.969 1.00 32.07 233 TYR C O 1
ATOM 3262 N N . ARG C 1 85 ? 69.796 49.765 11.438 1.00 27.37 234 ARG C N 1
ATOM 3263 C CA . ARG C 1 85 ? 68.767 50.053 10.445 1.00 30.84 234 ARG C CA 1
ATOM 3264 C C . ARG C 1 85 ? 67.364 49.667 10.956 1.00 28.66 234 ARG C C 1
ATOM 3265 O O . ARG C 1 85 ? 66.396 50.407 10.755 1.00 29.52 234 ARG C O 1
ATOM 3273 N N . ASN C 1 86 ? 67.236 48.528 11.642 1.00 27.14 235 ASN C N 1
ATOM 3274 C CA . ASN C 1 86 ? 65.895 48.146 12.112 1.00 30.82 235 ASN C CA 1
ATOM 3275 C C . ASN C 1 86 ? 65.370 49.114 13.155 1.00 29.74 235 ASN C C 1
ATOM 3276 O O . ASN C 1 86 ? 64.170 49.389 13.177 1.00 28.48 235 ASN C O 1
ATOM 3281 N N . ALA C 1 87 ? 66.261 49.665 13.996 1.00 29.23 236 ALA C N 1
ATOM 3282 C CA . ALA C 1 87 ? 65.845 50.688 14.953 1.00 28.80 236 ALA C CA 1
ATOM 3283 C C . ALA C 1 87 ? 65.305 51.929 14.238 1.00 30.19 236 ALA C C 1
ATOM 3284 O O . ALA C 1 87 ? 64.305 52.526 14.677 1.00 30.94 236 ALA C O 1
ATOM 3286 N N . LYS C 1 88 ? 65.959 52.349 13.140 1.00 29.71 237 LYS C N 1
ATOM 3287 C CA . LYS C 1 88 ? 65.458 53.514 12.402 1.00 30.98 237 LYS C CA 1
ATOM 3288 C C . LYS C 1 88 ? 64.116 53.211 11.745 1.00 29.48 237 LYS C C 1
ATOM 3289 O O . LYS C 1 88 ? 63.225 54.078 11.694 1.00 28.91 237 LYS C O 1
ATOM 3295 N N . ILE C 1 89 ? 63.966 52.003 11.206 1.00 29.16 238 ILE C N 1
ATOM 3296 C CA . ILE C 1 89 ? 62.685 51.642 10.583 1.00 28.57 238 ILE C CA 1
ATOM 3297 C C . ILE C 1 89 ? 61.565 51.657 11.620 1.00 32.95 238 ILE C C 1
ATOM 3298 O O . ILE C 1 89 ? 60.442 52.112 11.342 1.00 32.65 238 ILE C O 1
ATOM 3303 N N . ASP C 1 90 ? 61.858 51.175 12.838 1.00 31.26 239 ASP C N 1
ATOM 3304 C CA . ASP C 1 90 ? 60.847 51.115 13.894 1.00 32.14 239 ASP C CA 1
ATOM 3305 C C . ASP C 1 90 ? 60.275 52.499 14.163 1.00 33.77 239 ASP C C 1
ATOM 3306 O O . ASP C 1 90 ? 59.076 52.647 14.423 1.00 32.05 239 ASP C O 1
ATOM 3311 N N . GLU C 1 91 ? 61.120 53.524 14.042 1.00 30.27 240 GLU C N 1
ATOM 3312 C CA . GLU C 1 91 ? 60.705 54.890 14.337 1.00 35.08 240 GLU C CA 1
ATOM 3313 C C . GLU C 1 91 ? 59.584 55.324 13.423 1.00 34.64 240 GLU C C 1
ATOM 3314 O O . GLU C 1 91 ? 58.671 56.044 13.843 1.00 36.48 240 GLU C O 1
ATOM 3320 N N . TYR C 1 92 ? 59.674 54.932 12.156 1.00 30.99 241 TYR C N 1
ATOM 3321 C CA . TYR C 1 92 ? 58.629 55.220 11.192 1.00 36.31 241 TYR C CA 1
ATOM 3322 C C . TYR C 1 92 ? 57.391 54.379 11.461 1.00 38.58 241 TYR C C 1
ATOM 3323 O O . TYR C 1 92 ? 56.268 54.874 11.338 1.00 40.68 241 TYR C O 1
ATOM 3332 N N . LEU C 1 93 ? 57.581 53.094 11.787 1.00 36.01 242 LEU C N 1
ATOM 3333 C CA . LEU C 1 93 ? 56.442 52.224 12.080 1.00 38.28 242 LEU C CA 1
ATOM 3334 C C . LEU C 1 93 ? 55.675 52.713 13.299 1.00 35.88 242 LEU C C 1
ATOM 3335 O O . LEU C 1 93 ? 54.447 52.640 13.336 1.00 38.02 242 LEU C O 1
ATOM 3340 N N . LEU C 1 94 ? 56.382 53.204 14.309 1.00 37.27 243 LEU C N 1
ATOM 3341 C CA . LEU C 1 94 ? 55.708 53.715 15.498 1.00 44.01 243 LEU C CA 1
ATOM 3342 C C . LEU C 1 94 ? 54.837 54.921 15.162 1.00 49.20 243 LEU C C 1
ATOM 3343 O O . LEU C 1 94 ? 53.775 55.107 15.768 1.00 47.84 243 LEU C O 1
ATOM 3348 N N . LEU C 1 95 ? 55.238 55.718 14.163 1.00 47.12 244 LEU C N 1
ATOM 3349 C CA . LEU C 1 95 ? 54.533 56.951 13.816 1.00 47.74 244 LEU C CA 1
ATOM 3350 C C . LEU C 1 95 ? 53.537 56.793 12.673 1.00 44.15 244 LEU C C 1
ATOM 3351 O O . LEU C 1 95 ? 52.582 57.572 12.596 1.00 48.24 244 LEU C O 1
ATOM 3356 N N . TYR C 1 96 ? 53.730 55.819 11.787 1.00 40.43 245 TYR C N 1
ATOM 3357 C CA . TYR C 1 96 ? 52.947 55.677 10.568 1.00 39.83 245 TYR C CA 1
ATOM 3358 C C . TYR C 1 96 ? 52.661 54.192 10.373 1.00 42.74 245 TYR C C 1
ATOM 3359 O O . TYR C 1 96 ? 53.179 53.578 9.442 1.00 40.13 245 TYR C O 1
ATOM 3368 N N . GLU C 1 97 ? 51.775 53.654 11.230 1.00 43.89 246 GLU C N 1
ATOM 3369 C CA . GLU C 1 97 ? 51.535 52.211 11.315 1.00 41.01 246 GLU C CA 1
ATOM 3370 C C . GLU C 1 97 ? 51.184 51.567 9.982 1.00 39.42 246 GLU C C 1
ATOM 3371 O O . GLU C 1 97 ? 51.410 50.365 9.799 1.00 38.92 246 GLU C O 1
ATOM 3377 N N . ASP C 1 98 ? 50.641 52.321 9.031 1.00 40.33 247 ASP C N 1
ATOM 3378 C CA . ASP C 1 98 ? 50.193 51.695 7.789 1.00 41.31 247 ASP C CA 1
ATOM 3379 C C . ASP C 1 98 ? 50.988 52.119 6.560 1.00 43.63 247 ASP C C 1
ATOM 3380 O O . ASP C 1 98 ? 50.649 51.692 5.446 1.00 42.22 247 ASP C O 1
ATOM 3385 N N . MET C 1 99 ? 52.038 52.927 6.737 1.00 42.02 248 MET C N 1
ATOM 3386 C CA . MET C 1 99 ? 52.818 53.441 5.617 1.00 39.23 248 MET C CA 1
ATOM 3387 C C . MET C 1 99 ? 53.462 52.298 4.858 1.00 36.23 248 MET C C 1
ATOM 3388 O O . MET C 1 99 ? 53.705 51.216 5.411 1.00 39.27 248 MET C O 1
ATOM 3393 N N . ASP C 1 100 ? 53.697 52.526 3.567 1.00 32.27 249 ASP C N 1
ATOM 3394 C CA . ASP C 1 100 ? 54.362 51.532 2.728 1.00 34.13 249 ASP C CA 1
ATOM 3395 C C . ASP C 1 100 ? 55.777 51.261 3.243 1.00 34.50 249 ASP C C 1
ATOM 3396 O O . ASP C 1 100 ? 56.563 52.197 3.414 1.00 36.23 249 ASP C O 1
ATOM 3401 N N . ILE C 1 101 ? 56.112 49.984 3.481 1.00 30.89 250 ILE C N 1
ATOM 3402 C CA . ILE C 1 101 ? 57.403 49.683 4.114 1.00 33.87 250 ILE C CA 1
ATOM 3403 C C . ILE C 1 101 ? 58.581 49.959 3.161 1.00 33.87 250 ILE C C 1
ATOM 3404 O O . ILE C 1 101 ? 59.691 50.228 3.614 1.00 32.08 250 ILE C O 1
ATOM 3409 N N . LYS C 1 102 ? 58.356 49.914 1.847 1.00 35.56 251 LYS C N 1
ATOM 3410 C CA . LYS C 1 102 ? 59.398 50.235 0.873 1.00 37.93 251 LYS C CA 1
ATOM 3411 C C . LYS C 1 102 ? 59.780 51.712 0.930 1.00 37.94 251 LYS C C 1
ATOM 3412 O O . LYS C 1 102 ? 60.963 52.066 0.788 1.00 35.19 251 LYS C O 1
ATOM 3418 N N . ALA C 1 103 ? 58.786 52.589 1.125 1.00 34.18 252 ALA C N 1
ATOM 3419 C CA . ALA C 1 103 ? 59.071 54.010 1.293 1.00 35.56 252 ALA C CA 1
ATOM 3420 C C . ALA C 1 103 ? 59.824 54.262 2.594 1.00 36.55 252 ALA C C 1
ATOM 3421 O O . ALA C 1 103 ? 60.724 55.116 2.647 1.00 34.49 252 ALA C O 1
ATOM 3423 N N . ILE C 1 104 ? 59.455 53.535 3.651 1.00 32.02 253 ILE C N 1
ATOM 3424 C CA . ILE C 1 104 ? 60.168 53.651 4.915 1.00 32.57 253 ILE C CA 1
ATOM 3425 C C . ILE C 1 104 ? 61.608 53.209 4.745 1.00 29.52 253 ILE C C 1
ATOM 3426 O O . ILE C 1 104 ? 62.537 53.872 5.212 1.00 33.78 253 ILE C O 1
ATOM 3431 N N . GLU C 1 105 ? 61.808 52.046 4.124 1.00 30.00 254 GLU C N 1
ATOM 3432 C CA . GLU C 1 105 ? 63.155 51.508 3.997 1.00 33.26 254 GLU C CA 1
ATOM 3433 C C . GLU C 1 105 ? 64.017 52.430 3.150 1.00 32.16 254 GLU C C 1
ATOM 3434 O O . GLU C 1 105 ? 65.209 52.625 3.442 1.00 31.02 254 GLU C O 1
ATOM 3440 N N . ALA C 1 106 ? 63.420 53.021 2.108 1.00 30.78 255 ALA C N 1
ATOM 3441 C CA . ALA C 1 106 ? 64.162 53.918 1.225 1.00 32.28 255 ALA C CA 1
ATOM 3442 C C . ALA C 1 106 ? 64.519 55.208 1.956 1.00 31.41 255 ALA C C 1
ATOM 3443 O O . ALA C 1 106 ? 65.613 55.747 1.777 1.00 29.06 255 ALA C O 1
ATOM 3445 N N . MET C 1 107 ? 63.616 55.699 2.804 1.00 29.83 256 MET C N 1
ATOM 3446 C CA . MET C 1 107 ? 63.905 56.911 3.563 1.00 32.01 256 MET C CA 1
ATOM 3447 C C . MET C 1 107 ? 65.035 56.666 4.565 1.00 35.34 256 MET C C 1
ATOM 3448 O O . MET C 1 107 ? 65.969 57.472 4.685 1.00 32.25 256 MET C O 1
ATOM 3453 N N . VAL C 1 108 ? 64.962 55.545 5.287 1.00 31.50 257 VAL C N 1
ATOM 3454 C CA . VAL C 1 108 ? 66.032 55.171 6.204 1.00 30.95 257 VAL C CA 1
ATOM 3455 C C . VAL C 1 108 ? 67.353 55.013 5.435 1.00 29.33 257 VAL C C 1
ATOM 3456 O O . VAL C 1 108 ? 68.371 55.593 5.811 1.00 29.88 257 VAL C O 1
ATOM 3460 N N . ASP C 1 109 ? 67.345 54.235 4.343 1.00 29.66 258 ASP C N 1
ATOM 3461 C CA . ASP C 1 109 ? 68.546 53.946 3.555 1.00 29.34 258 ASP C CA 1
ATOM 3462 C C . ASP C 1 109 ? 69.097 55.175 2.828 1.00 34.14 258 ASP C C 1
ATOM 3463 O O . ASP C 1 109 ? 70.235 55.129 2.342 1.00 30.89 258 ASP C O 1
ATOM 3468 N N . SER C 1 110 ? 68.350 56.271 2.747 1.00 30.42 259 SER C N 1
ATOM 3469 C CA . SER C 1 110 ? 68.868 57.425 2.037 1.00 35.47 259 SER C CA 1
ATOM 3470 C C . SER C 1 110 ? 69.351 58.537 2.978 1.00 36.57 259 SER C C 1
ATOM 3471 O O . SER C 1 110 ? 69.878 59.543 2.507 1.00 35.00 259 SER C O 1
ATOM 3474 N N . GLU C 1 111 ? 69.203 58.376 4.290 1.00 38.96 260 GLU C N 1
ATOM 3475 C CA . GLU C 1 111 ? 69.841 59.299 5.220 1.00 39.16 260 GLU C CA 1
ATOM 3476 C C . GLU C 1 111 ? 71.347 59.330 4.978 1.00 39.26 260 GLU C C 1
ATOM 3477 O O . GLU C 1 111 ? 71.966 58.307 4.661 1.00 37.42 260 GLU C O 1
ATOM 3483 N N . LEU C 1 112 ? 71.948 60.514 5.085 1.00 39.63 261 LEU C N 1
ATOM 3484 C CA . LEU C 1 112 ? 73.363 60.638 4.716 1.00 48.53 261 LEU C CA 1
ATOM 3485 C C . LEU C 1 112 ? 74.251 60.412 5.919 1.00 50.46 261 LEU C C 1
ATOM 3486 O O . LEU C 1 112 ? 75.479 60.605 5.876 1.00 49.07 261 LEU C O 1
ATOM 3491 N N . GLU C 1 113 ? 73.655 59.912 6.978 1.00 52.22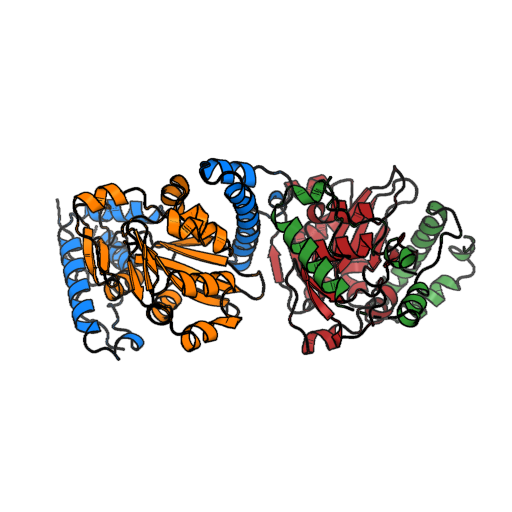 262 GLU C N 1
ATOM 3492 C CA . GLU C 1 113 ? 74.250 60.097 8.272 1.00 48.19 262 GLU C CA 1
ATOM 3493 C C . GLU C 1 113 ? 73.693 58.993 9.139 1.00 41.75 262 GLU C C 1
ATOM 3494 O O . GLU C 1 113 ? 72.753 58.299 8.720 1.00 45.01 262 GLU C O 1
ATOM 3500 N N . GLY C 1 114 ? 74.296 58.810 10.313 1.00 35.51 263 GLY C N 1
ATOM 3501 C CA . GLY C 1 114 ? 73.929 57.727 11.198 1.00 29.26 263 GLY C CA 1
ATOM 3502 C C . GLY C 1 114 ? 74.188 56.373 10.573 1.00 30.48 263 GLY C C 1
ATOM 3503 O O . GLY C 1 114 ? 75.341 55.921 10.472 1.00 28.11 263 GLY C O 1
ATOM 3504 N N . LEU C 1 115 ? 73.111 55.720 10.132 1.00 30.04 264 LEU C N 1
ATOM 3505 C CA . LEU C 1 115 ? 73.241 54.458 9.401 1.00 28.13 264 LEU C CA 1
ATOM 3506 C C . LEU C 1 115 ? 74.243 54.575 8.260 1.00 27.71 264 LEU C C 1
ATOM 3507 O O . LEU C 1 115 ? 74.996 53.626 7.974 1.00 24.88 264 LEU C O 1
ATOM 3512 N N . ALA C 1 116 ? 74.248 55.721 7.577 1.00 25.90 265 ALA C N 1
ATOM 3513 C CA . ALA C 1 116 ? 75.143 55.909 6.431 1.00 30.22 265 ALA C CA 1
ATOM 3514 C C . ALA C 1 116 ? 76.624 55.814 6.797 1.00 26.28 265 ALA C C 1
ATOM 3515 O O . ALA C 1 116 ? 77.438 55.560 5.914 1.00 27.42 265 ALA C O 1
ATOM 3517 N N . ALA C 1 117 ? 76.998 55.986 8.069 1.00 27.39 266 ALA C N 1
ATOM 3518 C CA . ALA C 1 117 ? 78.401 55.784 8.442 1.00 29.03 266 ALA C CA 1
ATOM 3519 C C . ALA C 1 117 ? 78.810 54.316 8.354 1.00 26.82 266 ALA C C 1
ATOM 3520 O O . ALA C 1 117 ? 79.994 54.029 8.271 1.00 28.17 266 ALA C O 1
ATOM 3522 N N . LEU C 1 118 ? 77.856 53.388 8.393 1.00 27.28 267 LEU C N 1
ATOM 3523 C CA . LEU C 1 118 ? 78.147 51.964 8.415 1.00 28.05 267 LEU C CA 1
ATOM 3524 C C . LEU C 1 118 ? 78.197 51.419 6.989 1.00 32.49 267 LEU C C 1
ATOM 3525 O O . LEU C 1 118 ? 77.189 51.416 6.271 1.00 28.12 267 LEU C O 1
ATOM 3530 N N . ALA C 1 119 ? 79.382 50.954 6.588 1.00 33.66 268 ALA C N 1
ATOM 3531 C CA . ALA C 1 119 ? 79.571 50.383 5.267 1.00 35.34 268 ALA C CA 1
ATOM 3532 C C . ALA C 1 119 ? 78.533 49.299 5.015 1.00 37.83 268 ALA C C 1
ATOM 3533 O O . ALA C 1 119 ? 78.194 48.512 5.905 1.00 33.45 268 ALA C O 1
ATOM 3535 N N . ASN C 1 120 ? 78.051 49.275 3.821 1.00 41.56 269 ASN C N 1
ATOM 3536 C CA . ASN C 1 120 ? 76.997 48.457 3.245 1.00 47.31 269 ASN C CA 1
ATOM 3537 C C . ASN C 1 120 ? 77.611 47.247 2.572 1.00 52.70 269 ASN C C 1
ATOM 3538 O O . ASN C 1 120 ? 78.433 47.415 1.662 1.00 54.81 269 ASN C O 1
ATOM 3543 N N . PRO C 1 121 ? 77.246 46.018 2.957 1.00 58.31 270 PRO C N 1
ATOM 3544 C CA . PRO C 1 121 ? 77.826 44.797 2.361 1.00 59.20 270 PRO C CA 1
ATOM 3545 C C . PRO C 1 121 ? 77.536 44.628 0.861 1.00 62.49 270 PRO C C 1
ATOM 3546 O O . PRO C 1 121 ? 78.480 44.400 0.087 1.00 62.07 270 PRO C O 1
ATOM 3550 N N . GLY C 1 154 ? 73.121 20.019 0.979 1.00 60.37 303 GLY C N 1
ATOM 3551 C CA . GLY C 1 154 ? 71.848 20.263 0.316 1.00 61.83 303 GLY C CA 1
ATOM 3552 C C . GLY C 1 154 ? 71.449 19.217 -0.717 1.00 64.61 303 GLY C C 1
ATOM 3553 O O . GLY C 1 154 ? 72.039 19.148 -1.801 1.00 63.13 303 GLY C O 1
ATOM 3554 N N . ARG C 1 155 ? 70.427 18.415 -0.384 1.00 61.13 304 ARG C N 1
ATOM 3555 C CA . ARG C 1 155 ? 70.046 17.284 -1.230 1.00 59.73 304 ARG C CA 1
ATOM 3556 C C . ARG C 1 155 ? 69.369 17.726 -2.525 1.00 62.59 304 ARG C C 1
ATOM 3557 O O . ARG C 1 155 ? 69.502 17.059 -3.562 1.00 64.13 304 ARG C O 1
ATOM 3565 N N . SER C 1 156 ? 68.645 18.837 -2.496 1.00 60.34 305 SER C N 1
ATOM 3566 C CA . SER C 1 156 ? 67.958 19.269 -3.700 1.00 59.13 305 SER C CA 1
ATOM 3567 C C . SER C 1 156 ? 68.949 19.749 -4.765 1.00 68.21 305 SER C C 1
ATOM 3568 O O . SER C 1 156 ? 68.670 19.654 -5.969 1.00 67.42 305 SER C O 1
ATOM 3571 N N . LEU C 1 157 ? 70.112 20.255 -4.352 1.00 66.52 306 LEU C N 1
ATOM 3572 C CA . LEU C 1 157 ? 71.086 20.715 -5.332 1.00 66.54 306 LEU C CA 1
ATOM 3573 C C . LEU C 1 157 ? 71.854 19.543 -5.934 1.00 69.58 306 LEU C C 1
ATOM 3574 O O . LEU C 1 157 ? 72.192 19.564 -7.125 1.00 66.63 306 LEU C O 1
ATOM 3579 N N . ASN C 1 158 ? 72.133 18.516 -5.124 1.00 67.75 307 ASN C N 1
ATOM 3580 C CA . ASN C 1 158 ? 72.844 17.348 -5.631 1.00 65.18 307 ASN C CA 1
ATOM 3581 C C . ASN C 1 158 ? 72.075 16.691 -6.777 1.00 69.04 307 ASN C C 1
ATOM 3582 O O . ASN C 1 158 ? 72.661 16.325 -7.802 1.00 72.12 307 ASN C O 1
ATOM 3587 N N . ILE C 1 159 ? 70.753 16.594 -6.657 1.00 67.64 308 ILE C N 1
ATOM 3588 C CA . ILE C 1 159 ? 69.939 16.128 -7.769 1.00 71.75 308 ILE C CA 1
ATOM 3589 C C . ILE C 1 159 ? 70.101 17.015 -9.005 1.00 73.31 308 ILE C C 1
ATOM 3590 O O . ILE C 1 159 ? 69.688 16.630 -10.105 1.00 69.64 308 ILE C O 1
ATOM 3595 N N . GLU C 1 160 ? 70.760 18.163 -8.864 1.00 73.44 309 GLU C N 1
ATOM 3596 C CA . GLU C 1 160 ? 71.078 19.021 -10.006 1.00 77.06 309 GLU C CA 1
ATOM 3597 C C . GLU C 1 160 ? 72.596 19.210 -10.230 1.00 74.24 309 GLU C C 1
ATOM 3598 O O . GLU C 1 160 ? 73.410 18.282 -10.077 1.00 76.69 309 GLU C O 1
ATOM 3604 N N . LEU C 1 187 ? 64.318 8.041 -3.711 1.00 74.88 336 LEU C N 1
ATOM 3605 C CA . LEU C 1 187 ? 64.093 9.022 -2.634 1.00 78.86 336 LEU C CA 1
ATOM 3606 C C . LEU C 1 187 ? 63.602 8.425 -1.295 1.00 75.82 336 LEU C C 1
ATOM 3607 O O . LEU C 1 187 ? 64.105 8.789 -0.218 1.00 67.93 336 LEU C O 1
ATOM 3612 N N . VAL C 1 188 ? 62.617 7.519 -1.361 1.00 73.60 337 VAL C N 1
ATOM 3613 C CA . VAL C 1 188 ? 61.972 7.018 -0.148 1.00 76.84 337 VAL C CA 1
ATOM 3614 C C . VAL C 1 188 ? 62.701 5.833 0.473 1.00 76.32 337 VAL C C 1
ATOM 3615 O O . VAL C 1 188 ? 62.243 5.308 1.498 1.00 78.93 337 VAL C O 1
ATOM 3619 N N . GLU C 1 189 ? 63.814 5.388 -0.098 1.00 75.94 338 GLU C N 1
ATOM 3620 C CA . GLU C 1 189 ? 64.612 4.359 0.556 1.00 76.39 338 GLU C CA 1
ATOM 3621 C C . GLU C 1 189 ? 65.945 4.959 0.973 1.00 72.17 338 GLU C C 1
ATOM 3622 O O . GLU C 1 189 ? 66.297 6.073 0.582 1.00 73.36 338 GLU C O 1
ATOM 3628 N N . ASN C 1 190 ? 66.661 4.217 1.811 1.00 72.26 339 ASN C N 1
ATOM 3629 C CA . ASN C 1 190 ? 68.005 4.490 2.307 1.00 74.60 339 ASN C CA 1
ATOM 3630 C C . ASN C 1 190 ? 67.959 5.471 3.469 1.00 75.39 339 ASN C C 1
ATOM 3631 O O . ASN C 1 190 ? 69.031 5.877 3.960 1.00 76.75 339 ASN C O 1
ATOM 3636 N N . LEU C 1 191 ? 66.769 5.857 3.933 1.00 72.17 340 LEU C N 1
ATOM 3637 C CA . LEU C 1 191 ? 66.650 6.645 5.150 1.00 68.86 340 LEU C CA 1
ATOM 3638 C C . LEU C 1 191 ? 67.456 5.999 6.267 1.00 68.67 340 LEU C C 1
ATOM 3639 O O . LEU C 1 191 ? 67.393 4.784 6.469 1.00 68.46 340 LEU C O 1
ATOM 3644 N N . GLU C 1 192 ? 68.204 6.826 6.995 1.00 72.93 341 GLU C N 1
ATOM 3645 C CA . GLU C 1 192 ? 69.159 6.380 8.002 1.00 71.88 341 GLU C CA 1
ATOM 3646 C C . GLU C 1 192 ? 68.677 6.754 9.401 1.00 70.84 341 GLU C C 1
ATOM 3647 O O . GLU C 1 192 ? 68.173 7.859 9.614 1.00 71.50 341 GLU C O 1
ATOM 3653 N N . ILE C 1 193 ? 68.862 5.836 10.357 1.00 70.69 342 ILE C N 1
ATOM 3654 C CA . ILE C 1 193 ? 68.350 5.959 11.720 1.00 69.68 342 ILE C CA 1
ATOM 3655 C C . ILE C 1 193 ? 69.516 6.155 12.685 1.00 74.13 342 ILE C C 1
ATOM 3656 O O . ILE C 1 193 ? 70.492 5.399 12.646 1.00 74.56 342 ILE C O 1
ATOM 3661 N N . VAL C 1 194 ? 69.373 7.120 13.600 1.00 77.14 343 VAL C N 1
ATOM 3662 C CA . VAL C 1 194 ? 70.452 7.680 14.434 1.00 72.14 343 VAL C CA 1
ATOM 3663 C C . VAL C 1 194 ? 71.409 8.414 13.522 1.00 66.22 343 VAL C C 1
ATOM 3664 O O . VAL C 1 194 ? 70.993 8.951 12.500 1.00 65.38 343 VAL C O 1
ATOM 3668 N N . PHE D 2 2 ? 49.521 44.849 24.759 1.00 42.75 2 PHE D N 1
ATOM 3669 C CA . PHE D 2 2 ? 49.214 44.327 23.416 1.00 42.29 2 PHE D CA 1
ATOM 3670 C C . PHE D 2 2 ? 47.738 44.534 22.995 1.00 44.10 2 PHE D C 1
ATOM 3671 O O . PHE D 2 2 ? 47.100 43.671 22.367 1.00 40.91 2 PHE D O 1
ATOM 3679 N N . GLU D 2 3 ? 47.202 45.706 23.318 1.00 42.24 3 GLU D N 1
ATOM 3680 C CA . GLU D 2 3 ? 45.801 45.978 22.992 1.00 43.57 3 GLU D CA 1
ATOM 3681 C C . GLU D 2 3 ? 45.555 45.951 21.485 1.00 44.08 3 GLU D C 1
ATOM 3682 O O . GLU D 2 3 ? 44.540 45.414 21.019 1.00 41.05 3 GLU D O 1
ATOM 3688 N N . LYS D 2 4 ? 46.475 46.507 20.697 1.00 46.01 4 LYS D N 1
ATOM 3689 C CA . LYS D 2 4 ? 46.226 46.589 19.257 1.00 43.24 4 LYS D CA 1
ATOM 3690 C C . LYS D 2 4 ? 46.237 45.212 18.627 1.00 41.00 4 LYS D C 1
ATOM 3691 O O . LYS D 2 4 ? 45.433 44.928 17.740 1.00 37.42 4 LYS D O 1
ATOM 3697 N N . PHE D 2 5 ? 47.138 44.340 19.085 1.00 39.81 5 PHE D N 1
ATOM 3698 C CA . PHE D 2 5 ? 47.157 42.960 18.605 1.00 37.07 5 PHE D CA 1
ATOM 3699 C C . PHE D 2 5 ? 45.810 42.272 18.834 1.00 37.16 5 PHE D C 1
ATOM 3700 O O . PHE D 2 5 ? 45.259 41.647 17.919 1.00 37.47 5 PHE D O 1
ATOM 3708 N N . LEU D 2 6 ? 45.281 42.345 20.062 1.00 34.56 6 LEU D N 1
ATOM 3709 C CA . LEU D 2 6 ? 43.956 41.774 20.316 1.00 44.39 6 LEU D CA 1
ATOM 3710 C C . LEU D 2 6 ? 42.890 42.404 19.412 1.00 40.71 6 LEU D C 1
ATOM 3711 O O . LEU D 2 6 ? 42.102 41.680 18.791 1.00 39.07 6 LEU D O 1
ATOM 3716 N N . GLU D 2 7 ? 42.901 43.738 19.256 1.00 44.35 7 GLU D N 1
ATOM 3717 C CA . GLU D 2 7 ? 41.895 44.399 18.408 1.00 38.61 7 GLU D CA 1
ATOM 3718 C C . GLU D 2 7 ? 41.976 43.928 16.967 1.00 38.37 7 GLU D C 1
ATOM 3719 O O . GLU D 2 7 ? 40.949 43.705 16.318 1.00 40.57 7 GLU D O 1
ATOM 3725 N N . ARG D 2 8 ? 43.188 43.772 16.434 1.00 41.78 8 ARG D N 1
ATOM 3726 C CA . ARG D 2 8 ? 43.349 43.655 14.988 1.00 37.27 8 ARG D CA 1
ATOM 3727 C C . ARG D 2 8 ? 43.413 42.219 14.508 1.00 32.83 8 ARG D C 1
ATOM 3728 O O . ARG D 2 8 ? 43.359 41.980 13.300 1.00 37.80 8 ARG D O 1
ATOM 3736 N N . SER D 2 9 ? 43.588 41.268 15.411 1.00 36.66 9 SER D N 1
ATOM 3737 C CA . SER D 2 9 ? 43.602 39.859 15.043 1.00 40.91 9 SER D CA 1
ATOM 3738 C C . SER D 2 9 ? 42.163 39.396 14.804 1.00 38.82 9 SER D C 1
ATOM 3739 O O . SER D 2 9 ? 41.321 39.492 15.704 1.00 45.03 9 SER D O 1
ATOM 3742 N N . GLY D 2 10 ? 41.871 38.933 13.589 1.00 40.51 10 GLY D N 1
ATOM 3743 C CA . GLY D 2 10 ? 40.538 38.410 13.279 1.00 39.39 10 GLY D CA 1
ATOM 3744 C C . GLY D 2 10 ? 40.365 36.979 13.794 1.00 46.21 10 GLY D C 1
ATOM 3745 O O . GLY D 2 10 ? 41.270 36.138 13.656 1.00 42.49 10 GLY D O 1
ATOM 3746 N N . ASN D 2 11 ? 39.220 36.720 14.439 1.00 42.30 11 ASN D N 1
ATOM 3747 C CA . ASN D 2 11 ? 38.810 35.353 14.791 1.00 43.94 11 ASN D CA 1
ATOM 3748 C C . ASN D 2 11 ? 39.889 34.637 15.613 1.00 42.01 11 ASN D C 1
ATOM 3749 O O . ASN D 2 11 ? 40.242 33.489 15.342 1.00 38.97 11 ASN D O 1
ATOM 3754 N N . SER D 2 12 ? 40.436 35.325 16.608 1.00 42.49 12 SER D N 1
ATOM 3755 C CA . SER D 2 12 ? 41.445 34.724 17.469 1.00 37.78 12 SER D CA 1
ATOM 3756 C C . SER D 2 12 ? 40.895 33.472 18.142 1.00 43.57 12 SER D C 1
ATOM 3757 O O . SER D 2 12 ? 39.723 33.416 18.494 1.00 37.91 12 SER D O 1
ATOM 3760 N N . ILE D 2 13 ? 41.749 32.464 18.322 1.00 39.66 13 ILE D N 1
ATOM 3761 C CA . ILE D 2 13 ? 41.431 31.277 19.106 1.00 34.79 13 ILE D CA 1
ATOM 3762 C C . ILE D 2 13 ? 42.611 31.001 20.025 1.00 37.96 13 ILE D C 1
ATOM 3763 O O . ILE D 2 13 ? 43.677 30.575 19.562 1.00 34.25 13 ILE D O 1
ATOM 3768 N N . LYS D 2 14 ? 42.423 31.219 21.314 1.00 35.62 14 LYS D N 1
ATOM 3769 C CA . LYS D 2 14 ? 43.441 30.911 22.299 1.00 39.86 14 LYS D CA 1
ATOM 3770 C C . LYS D 2 14 ? 43.268 29.457 22.726 1.00 39.23 14 LYS D C 1
ATOM 3771 O O . LYS D 2 14 ? 42.306 29.116 23.411 1.00 41.42 14 LYS D O 1
ATOM 3777 N N . LEU D 2 15 ? 44.197 28.598 22.310 1.00 35.04 15 LEU D N 1
ATOM 3778 C CA . LEU D 2 15 ? 44.086 27.185 22.633 1.00 32.22 15 LEU D CA 1
ATOM 3779 C C . LEU D 2 15 ? 44.540 26.898 24.052 1.00 35.36 15 LEU D C 1
ATOM 3780 O O . LEU D 2 15 ? 44.072 25.923 24.657 1.00 37.55 15 LEU D O 1
ATOM 3785 N N . GLU D 2 16 ? 45.421 27.733 24.611 1.00 37.14 16 GLU D N 1
ATOM 3786 C CA . GLU D 2 16 ? 45.905 27.471 25.959 1.00 34.42 16 GLU D CA 1
ATOM 3787 C C . GLU D 2 16 ? 46.795 28.572 26.514 1.00 34.81 16 GLU D C 1
ATOM 3788 O O . GLU D 2 16 ? 47.511 29.244 25.766 1.00 33.48 16 GLU D O 1
ATOM 3794 N N . GLU D 2 17 ? 46.754 28.757 27.828 1.00 34.32 17 GLU D N 1
ATOM 3795 C CA . GLU D 2 17 ? 47.713 29.591 28.523 1.00 31.33 17 GLU D CA 1
ATOM 3796 C C . GLU D 2 17 ? 48.996 28.816 28.760 1.00 34.32 17 GLU D C 1
ATOM 3797 O O . GLU D 2 17 ? 48.984 27.580 28.856 1.00 29.10 17 GLU D O 1
ATOM 3803 N N . PHE D 2 18 ? 50.099 29.566 28.871 1.00 26.14 18 PHE D N 1
ATOM 3804 C CA . PHE D 2 18 ? 51.403 29.019 29.210 1.00 31.60 18 PHE D CA 1
ATOM 3805 C C . PHE D 2 18 ? 51.506 28.816 30.725 1.00 33.63 18 PHE D C 1
ATOM 3806 O O . PHE D 2 18 ? 50.979 29.605 31.507 1.00 32.79 18 PHE D O 1
ATOM 3814 N N . SER D 2 19 ? 52.212 27.759 31.130 1.00 32.36 19 SER D N 1
ATOM 3815 C CA . SER D 2 19 ? 52.704 27.646 32.503 1.00 34.15 19 SER D CA 1
ATOM 3816 C C . SER D 2 19 ? 53.718 28.753 32.814 1.00 37.04 19 SER D C 1
ATOM 3817 O O . SER D 2 19 ? 54.621 29.043 32.018 1.00 33.12 19 SER D O 1
ATOM 3820 N N . GLU D 2 20 ? 53.562 29.376 33.973 1.00 34.56 20 GLU D N 1
ATOM 3821 C CA . GLU D 2 20 ? 54.517 30.392 34.408 1.00 35.10 20 GLU D CA 1
ATOM 3822 C C . GLU D 2 20 ? 55.891 29.807 34.665 1.00 36.71 20 GLU D C 1
ATOM 3823 O O . GLU D 2 20 ? 56.888 30.400 34.258 1.00 36.97 20 GLU D O 1
ATOM 3829 N N . ASP D 2 21 ? 55.975 28.661 35.349 1.00 33.98 21 ASP D N 1
ATOM 3830 C CA . ASP D 2 21 ? 57.277 28.018 35.523 1.00 30.01 21 ASP D CA 1
ATOM 3831 C C . ASP D 2 21 ? 57.938 27.757 34.172 1.00 33.26 21 ASP D C 1
ATOM 3832 O O . ASP D 2 21 ? 59.146 27.946 34.004 1.00 30.25 21 ASP D O 1
ATOM 3837 N N . TYR D 2 22 ? 57.157 27.337 33.188 1.00 31.65 22 TYR D N 1
ATOM 3838 C CA . TYR D 2 22 ? 57.734 27.063 31.884 1.00 32.93 22 TYR D CA 1
ATOM 3839 C C . TYR D 2 22 ? 58.376 28.316 31.292 1.00 32.40 22 TYR D C 1
ATOM 3840 O O . TYR D 2 22 ? 59.534 28.294 30.882 1.00 30.64 22 TYR D O 1
ATOM 3849 N N . ILE D 2 23 ? 57.649 29.426 31.252 1.00 30.11 23 ILE D N 1
ATOM 3850 C CA . ILE D 2 23 ? 58.181 30.565 30.519 1.00 32.52 23 ILE D CA 1
ATOM 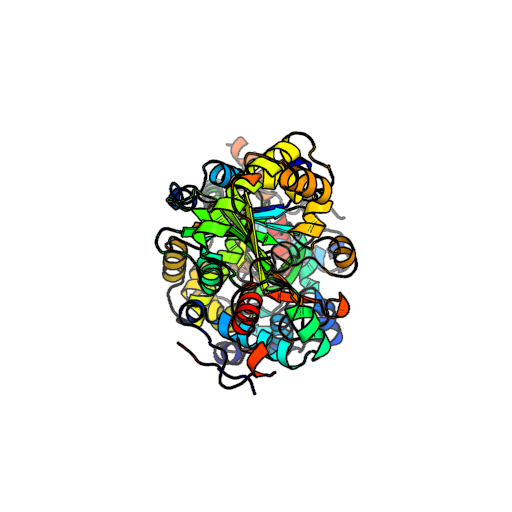3851 C C . ILE D 2 23 ? 59.260 31.296 31.310 1.00 38.06 23 ILE D C 1
ATOM 3852 O O . ILE D 2 23 ? 60.136 31.936 30.701 1.00 32.51 23 ILE D O 1
ATOM 3857 N N . ARG D 2 24 ? 59.269 31.187 32.645 1.00 34.89 24 ARG D N 1
ATOM 3858 C CA . ARG D 2 24 ? 60.333 31.897 33.327 1.00 37.06 24 ARG D CA 1
ATOM 3859 C C . ARG D 2 24 ? 61.676 31.225 33.149 1.00 39.32 24 ARG D C 1
ATOM 3860 O O . ARG D 2 24 ? 62.715 31.868 33.390 1.00 38.75 24 ARG D O 1
ATOM 3868 N N . GLN D 2 25 ? 61.704 29.993 32.635 1.00 33.46 25 GLN D N 1
ATOM 3869 C CA . GLN D 2 25 ? 63.033 29.495 32.350 1.00 40.45 25 GLN D CA 1
ATOM 3870 C C . GLN D 2 25 ? 63.665 30.243 31.171 1.00 37.83 25 GLN D C 1
ATOM 3871 O O . GLN D 2 25 ? 64.856 30.079 30.901 1.00 35.42 25 GLN D O 1
ATOM 3877 N N . TYR D 2 26 ? 62.910 31.117 30.515 1.00 36.71 26 TYR D N 1
ATOM 3878 C CA . TYR D 2 26 ? 63.418 31.945 29.441 1.00 36.69 26 TYR D CA 1
ATOM 3879 C C . TYR D 2 26 ? 63.726 33.368 29.895 1.00 38.98 26 TYR D C 1
ATOM 3880 O O . TYR D 2 26 ? 63.929 34.240 29.044 1.00 36.33 26 TYR D O 1
ATOM 3889 N N . ASN D 2 27 ? 63.793 33.608 31.216 1.00 38.41 27 ASN D N 1
ATOM 3890 C CA . ASN D 2 27 ? 63.910 34.962 31.765 1.00 39.63 27 ASN D CA 1
ATOM 3891 C C . ASN D 2 27 ? 65.085 35.741 31.170 1.00 40.22 27 ASN D C 1
ATOM 3892 O O . ASN D 2 27 ? 64.980 36.944 30.911 1.00 40.59 27 ASN D O 1
ATOM 3897 N N . ASN D 2 28 ? 66.221 35.096 30.977 1.00 36.51 28 ASN D N 1
ATOM 3898 C CA . ASN D 2 28 ? 67.369 35.806 30.432 1.00 43.78 28 ASN D CA 1
ATOM 3899 C C . ASN D 2 28 ? 67.642 35.403 29.000 1.00 42.80 28 ASN D C 1
ATOM 3900 O O . ASN D 2 28 ? 68.763 35.597 28.519 1.00 43.06 28 ASN D O 1
ATOM 3905 N N . LEU D 2 29 ? 66.663 34.784 28.326 1.00 35.80 29 LEU D N 1
ATOM 3906 C CA . LEU D 2 29 ? 66.852 34.423 26.933 1.00 34.27 29 LEU D CA 1
ATOM 3907 C C . LEU D 2 29 ? 66.008 35.258 25.992 1.00 30.63 29 LEU D C 1
ATOM 3908 O O . LEU D 2 29 ? 66.308 35.313 24.799 1.00 31.26 29 LEU D O 1
ATOM 3913 N N . VAL D 2 30 ? 64.980 35.931 26.490 1.00 30.90 30 VAL D N 1
ATOM 3914 C CA . VAL D 2 30 ? 64.082 36.704 25.649 1.00 28.17 30 VAL D CA 1
ATOM 3915 C C . VAL D 2 30 ? 63.716 37.968 26.388 1.00 27.81 30 VAL D C 1
ATOM 3916 O O . VAL D 2 30 ? 63.949 38.107 27.584 1.00 29.99 30 VAL D O 1
ATOM 3920 N N . SER D 2 31 ? 63.085 38.872 25.659 1.00 32.02 31 SER D N 1
ATOM 3921 C CA . SER D 2 31 ? 62.772 40.155 26.219 1.00 32.69 31 SER D CA 1
ATOM 3922 C C . SER D 2 31 ? 61.591 40.022 27.159 1.00 37.75 31 SER D C 1
ATOM 3923 O O . SER D 2 31 ? 60.788 39.084 27.082 1.00 34.33 31 SER D O 1
ATOM 3926 N N . GLU D 2 32 ? 61.514 40.983 28.071 1.00 38.28 32 GLU D N 1
ATOM 3927 C CA . GLU D 2 32 ? 60.340 41.152 28.909 1.00 38.24 32 GLU D CA 1
ATOM 3928 C C . GLU D 2 32 ? 59.067 41.287 28.076 1.00 36.82 32 GLU D C 1
ATOM 3929 O O . GLU D 2 32 ? 57.985 40.834 28.494 1.00 31.31 32 GLU D O 1
ATOM 3935 N N . LYS D 2 33 ? 59.163 41.922 26.898 1.00 38.82 33 LYS D N 1
ATOM 3936 C CA . LYS D 2 33 ? 57.961 42.108 26.073 1.00 37.72 33 LYS D CA 1
ATOM 3937 C C . LYS D 2 33 ? 57.459 40.778 25.545 1.00 32.89 33 LYS D C 1
ATOM 3938 O O . LYS D 2 33 ? 56.252 40.565 25.435 1.00 32.64 33 LYS D O 1
ATOM 3944 N N . LEU D 2 34 ? 58.377 39.875 25.199 1.00 30.40 34 LEU D N 1
ATOM 3945 C CA . LEU D 2 34 ? 57.962 38.571 24.697 1.00 32.66 34 LEU D CA 1
ATOM 3946 C C . LEU D 2 34 ? 57.316 37.749 25.799 1.00 30.97 34 LEU D C 1
ATOM 3947 O O . LEU D 2 34 ? 56.286 37.098 25.578 1.00 32.26 34 LEU D O 1
ATOM 3952 N N . ILE D 2 35 ? 57.914 37.746 26.991 1.00 31.45 35 ILE D N 1
ATOM 3953 C CA . ILE D 2 35 ? 57.273 37.062 28.115 1.00 31.36 35 ILE D CA 1
ATOM 3954 C C . ILE D 2 35 ? 55.869 37.655 28.362 1.00 31.83 35 ILE D C 1
ATOM 3955 O O . ILE D 2 35 ? 54.886 36.921 28.537 1.00 33.26 35 ILE D O 1
ATOM 3960 N N . SER D 2 36 ? 55.735 38.979 28.265 1.00 31.08 36 SER D N 1
ATOM 3961 C CA . SER D 2 36 ? 54.415 39.608 28.375 1.00 27.89 36 SER D CA 1
ATOM 3962 C C . SER D 2 36 ? 53.480 39.165 27.261 1.00 36.61 36 SER D C 1
ATOM 3963 O O . SER D 2 36 ? 52.298 38.862 27.519 1.00 31.72 36 SER D O 1
ATOM 3966 N N . PHE D 2 37 ? 53.982 39.113 26.012 1.00 33.17 37 PHE D N 1
ATOM 3967 C CA . PHE D 2 37 ? 53.137 38.623 24.917 1.00 32.39 37 PHE D CA 1
ATOM 3968 C C . PHE D 2 37 ? 52.682 37.197 25.189 1.00 31.24 37 PHE D C 1
ATOM 3969 O O . PHE D 2 37 ? 51.520 36.854 24.952 1.00 32.14 37 PHE D O 1
ATOM 3977 N N . TRP D 2 38 ? 53.591 36.362 25.705 1.00 30.82 38 TRP D N 1
ATOM 3978 C CA . TRP D 2 38 ? 53.268 34.971 25.990 1.00 29.42 38 TRP D CA 1
ATOM 3979 C C . TRP D 2 38 ? 52.142 34.866 26.997 1.00 30.39 38 TRP D C 1
ATOM 3980 O O . TRP D 2 38 ? 51.258 34.011 26.857 1.00 30.38 38 TRP D O 1
ATOM 3991 N N . ARG D 2 39 ? 52.169 35.716 28.029 1.00 32.42 39 ARG D N 1
ATOM 3992 C CA . ARG D 2 39 ? 51.083 35.707 29.010 1.00 37.07 39 ARG D CA 1
ATOM 3993 C C . ARG D 2 39 ? 49.767 36.132 28.362 1.00 35.06 39 ARG D C 1
ATOM 3994 O O . ARG D 2 39 ? 48.728 35.567 28.674 1.00 38.12 39 ARG D O 1
ATOM 4002 N N . ILE D 2 40 ? 49.807 37.028 27.374 1.00 35.35 40 ILE D N 1
ATOM 4003 C CA . ILE D 2 40 ? 48.573 37.520 26.764 1.00 36.83 40 ILE D CA 1
ATOM 4004 C C . ILE D 2 40 ? 48.037 36.530 25.736 1.00 34.85 40 ILE D C 1
ATOM 4005 O O . ILE D 2 40 ? 46.842 36.224 25.710 1.00 35.28 40 ILE D O 1
ATOM 4010 N N . ALA D 2 41 ? 48.912 36.011 24.874 1.00 35.21 41 ALA D N 1
ATOM 4011 C CA . ALA D 2 41 ? 48.491 35.223 23.722 1.00 34.31 41 ALA D CA 1
ATOM 4012 C C . ALA D 2 41 ? 48.501 33.708 23.957 1.00 33.98 41 ALA D C 1
ATOM 4013 O O . ALA D 2 41 ? 47.765 32.987 23.267 1.00 30.63 41 ALA D O 1
ATOM 4015 N N . GLY D 2 42 ? 49.314 33.201 24.895 1.00 31.70 42 GLY D N 1
ATOM 4016 C CA . GLY D 2 42 ? 49.382 31.749 25.097 1.00 29.52 42 GLY D CA 1
ATOM 4017 C C . GLY D 2 42 ? 49.736 31.000 23.818 1.00 32.03 42 GLY D C 1
ATOM 4018 O O . GLY D 2 42 ? 50.442 31.510 22.945 1.00 31.97 42 GLY D O 1
ATOM 4019 N N . ILE D 2 43 ? 49.253 29.760 23.722 1.00 27.72 43 ILE D N 1
ATOM 4020 C CA . ILE D 2 43 ? 49.295 28.960 22.503 1.00 30.10 43 ILE D CA 1
ATOM 4021 C C . ILE D 2 43 ? 47.998 29.231 21.741 1.00 34.35 43 ILE D C 1
ATOM 4022 O O . ILE D 2 43 ? 46.912 29.055 22.306 1.00 34.77 43 ILE D O 1
ATOM 4027 N N . GLY D 2 44 ? 48.090 29.664 20.470 1.00 29.35 44 GLY D N 1
ATOM 4028 C CA . GLY D 2 44 ? 46.866 30.119 19.815 1.00 28.22 44 GLY D CA 1
ATOM 4029 C C . GLY D 2 44 ? 47.003 30.335 18.326 1.00 31.44 44 GLY D C 1
ATOM 4030 O O . GLY D 2 44 ? 48.107 30.340 17.763 1.00 31.93 44 GLY D O 1
ATOM 4031 N N . ILE D 2 45 ? 45.847 30.492 17.681 1.00 32.28 45 ILE D N 1
ATOM 4032 C CA . ILE D 2 45 ? 45.769 30.762 16.249 1.00 31.68 45 ILE D CA 1
ATOM 4033 C C . ILE D 2 45 ? 45.164 32.150 16.074 1.00 35.72 45 ILE D C 1
ATOM 4034 O O . ILE D 2 45 ? 44.070 32.427 16.592 1.00 33.14 45 ILE D O 1
ATOM 4039 N N . TYR D 2 46 ? 45.887 33.027 15.361 1.00 27.67 46 TYR D N 1
ATOM 4040 C CA . TYR D 2 46 ? 45.587 34.446 15.333 1.00 29.64 46 TYR D CA 1
ATOM 4041 C C . TYR D 2 46 ? 45.542 34.927 13.896 1.00 33.72 46 TYR D C 1
ATOM 4042 O O . TYR D 2 46 ? 46.003 34.245 12.977 1.00 32.49 46 TYR D O 1
ATOM 4051 N N . CYS D 2 47 ? 44.964 36.120 13.731 1.00 36.71 47 CYS D N 1
ATOM 4052 C CA . CYS D 2 47 ? 44.811 36.791 12.439 1.00 35.76 47 CYS D CA 1
ATOM 4053 C C . CYS D 2 47 ? 44.182 35.865 11.401 1.00 37.18 47 CYS D C 1
ATOM 4054 O O . CYS D 2 47 ? 44.781 35.557 10.371 1.00 31.58 47 CYS D O 1
ATOM 4057 N N . ASN D 2 48 ? 42.940 35.431 11.687 1.00 34.73 48 ASN D N 1
ATOM 4058 C CA . ASN D 2 48 ? 42.169 34.613 10.744 1.00 32.77 48 ASN D CA 1
ATOM 4059 C C . ASN D 2 48 ? 42.954 33.385 10.282 1.00 34.13 48 ASN D C 1
ATOM 4060 O O . ASN D 2 48 ? 42.903 32.982 9.108 1.00 30.64 48 ASN D O 1
ATOM 4065 N N . GLY D 2 49 ? 43.734 32.805 11.199 1.00 31.59 49 GLY D N 1
ATOM 4066 C CA . GLY D 2 49 ? 44.458 31.592 10.870 1.00 32.66 49 GLY D CA 1
ATOM 4067 C C . GLY D 2 49 ? 45.872 31.780 10.341 1.00 33.13 49 GLY D C 1
ATOM 4068 O O . GLY D 2 49 ? 46.557 30.778 10.078 1.00 33.56 49 GLY D O 1
ATOM 4069 N N . LEU D 2 50 ? 46.343 33.014 10.195 1.00 31.49 50 LEU D N 1
ATOM 4070 C CA . LEU D 2 50 ? 47.621 33.249 9.506 1.00 33.17 50 LEU D CA 1
ATOM 4071 C C . LEU D 2 50 ? 48.845 32.965 10.391 1.00 28.71 50 LEU D C 1
ATOM 4072 O O . LEU D 2 50 ? 49.877 32.470 9.897 1.00 32.38 50 LEU D O 1
ATOM 4077 N N . PHE D 2 51 ? 48.758 33.284 11.679 1.00 29.67 51 PHE D N 1
ATOM 4078 C CA . PHE D 2 51 ? 49.878 33.221 12.618 1.00 30.94 51 PHE D CA 1
ATOM 4079 C C . PHE D 2 51 ? 49.530 32.319 13.790 1.00 31.12 51 PHE D C 1
ATOM 4080 O O . PHE D 2 51 ? 48.415 32.380 14.312 1.00 30.10 51 PHE D O 1
ATOM 4088 N N . ARG D 2 52 ? 50.502 31.519 14.241 1.00 29.88 52 ARG D N 1
ATOM 4089 C CA . ARG D 2 52 ? 50.308 30.638 15.385 1.00 27.43 52 ARG D CA 1
ATOM 4090 C C . ARG D 2 52 ? 51.432 30.812 16.403 1.00 32.58 52 ARG D C 1
ATOM 4091 O O . ARG D 2 52 ? 52.624 30.833 16.037 1.00 27.63 52 ARG D O 1
ATOM 4099 N N . THR D 2 53 ? 51.046 30.946 17.680 1.00 28.14 53 THR D N 1
ATOM 4100 C CA . THR D 2 53 ? 52.009 30.959 18.764 1.00 27.93 53 THR D CA 1
ATOM 4101 C C . THR D 2 53 ? 52.179 29.527 19.264 1.00 31.13 53 THR D C 1
ATOM 4102 O O . THR D 2 53 ? 51.192 28.808 19.465 1.00 33.20 53 THR D O 1
ATOM 4106 N N . ILE D 2 54 ? 53.430 29.101 19.409 1.00 28.77 54 ILE D N 1
ATOM 4107 C CA . ILE D 2 54 ? 53.760 27.696 19.540 1.00 27.75 54 ILE D CA 1
ATOM 4108 C C . ILE D 2 54 ? 54.550 27.515 20.804 1.00 27.02 54 ILE D C 1
ATOM 4109 O O . ILE D 2 54 ? 54.964 28.473 21.445 1.00 28.37 54 ILE D O 1
ATOM 4114 N N . ILE D 2 55 ? 54.751 26.259 21.158 1.00 29.65 55 ILE D N 1
ATOM 4115 C CA . ILE D 2 55 ? 55.573 25.911 22.301 1.00 27.95 55 ILE D CA 1
ATOM 4116 C C . ILE D 2 55 ? 57.027 25.974 21.861 1.00 26.92 55 ILE D C 1
ATOM 4117 O O . ILE D 2 55 ? 57.447 25.188 20.996 1.00 28.71 55 ILE D O 1
ATOM 4122 N N . PRO D 2 56 ? 57.808 26.898 22.428 1.00 30.17 56 PRO D N 1
ATOM 4123 C CA . PRO D 2 56 ? 59.190 27.102 21.959 1.00 25.30 56 PRO D CA 1
ATOM 4124 C C . PRO D 2 56 ? 60.041 25.840 21.938 1.00 28.58 56 PRO D C 1
ATOM 4125 O O . PRO D 2 56 ? 60.741 25.596 20.947 1.00 31.14 56 PRO D O 1
ATOM 4129 N N . ASN D 2 57 ? 59.999 25.010 22.985 1.00 31.04 57 ASN D N 1
ATOM 4130 C CA . ASN D 2 57 ? 60.902 23.870 22.960 1.00 32.08 57 ASN D CA 1
ATOM 4131 C C . ASN D 2 57 ? 60.481 22.850 21.931 1.00 34.32 57 ASN D C 1
ATOM 4132 O O . ASN D 2 57 ? 61.339 22.095 21.453 1.00 33.67 57 ASN D O 1
ATOM 4137 N N . ASP D 2 58 ? 59.207 22.844 21.515 1.00 31.49 58 ASP D N 1
ATOM 4138 C CA . ASP D 2 58 ? 58.841 21.891 20.471 1.00 30.67 58 ASP D CA 1
ATOM 4139 C C . ASP D 2 58 ? 59.473 22.268 19.127 1.00 31.83 58 ASP D C 1
ATOM 4140 O O . ASP D 2 58 ? 59.591 21.409 18.252 1.00 33.73 58 ASP D O 1
ATOM 4145 N N . TYR D 2 59 ? 59.911 23.520 18.959 1.00 32.35 59 TYR D N 1
ATOM 4146 C CA . TYR D 2 59 ? 60.548 23.981 17.728 1.00 29.70 59 TYR D CA 1
ATOM 4147 C C . TYR D 2 59 ? 62.029 24.274 17.898 1.00 33.22 59 TYR D C 1
ATOM 4148 O O . TYR D 2 59 ? 62.669 24.725 16.943 1.00 31.05 59 TYR D O 1
ATOM 4157 N N . GLN D 2 60 ? 62.577 24.035 19.093 1.00 29.87 60 GLN D N 1
ATOM 4158 C CA . GLN D 2 60 ? 63.946 24.428 19.398 1.00 34.76 60 GLN D CA 1
ATOM 4159 C C . GLN D 2 60 ? 64.942 23.649 18.557 1.00 38.68 60 GLN D C 1
ATOM 4160 O O . GLN D 2 60 ? 65.889 24.224 17.997 1.00 34.20 60 GLN D O 1
ATOM 4166 N N . TYR D 2 61 ? 64.758 22.336 18.467 1.00 36.93 61 TYR D N 1
ATOM 4167 C CA . TYR D 2 61 ? 65.731 21.567 17.712 1.00 39.71 61 TYR D CA 1
ATOM 4168 C C . TYR D 2 61 ? 65.693 21.951 16.243 1.00 40.27 61 TYR D C 1
ATOM 4169 O O . TYR D 2 61 ? 66.739 22.190 15.639 1.00 42.71 61 TYR D O 1
ATOM 4178 N N . ILE D 2 62 ? 64.502 22.081 15.658 1.00 42.38 62 ILE D N 1
ATOM 4179 C CA . ILE D 2 62 ? 64.482 22.286 14.220 1.00 40.89 62 ILE D CA 1
ATOM 4180 C C . ILE D 2 62 ? 65.024 23.663 13.853 1.00 41.81 62 ILE D C 1
ATOM 4181 O O . ILE D 2 62 ? 65.702 23.816 12.825 1.00 37.16 62 ILE D O 1
ATOM 4186 N N . ILE D 2 63 ? 64.796 24.672 14.696 1.00 37.91 63 ILE D N 1
ATOM 4187 C CA . ILE D 2 63 ? 65.327 25.985 14.359 1.00 40.53 63 ILE D CA 1
ATOM 4188 C C . ILE D 2 63 ? 66.851 25.979 14.392 1.00 39.77 63 ILE D C 1
ATOM 4189 O O . ILE D 2 63 ? 67.491 26.633 13.569 1.00 41.17 63 ILE D O 1
ATOM 4194 N N . GLU D 2 64 ? 67.448 25.214 15.314 1.00 41.93 64 GLU D N 1
ATOM 4195 C CA . GLU D 2 64 ? 68.891 25.105 15.485 1.00 40.84 64 GLU D CA 1
ATOM 4196 C C . GLU D 2 64 ? 69.565 24.240 14.418 1.00 43.05 64 GLU D C 1
ATOM 4197 O O . GLU D 2 64 ? 70.789 24.323 14.251 1.00 39.65 64 GLU D O 1
ATOM 4203 N N . GLU D 2 65 ? 68.804 23.423 13.698 1.00 41.09 65 GLU D N 1
ATOM 4204 C CA . GLU D 2 65 ? 69.306 22.688 12.545 1.00 44.25 65 GLU D CA 1
ATOM 4205 C C . GLU D 2 65 ? 69.419 23.544 11.296 1.00 44.93 65 GLU D C 1
ATOM 4206 O O . GLU D 2 65 ? 70.051 23.115 10.326 1.00 48.52 65 GLU D O 1
ATOM 4212 N N . CYS D 2 66 ? 68.820 24.723 11.267 1.00 43.50 66 CYS D N 1
ATOM 4213 C CA . CYS D 2 66 ? 68.954 25.551 10.085 1.00 45.12 66 CYS D CA 1
ATOM 4214 C C . CYS D 2 66 ? 69.391 26.992 10.334 1.00 43.09 66 CYS D C 1
ATOM 4215 O O . CYS D 2 66 ? 69.644 27.691 9.358 1.00 44.56 66 CYS D O 1
ATOM 4218 N N . TYR D 2 67 ? 69.493 27.469 11.576 1.00 41.89 67 TYR D N 1
ATOM 4219 C CA . TYR D 2 67 ? 69.898 28.865 11.753 1.00 39.28 67 TYR D CA 1
ATOM 4220 C C . TYR D 2 67 ? 71.274 28.926 12.392 1.00 37.53 67 TYR D C 1
ATOM 4221 O O . TYR D 2 67 ? 71.401 28.734 13.607 1.00 39.74 67 TYR D O 1
ATOM 4230 N N . PRO D 2 68 ? 72.335 29.200 11.630 1.00 45.21 68 PRO D N 1
ATOM 4231 C CA . PRO D 2 68 ? 73.678 29.196 12.225 1.00 39.05 68 PRO D CA 1
ATOM 4232 C C . PRO D 2 68 ? 73.802 30.316 13.239 1.00 39.52 68 PRO D C 1
ATOM 4233 O O . PRO D 2 68 ? 73.240 31.406 13.071 1.00 36.94 68 PRO D O 1
ATOM 4237 N N . MET D 2 69 ? 74.494 30.015 14.326 1.00 37.34 69 MET D N 1
ATOM 4238 C CA . MET D 2 69 ? 74.616 30.944 15.429 1.00 40.58 69 MET D CA 1
ATOM 4239 C C . MET D 2 69 ? 76.041 30.961 15.933 1.00 39.00 69 MET D C 1
ATOM 4240 O O . MET D 2 69 ? 76.739 29.952 15.871 1.00 38.73 69 MET D O 1
ATOM 4245 N N . TYR D 2 70 ? 76.459 32.121 16.421 1.00 39.07 70 TYR D N 1
ATOM 4246 C CA . TYR D 2 70 ? 77.678 32.181 17.214 1.00 38.76 70 TYR D CA 1
ATOM 4247 C C . TYR D 2 70 ? 77.406 31.532 18.557 1.00 40.56 70 TYR D C 1
ATOM 4248 O O . TYR D 2 70 ? 76.252 31.375 18.963 1.00 40.91 70 TYR D O 1
ATOM 4257 N N . ASP D 2 71 ? 78.486 31.192 19.266 1.00 39.11 71 ASP D N 1
ATOM 4258 C CA . ASP D 2 71 ? 78.385 30.510 20.548 1.00 39.47 71 ASP D CA 1
ATOM 4259 C C . ASP D 2 71 ? 77.784 31.393 21.617 1.00 37.11 71 ASP D C 1
ATOM 4260 O O . ASP D 2 71 ? 77.258 30.877 22.604 1.00 44.01 71 ASP D O 1
ATOM 4265 N N . TYR D 2 72 ? 77.873 32.708 21.480 1.00 38.73 72 TYR D N 1
ATOM 4266 C CA . TYR D 2 72 ? 77.226 33.581 22.446 1.00 36.40 72 TYR D CA 1
ATOM 4267 C C . TYR D 2 72 ? 75.778 33.914 22.068 1.00 40.40 72 TYR D C 1
ATOM 4268 O O . TYR D 2 72 ? 75.196 34.824 22.662 1.00 41.10 72 TYR D O 1
ATOM 4277 N N . GLU D 2 73 ? 75.184 33.234 21.082 1.00 36.22 73 GLU D N 1
ATOM 4278 C CA . GLU D 2 73 ? 73.780 33.481 20.758 1.00 36.88 73 GLU D CA 1
ATOM 4279 C C . GLU D 2 73 ? 72.920 32.315 21.228 1.00 38.61 73 GLU D C 1
ATOM 4280 O O . GLU D 2 73 ? 73.335 31.152 21.184 1.00 38.37 73 GLU D O 1
ATOM 4286 N N . THR D 2 74 ? 71.707 32.629 21.645 1.00 36.56 74 THR D N 1
ATOM 4287 C CA . THR D 2 74 ? 70.675 31.621 21.858 1.00 39.41 74 THR D CA 1
ATOM 4288 C C . THR D 2 74 ? 69.421 32.067 21.114 1.00 38.78 74 THR D C 1
ATOM 4289 O O . THR D 2 74 ? 69.053 33.246 21.152 1.00 37.24 74 THR D O 1
ATOM 4293 N N . VAL D 2 75 ? 68.763 31.125 20.444 1.00 37.02 75 VAL D N 1
ATOM 4294 C CA . VAL D 2 75 ? 67.589 31.399 19.625 1.00 34.89 75 VAL D CA 1
ATOM 4295 C C . VAL D 2 75 ? 66.359 30.733 20.261 1.00 33.99 75 VAL D C 1
ATOM 4296 O O . VAL D 2 75 ? 66.421 29.560 20.674 1.00 32.14 75 VAL D O 1
ATOM 4300 N N . THR D 2 76 ? 65.252 31.476 20.348 1.00 29.18 76 THR D N 1
ATOM 4301 C CA . THR D 2 76 ? 64.003 30.983 20.950 1.00 27.66 76 THR D CA 1
ATOM 4302 C C . THR D 2 76 ? 62.798 31.165 20.017 1.00 26.93 76 THR D C 1
ATOM 4303 O O . THR D 2 76 ? 62.269 32.282 19.902 1.00 29.00 76 THR D O 1
ATOM 4307 N N . PRO D 2 77 ? 62.300 30.096 19.393 1.00 28.97 77 PRO D N 1
ATOM 4308 C CA . PRO D 2 77 ? 61.112 30.242 18.523 1.00 30.06 77 PRO D CA 1
ATOM 4309 C C . PRO D 2 77 ? 59.873 30.620 19.318 1.00 30.47 77 PRO D C 1
ATOM 4310 O O . PRO D 2 77 ? 59.685 30.180 20.456 1.00 30.75 77 PRO D O 1
ATOM 4314 N N . PHE D 2 78 ? 59.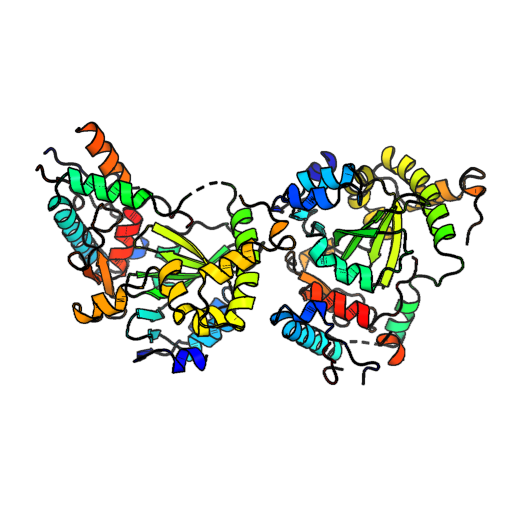035 31.462 18.717 1.00 28.55 78 PHE D N 1
ATOM 4315 C CA . PHE D 2 78 ? 57.802 31.841 19.388 1.00 28.75 78 PHE D CA 1
ATOM 4316 C C . PHE D 2 78 ? 56.569 31.997 18.504 1.00 28.37 78 PHE D C 1
ATOM 4317 O O . PHE D 2 78 ? 55.466 32.074 19.051 1.00 27.43 78 PHE D O 1
ATOM 4325 N N . MET D 2 79 ? 56.695 32.057 17.180 1.00 27.58 79 MET D N 1
ATOM 4326 C CA . MET D 2 79 ? 55.525 32.209 16.319 1.00 27.06 79 MET D CA 1
ATOM 4327 C C . MET D 2 79 ? 55.850 31.613 14.962 1.00 28.79 79 MET D C 1
ATOM 4328 O O . MET D 2 79 ? 56.996 31.685 14.500 1.00 28.79 79 MET D O 1
ATOM 4333 N N . ILE D 2 80 ? 54.853 30.985 14.356 1.00 27.22 80 ILE D N 1
ATOM 4334 C CA . ILE D 2 80 ? 54.970 30.429 13.022 1.00 27.36 80 ILE D CA 1
ATOM 4335 C C . ILE D 2 80 ? 53.870 31.035 12.154 1.00 31.08 80 ILE D C 1
ATOM 4336 O O . ILE D 2 80 ? 52.878 31.561 12.655 1.00 28.83 80 ILE D O 1
ATOM 4341 N N . THR D 2 81 ? 54.087 31.012 10.842 1.00 29.13 81 THR D N 1
ATOM 4342 C CA . THR D 2 81 ? 53.037 31.390 9.918 1.00 34.10 81 THR D CA 1
ATOM 4343 C C . THR D 2 81 ? 52.295 30.126 9.486 1.00 31.82 81 THR D C 1
ATOM 4344 O O . THR D 2 81 ? 52.766 29.005 9.681 1.00 30.76 81 THR D O 1
ATOM 4348 N N . VAL D 2 82 ? 51.169 30.327 8.802 1.00 33.28 82 VAL D N 1
ATOM 4349 C CA . VAL D 2 82 ? 50.409 29.202 8.258 1.00 31.89 82 VAL D CA 1
ATOM 4350 C C . VAL D 2 82 ? 51.252 28.333 7.320 1.00 37.45 82 VAL D C 1
ATOM 4351 O O . VAL D 2 82 ? 50.923 27.160 7.110 1.00 37.20 82 VAL D O 1
ATOM 4355 N N . PHE D 2 83 ? 52.379 28.853 6.790 1.00 34.76 83 PHE D N 1
ATOM 4356 C CA . PHE D 2 83 ? 53.172 28.113 5.809 1.00 32.49 83 PHE D CA 1
ATOM 4357 C C . PHE D 2 83 ? 54.295 27.310 6.444 1.00 38.04 83 PHE D C 1
ATOM 4358 O O . PHE D 2 83 ? 54.980 26.557 5.739 1.00 37.03 83 PHE D O 1
ATOM 4366 N N . GLY D 2 84 ? 54.527 27.467 7.745 1.00 36.46 84 GLY D N 1
ATOM 4367 C CA . GLY D 2 84 ? 55.675 26.846 8.361 1.00 32.76 84 GLY D CA 1
ATOM 4368 C C . GLY D 2 84 ? 56.842 27.781 8.569 1.00 33.20 84 GLY D C 1
ATOM 4369 O O . GLY D 2 84 ? 57.882 27.333 9.054 1.00 36.65 84 GLY D O 1
ATOM 4370 N N . ASP D 2 85 ? 56.717 29.052 8.187 1.00 31.96 85 ASP D N 1
ATOM 4371 C CA . ASP D 2 85 ? 57.772 30.023 8.455 1.00 27.38 85 ASP D CA 1
ATOM 4372 C C . ASP D 2 85 ? 57.831 30.315 9.950 1.00 31.25 85 ASP D C 1
ATOM 4373 O O . ASP D 2 85 ? 56.828 30.186 10.664 1.00 33.62 85 ASP D O 1
ATOM 4378 N N . ILE D 2 86 ? 59.019 30.686 10.434 1.00 31.02 86 ILE D N 1
ATOM 4379 C CA . ILE D 2 86 ? 59.302 30.725 11.867 1.00 33.61 86 ILE D CA 1
ATOM 4380 C C . ILE D 2 86 ? 59.832 32.090 12.266 1.00 32.26 86 ILE D C 1
ATOM 4381 O O . ILE D 2 86 ? 60.765 32.606 11.630 1.00 30.95 86 ILE D O 1
ATOM 4386 N N . PHE D 2 87 ? 59.227 32.671 13.303 1.00 26.74 87 PHE D N 1
ATOM 4387 C CA . PHE D 2 87 ? 59.768 33.814 14.022 1.00 27.03 87 PHE D CA 1
ATOM 4388 C C . PHE D 2 87 ? 60.483 33.314 15.261 1.00 29.36 87 PHE D C 1
ATOM 4389 O O . PHE D 2 87 ? 59.977 32.431 15.963 1.00 28.47 87 PHE D O 1
ATOM 4397 N N . ALA D 2 88 ? 61.632 33.914 15.564 1.00 28.12 88 ALA D N 1
ATOM 4398 C CA . ALA D 2 88 ? 62.352 33.507 16.761 1.00 27.44 88 ALA D CA 1
ATOM 4399 C C . ALA D 2 88 ? 63.109 34.694 17.325 1.00 28.93 88 ALA D C 1
ATOM 4400 O O . ALA D 2 88 ? 63.483 35.619 16.593 1.00 27.77 88 ALA D O 1
ATOM 4402 N N . TYR D 2 89 ? 63.298 34.666 18.640 1.00 26.58 89 TYR D N 1
ATOM 4403 C CA . TYR D 2 89 ? 63.989 35.718 19.364 1.00 29.49 89 TYR D CA 1
ATOM 4404 C C . TYR D 2 89 ? 65.420 35.260 19.587 1.00 30.03 89 TYR D C 1
ATOM 4405 O O . TYR D 2 89 ? 65.651 34.114 20.003 1.00 27.80 89 TYR D O 1
ATOM 4414 N N . VAL D 2 90 ? 66.376 36.116 19.226 1.00 27.43 90 VAL D N 1
ATOM 4415 C CA . VAL D 2 90 ? 67.792 35.803 19.366 1.00 27.31 90 VAL D CA 1
ATOM 4416 C C . VAL D 2 90 ? 68.381 36.709 20.441 1.00 30.00 90 VAL D C 1
ATOM 4417 O O . VAL D 2 90 ? 68.396 37.936 20.286 1.00 30.10 90 VAL D O 1
ATOM 4421 N N . LYS D 2 91 ? 68.820 36.100 21.549 1.00 30.91 91 LYS D N 1
ATOM 4422 C CA . LYS D 2 91 ? 69.677 36.745 22.552 1.00 36.73 91 LYS D CA 1
ATOM 4423 C C . LYS D 2 91 ? 71.128 36.823 22.055 1.00 33.56 91 LYS D C 1
ATOM 4424 O O . LYS D 2 91 ? 71.700 35.805 21.660 1.00 33.51 91 LYS D O 1
ATOM 4430 N N . ASN D 2 92 ? 71.726 38.020 22.080 1.00 28.23 92 ASN D N 1
ATOM 4431 C CA . ASN D 2 92 ? 73.098 38.209 21.564 1.00 30.92 92 ASN D CA 1
ATOM 4432 C C . ASN D 2 92 ? 73.749 39.262 22.450 1.00 36.02 92 ASN D C 1
ATOM 4433 O O . ASN D 2 92 ? 73.374 40.436 22.379 1.00 36.34 92 ASN D O 1
ATOM 4438 N N . HIS D 2 93 ? 74.695 38.851 23.299 1.00 36.04 93 HIS D N 1
ATOM 4439 C CA . HIS D 2 93 ? 75.265 39.765 24.285 1.00 41.54 93 HIS D CA 1
ATOM 4440 C C . HIS D 2 93 ? 76.371 40.646 23.729 1.00 40.92 93 HIS D C 1
ATOM 4441 O O . HIS D 2 93 ? 76.892 41.486 24.473 1.00 43.53 93 HIS D O 1
ATOM 4448 N N . VAL D 2 94 ? 76.756 40.471 22.469 1.00 36.25 94 VAL D N 1
ATOM 4449 C CA . VAL D 2 94 ? 77.783 41.300 21.839 1.00 33.09 94 VAL D CA 1
ATOM 4450 C C . VAL D 2 94 ? 77.163 42.467 21.084 1.00 33.82 94 VAL D C 1
ATOM 4451 O O . VAL D 2 94 ? 77.533 43.616 21.313 1.00 35.49 94 VAL D O 1
ATOM 4455 N N . ILE D 2 95 ? 76.221 42.199 20.165 1.00 33.60 95 ILE D N 1
ATOM 4456 C CA . ILE D 2 95 ? 75.592 43.287 19.420 1.00 30.80 95 ILE D CA 1
ATOM 4457 C C . ILE D 2 95 ? 74.195 43.602 19.908 1.00 33.54 95 ILE D C 1
ATOM 4458 O O . ILE D 2 95 ? 73.635 44.656 19.550 1.00 31.75 95 ILE D O 1
ATOM 4463 N N . GLY D 2 96 ? 73.623 42.770 20.753 1.00 33.79 96 GLY D N 1
ATOM 4464 C CA . GLY D 2 96 ? 72.279 43.029 21.197 1.00 26.78 96 GLY D CA 1
ATOM 4465 C C . GLY D 2 96 ? 71.321 42.148 20.441 1.00 30.50 96 GLY D C 1
ATOM 4466 O O . GLY D 2 96 ? 71.667 41.507 19.449 1.00 29.90 96 GLY D O 1
ATOM 4467 N N . ASP D 2 97 ? 70.087 42.120 20.942 1.00 29.99 97 ASP D N 1
ATOM 4468 C CA . ASP D 2 97 ? 69.109 41.127 20.541 1.00 28.67 97 ASP D CA 1
ATOM 4469 C C . ASP D 2 97 ? 68.504 41.492 19.193 1.00 28.32 97 ASP D C 1
ATOM 4470 O O . ASP D 2 97 ? 68.611 42.625 18.731 1.00 28.26 97 ASP D O 1
ATOM 4475 N N . TYR D 2 98 ? 67.841 40.515 18.580 1.00 24.88 98 TYR D N 1
ATOM 4476 C CA . TYR D 2 98 ? 67.069 40.746 17.372 1.00 25.85 98 TYR D CA 1
ATOM 4477 C C . TYR D 2 98 ? 66.110 39.568 17.224 1.00 27.68 98 TYR D C 1
ATOM 4478 O O . TYR D 2 98 ? 66.253 38.538 17.889 1.00 25.66 98 TYR D O 1
ATOM 4487 N N . VAL D 2 99 ? 65.124 39.741 16.354 1.00 25.53 99 VAL D N 1
ATOM 4488 C CA . VAL D 2 99 ? 64.242 38.667 15.912 1.00 26.19 99 VAL D CA 1
ATOM 4489 C C . VAL D 2 99 ? 64.691 38.223 14.520 1.00 26.26 99 VAL D C 1
ATOM 4490 O O . VAL D 2 99 ? 65.120 39.041 13.705 1.00 27.48 99 VAL D O 1
ATOM 4494 N N . VAL D 2 100 ? 64.622 36.931 14.241 1.00 23.44 100 VAL D N 1
ATOM 4495 C CA . VAL D 2 100 ? 64.879 36.434 12.900 1.00 24.79 100 VAL D CA 1
ATOM 4496 C C . VAL D 2 100 ? 63.584 35.806 12.362 1.00 30.56 100 VAL D C 1
ATOM 4497 O O . VAL D 2 100 ? 62.898 35.058 13.069 1.00 27.49 100 VAL D O 1
ATOM 4501 N N . PHE D 2 101 ? 63.233 36.148 11.129 1.00 27.58 101 PHE D N 1
ATOM 4502 C CA . PHE D 2 101 ? 62.152 35.491 10.418 1.00 27.49 101 PHE D CA 1
ATOM 4503 C C . PHE D 2 101 ? 62.773 34.535 9.416 1.00 29.90 101 PHE D C 1
ATOM 4504 O O . PHE D 2 101 ? 63.563 34.948 8.560 1.00 30.24 101 PHE D O 1
ATOM 4512 N N . ILE D 2 102 ? 62.413 33.275 9.521 1.00 28.74 102 ILE D N 1
ATOM 4513 C CA . ILE D 2 102 ? 62.922 32.219 8.663 1.00 31.65 102 ILE D CA 1
ATOM 4514 C C . ILE D 2 102 ? 61.800 31.812 7.727 1.00 33.50 102 ILE D C 1
ATOM 4515 O O . ILE D 2 102 ? 60.784 31.258 8.180 1.00 34.83 102 ILE D O 1
ATOM 4520 N N . ASN D 2 103 ? 61.966 32.089 6.436 1.00 32.19 103 ASN D N 1
ATOM 4521 C CA . ASN D 2 103 ? 60.957 31.775 5.428 1.00 34.30 103 ASN D CA 1
ATOM 4522 C C . ASN D 2 103 ? 61.258 30.374 4.930 1.00 36.30 103 ASN D C 1
ATOM 4523 O O . ASN D 2 103 ? 62.237 30.168 4.208 1.00 40.50 103 ASN D O 1
ATOM 4528 N N . ILE D 2 104 ? 60.454 29.400 5.372 1.00 36.64 104 ILE D N 1
ATOM 4529 C CA . ILE D 2 104 ? 60.711 27.991 5.063 1.00 37.07 104 ILE D CA 1
ATOM 4530 C C . ILE D 2 104 ? 60.436 27.673 3.591 1.00 37.79 104 ILE D C 1
ATOM 4531 O O . ILE D 2 104 ? 60.988 26.705 3.049 1.00 35.96 104 ILE D O 1
ATOM 4536 N N . ARG D 2 105 ? 59.586 28.461 2.934 1.00 36.44 105 ARG D N 1
ATOM 4537 C CA . ARG D 2 105 ? 59.262 28.192 1.539 1.00 38.44 105 ARG D CA 1
ATOM 4538 C C . ARG D 2 105 ? 60.465 28.475 0.642 1.00 43.53 105 ARG D C 1
ATOM 4539 O O . ARG D 2 105 ? 60.801 27.676 -0.236 1.00 42.89 105 ARG D O 1
ATOM 4547 N N . TYR D 2 106 ? 61.125 29.614 0.864 1.00 40.89 106 TYR D N 1
ATOM 4548 C CA . TYR D 2 106 ? 62.201 30.114 0.021 1.00 45.19 106 TYR D CA 1
ATOM 4549 C C . TYR D 2 106 ? 63.570 29.981 0.666 1.00 44.44 106 TYR D C 1
ATOM 4550 O O . TYR D 2 106 ? 64.562 30.325 0.034 1.00 43.37 106 TYR D O 1
ATOM 4559 N N . GLY D 2 107 ? 63.648 29.478 1.894 1.00 41.00 107 GLY D N 1
ATOM 4560 C CA . GLY D 2 107 ? 64.928 29.201 2.508 1.00 42.52 107 GLY D CA 1
ATOM 4561 C C . GLY D 2 107 ? 65.726 30.445 2.832 1.00 39.83 107 GLY D C 1
ATOM 4562 O O . GLY D 2 107 ? 66.947 30.442 2.679 1.00 41.58 107 GLY D O 1
ATOM 4563 N N . THR D 2 108 ? 65.070 31.518 3.251 1.00 36.81 108 THR D N 1
ATOM 4564 C CA . THR D 2 108 ? 65.791 32.712 3.650 1.00 37.43 108 THR D CA 1
ATOM 4565 C C . THR D 2 108 ? 65.631 32.990 5.145 1.00 39.33 108 THR D C 1
ATOM 4566 O O . THR D 2 108 ? 64.701 32.508 5.807 1.00 32.43 108 THR D O 1
ATOM 4570 N N . PHE D 2 109 ? 66.533 33.821 5.672 1.00 34.99 109 PHE D N 1
ATOM 4571 C CA . PHE D 2 109 ? 66.311 34.424 6.979 1.00 33.09 109 PHE D CA 1
ATOM 4572 C C . PHE D 2 109 ? 66.438 35.929 6.847 1.00 33.96 109 PHE D C 1
ATOM 4573 O O . PHE D 2 109 ? 67.254 36.425 6.068 1.00 37.16 109 PHE D O 1
ATOM 4581 N N . LYS D 2 110 ? 65.621 36.655 7.592 1.00 30.96 110 LYS D N 1
ATOM 4582 C CA . LYS D 2 110 ? 65.640 38.109 7.598 1.00 29.31 110 LYS D CA 1
ATOM 4583 C C . LYS D 2 110 ? 65.780 38.554 9.048 1.00 33.11 110 LYS D C 1
ATOM 4584 O O . LYS D 2 110 ? 65.108 37.999 9.934 1.00 30.30 110 LYS D O 1
ATOM 4590 N N . ILE D 2 111 ? 66.666 39.523 9.284 1.00 27.50 111 ILE D N 1
ATOM 4591 C CA . ILE D 2 111 ? 66.900 40.078 10.611 1.00 28.06 111 ILE D CA 1
ATOM 4592 C C . ILE D 2 111 ? 65.892 41.190 10.846 1.00 28.10 111 ILE D C 1
ATOM 4593 O O . ILE D 2 111 ? 65.807 42.142 10.056 1.00 30.25 111 ILE D O 1
ATOM 4598 N N . LEU D 2 112 ? 65.155 41.077 11.945 1.00 23.49 112 LEU D N 1
ATOM 4599 C CA . LEU D 2 112 ? 64.070 41.974 12.325 1.00 26.24 112 LEU D CA 1
ATOM 4600 C C . LEU D 2 112 ? 64.428 42.638 13.646 1.00 27.21 112 LEU D C 1
ATOM 4601 O O . LEU D 2 112 ? 65.160 42.082 14.453 1.00 24.82 112 LEU D O 1
ATOM 4606 N N . SER D 2 113 ? 63.866 43.797 13.874 1.00 25.57 113 SER D N 1
ATOM 4607 C CA . SER D 2 113 ? 64.033 44.479 15.144 1.00 28.83 113 SER D CA 1
ATOM 4608 C C . SER D 2 113 ? 63.763 43.544 16.320 1.00 31.50 113 SER D C 1
ATOM 4609 O O . SER D 2 113 ? 62.910 42.644 16.256 1.00 30.55 113 SER D O 1
ATOM 4612 N N . GLU D 2 114 ? 64.469 43.792 17.426 1.00 28.70 114 GLU D N 1
ATOM 4613 C CA . GLU D 2 114 ? 64.153 43.121 18.687 1.00 32.32 114 GLU D CA 1
ATOM 4614 C C . GLU D 2 114 ? 62.813 43.551 19.274 1.00 30.78 114 GLU D C 1
ATOM 4615 O O . GLU D 2 114 ? 62.319 42.878 20.178 1.00 32.59 114 GLU D O 1
ATOM 4621 N N . ASN D 2 115 ? 62.237 44.667 18.832 1.00 32.54 115 ASN D N 1
ATOM 4622 C CA . ASN D 2 115 ? 61.041 45.218 19.490 1.00 29.72 115 ASN D CA 1
ATOM 4623 C C . ASN D 2 115 ? 59.813 44.397 19.107 1.00 31.56 115 ASN D C 1
ATOM 4624 O O . ASN D 2 115 ? 59.222 44.594 18.042 1.00 34.53 115 ASN D O 1
ATOM 4629 N N . ILE D 2 116 ? 59.419 43.496 20.003 1.00 30.62 116 ILE D N 1
ATOM 4630 C CA . ILE D 2 116 ? 58.231 42.636 19.887 1.00 34.26 116 ILE D CA 1
ATOM 4631 C C . ILE D 2 116 ? 56.917 43.444 19.930 1.00 32.93 116 ILE D C 1
ATOM 4632 O O . ILE D 2 116 ? 55.916 43.080 19.293 1.00 33.01 116 ILE D O 1
ATOM 4637 N N . ASP D 2 117 ? 56.893 44.534 20.682 1.00 34.70 117 ASP D N 1
ATOM 4638 C CA . ASP D 2 117 ? 55.718 45.399 20.692 1.00 38.88 117 ASP D CA 1
ATOM 4639 C C . ASP D 2 117 ? 55.369 45.877 19.284 1.00 37.13 117 ASP D C 1
ATOM 4640 O O . ASP D 2 117 ? 54.220 45.759 18.838 1.00 34.49 117 ASP D O 1
ATOM 4645 N N . ILE D 2 118 ? 56.356 46.426 18.560 1.00 37.12 118 ILE D N 1
ATOM 4646 C CA . ILE D 2 118 ? 56.069 46.950 17.229 1.00 30.92 118 ILE D CA 1
ATOM 4647 C C . ILE D 2 118 ? 55.758 45.819 16.271 1.00 31.33 118 ILE D C 1
ATOM 4648 O O . ILE D 2 118 ? 54.889 45.958 15.396 1.00 32.32 118 ILE D O 1
ATOM 4653 N N . LEU D 2 119 ? 56.441 44.680 16.421 1.00 29.20 119 LEU D N 1
ATOM 4654 C CA . LEU D 2 119 ? 56.208 43.573 15.499 1.00 31.02 119 LEU D CA 1
ATOM 4655 C C . LEU D 2 119 ? 54.780 43.054 15.637 1.00 31.44 119 LEU D C 1
ATOM 4656 O O . LEU D 2 119 ? 54.073 42.881 14.642 1.00 29.33 119 LEU D O 1
ATOM 4661 N N . LEU D 2 120 ? 54.330 42.820 16.865 1.00 33.93 120 LEU D N 1
ATOM 4662 C CA . LEU D 2 120 ? 53.023 42.182 17.033 1.00 34.46 120 LEU D CA 1
ATOM 4663 C C . LEU D 2 120 ? 51.856 43.169 17.065 1.00 31.65 120 LEU D C 1
ATOM 4664 O O . LEU D 2 120 ? 50.752 42.794 16.677 1.00 33.01 120 LEU D O 1
ATOM 4669 N N . ASN D 2 121 ? 52.061 44.425 17.461 1.00 33.87 121 ASN D N 1
ATOM 4670 C CA . ASN D 2 121 ? 50.969 45.395 17.384 1.00 32.93 121 ASN D CA 1
ATOM 4671 C C . ASN D 2 121 ? 50.885 46.111 16.039 1.00 34.01 121 ASN D C 1
ATOM 4672 O O . ASN D 2 121 ? 49.804 46.584 15.687 1.00 34.00 121 ASN D O 1
ATOM 4677 N N . ILE D 2 122 ? 51.967 46.175 15.249 1.00 32.66 122 ILE D N 1
ATOM 4678 C CA . ILE D 2 122 ? 51.945 46.980 14.013 1.00 34.15 122 ILE D CA 1
ATOM 4679 C C . ILE D 2 122 ? 52.361 46.194 12.776 1.00 31.26 122 ILE D C 1
ATOM 4680 O O . ILE D 2 122 ? 51.617 46.133 11.791 1.00 32.56 122 ILE D O 1
ATOM 4685 N N . VAL D 2 123 ? 53.568 45.618 12.803 1.00 29.39 123 VAL D N 1
ATOM 4686 C CA . VAL D 2 123 ? 54.138 45.062 11.581 1.00 28.39 123 VAL D CA 1
ATOM 4687 C C . VAL D 2 123 ? 53.215 44.011 10.981 1.00 29.46 123 VAL D C 1
ATOM 4688 O O . VAL D 2 123 ? 52.952 44.010 9.771 1.00 32.14 123 VAL D O 1
ATOM 4692 N N . ILE D 2 124 ? 52.717 43.084 11.803 1.00 32.12 124 ILE D N 1
ATOM 4693 C CA . ILE D 2 124 ? 52.032 41.939 11.197 1.00 30.64 124 ILE D CA 1
ATOM 4694 C C . ILE D 2 124 ? 50.642 42.288 10.687 1.00 35.38 124 ILE D C 1
ATOM 4695 O O . ILE D 2 124 ? 50.013 41.437 10.051 1.00 32.38 124 ILE D O 1
ATOM 4700 N N . PHE D 2 125 ? 50.154 43.512 10.928 1.00 29.99 125 PHE D N 1
ATOM 4701 C CA . PHE D 2 125 ? 48.961 44.002 10.236 1.00 33.62 125 PHE D CA 1
ATOM 4702 C C . PHE D 2 125 ? 49.282 45.002 9.149 1.00 38.21 125 PHE D C 1
ATOM 4703 O O . PHE D 2 125 ? 48.354 45.550 8.548 1.00 37.31 125 PHE D O 1
ATOM 4711 N N . ASN D 2 126 ? 50.566 45.294 8.912 1.00 34.85 126 ASN D N 1
ATOM 4712 C CA . ASN D 2 126 ? 50.927 46.218 7.854 1.00 31.49 126 ASN D CA 1
ATOM 4713 C C . ASN D 2 126 ? 50.980 45.438 6.558 1.00 31.81 126 ASN D C 1
ATOM 4714 O O . ASN D 2 126 ? 51.823 44.541 6.394 1.00 31.54 126 ASN D O 1
ATOM 4719 N N . LYS D 2 127 ? 50.102 45.810 5.627 1.00 34.71 127 LYS D N 1
ATOM 4720 C CA . LYS D 2 127 ? 49.938 45.048 4.397 1.00 36.44 127 LYS D CA 1
ATOM 4721 C C . LYS D 2 127 ? 51.248 44.924 3.628 1.00 34.06 127 LYS D C 1
ATOM 4722 O O . LYS D 2 127 ? 51.577 43.850 3.111 1.00 33.81 127 LYS D O 1
ATOM 4728 N N . SER D 2 128 ? 52.016 46.013 3.542 1.00 37.82 128 SER D N 1
ATOM 4729 C CA . SER D 2 128 ? 53.262 45.949 2.783 1.00 37.29 128 SER D CA 1
ATOM 4730 C C . SER D 2 128 ? 54.308 45.094 3.491 1.00 34.81 128 SER D C 1
ATOM 4731 O O . SER D 2 128 ? 55.094 44.400 2.825 1.00 33.49 128 SER D O 1
ATOM 4734 N N . CYS D 2 129 ? 54.328 45.108 4.826 1.00 31.27 129 CYS D N 1
ATOM 4735 C CA . CYS D 2 129 ? 55.233 44.193 5.516 1.00 32.69 129 CYS D CA 1
ATOM 4736 C C . CYS D 2 129 ? 54.810 42.753 5.296 1.00 31.31 129 CYS D C 1
ATOM 4737 O O . CYS D 2 129 ? 55.655 41.888 5.056 1.00 30.58 129 CYS D O 1
ATOM 4740 N N . LEU D 2 130 ? 53.497 42.471 5.383 1.00 37.16 130 LEU D N 1
ATOM 4741 C CA . LEU D 2 130 ? 53.007 41.114 5.127 1.00 31.98 130 LEU D CA 1
ATOM 4742 C C . LEU D 2 130 ? 53.432 40.635 3.745 1.00 34.86 130 LEU D C 1
ATOM 4743 O O . LEU D 2 130 ? 53.856 39.483 3.575 1.00 36.92 130 LEU D O 1
ATOM 4748 N N . GLU D 2 131 ? 53.405 41.521 2.756 1.00 31.16 131 GLU D N 1
ATOM 4749 C CA . GLU D 2 131 ? 53.876 41.130 1.425 1.00 34.54 131 GLU D CA 1
ATOM 4750 C C . GLU D 2 131 ? 55.399 41.115 1.305 1.00 37.33 131 GLU D C 1
ATOM 4751 O O . GLU D 2 131 ? 55.997 40.117 0.868 1.00 35.70 131 GLU D O 1
ATOM 4757 N N . ASN D 2 132 ? 56.043 42.246 1.604 1.00 34.70 132 ASN D N 1
ATOM 4758 C CA . ASN D 2 132 ? 57.467 42.351 1.251 1.00 36.04 132 ASN D CA 1
ATOM 4759 C C . ASN D 2 132 ? 58.349 41.622 2.247 1.00 38.01 132 ASN D C 1
ATOM 4760 O O . ASN D 2 132 ? 59.401 41.096 1.863 1.00 36.32 132 ASN D O 1
ATOM 4765 N N . TRP D 2 133 ? 57.972 41.623 3.539 1.00 31.32 133 TRP D N 1
ATOM 4766 C CA . TRP D 2 133 ? 58.837 40.966 4.509 1.00 28.58 133 TRP D CA 1
ATOM 4767 C C . TRP D 2 133 ? 58.538 39.486 4.623 1.00 32.22 133 TRP D C 1
ATOM 4768 O O . TRP D 2 133 ? 59.457 38.680 4.711 1.00 28.03 133 TRP D O 1
ATOM 4779 N N . PHE D 2 134 ? 57.257 39.104 4.596 1.00 35.76 134 PHE D N 1
ATOM 4780 C CA . PHE D 2 134 ? 56.871 37.751 4.959 1.00 34.87 134 PHE D CA 1
ATOM 4781 C C . PHE D 2 134 ? 56.292 36.930 3.805 1.00 35.53 134 PHE D C 1
ATOM 4782 O O . PHE D 2 134 ? 56.179 35.711 3.947 1.00 35.58 134 PHE D O 1
ATOM 4790 N N . LEU D 2 135 ? 55.955 37.550 2.669 1.00 35.69 135 LEU D N 1
ATOM 4791 C CA . LEU D 2 135 ? 55.385 36.855 1.494 1.00 36.14 135 LEU D CA 1
ATOM 4792 C C . LEU D 2 135 ? 54.089 36.127 1.840 1.00 35.25 135 LEU D C 1
ATOM 4793 O O . LEU D 2 135 ? 53.935 34.934 1.569 1.00 38.26 135 LEU D O 1
ATOM 4798 N N . LEU D 2 136 ? 53.167 36.854 2.463 1.00 29.39 136 LEU D N 1
ATOM 4799 C CA . LEU D 2 136 ? 51.912 36.321 2.984 1.00 36.33 136 LEU D CA 1
ATOM 4800 C C . LEU D 2 136 ? 50.704 36.929 2.265 1.00 44.49 136 LEU D C 1
ATOM 4801 O O . LEU D 2 136 ? 49.566 36.750 2.717 1.00 37.21 136 LEU D O 1
ATOM 4806 N N . ASN D 2 137 ? 50.937 37.637 1.144 1.00 41.54 137 ASN D N 1
ATOM 4807 C CA . ASN D 2 137 ? 49.890 38.385 0.453 1.00 45.79 137 ASN D CA 1
ATOM 4808 C C . ASN D 2 137 ? 48.874 37.487 -0.248 1.00 41.56 137 ASN D C 1
ATOM 4809 O O . ASN D 2 137 ? 47.759 37.940 -0.496 1.00 45.75 137 ASN D O 1
ATOM 4814 N N . GLU D 2 138 ? 49.221 36.249 -0.579 1.00 39.93 138 GLU D N 1
ATOM 4815 C CA . GLU D 2 138 ? 48.291 35.353 -1.251 1.00 44.77 138 GLU D CA 1
ATOM 4816 C C . GLU D 2 138 ? 47.462 34.510 -0.268 1.00 50.06 138 GLU D C 1
ATOM 4817 O O . GLU D 2 138 ? 46.717 33.615 -0.696 1.00 48.37 138 GLU D O 1
ATOM 4823 N N . TYR D 2 139 ? 47.541 34.808 1.034 1.00 44.95 139 TYR D N 1
ATOM 4824 C CA . TYR D 2 139 ? 46.885 33.959 2.028 1.00 48.16 139 TYR D CA 1
ATOM 4825 C C . TYR D 2 139 ? 45.363 34.033 1.931 1.00 43.23 139 TYR D C 1
ATOM 4826 O O . TYR D 2 139 ? 44.686 33.002 1.988 1.00 47.00 139 TYR D O 1
ATOM 4835 N N . ASN D 2 140 ? 44.804 35.241 1.863 1.00 41.88 140 ASN D N 1
ATOM 4836 C CA . ASN D 2 140 ? 43.354 35.385 1.686 1.00 47.90 140 ASN D CA 1
ATOM 4837 C C . ASN D 2 140 ? 42.847 34.617 0.462 1.00 47.61 140 ASN D C 1
ATOM 4838 O O . ASN D 2 140 ? 41.753 34.041 0.497 1.00 51.82 140 ASN D O 1
ATOM 4843 N N . THR D 2 141 ? 43.621 34.605 -0.629 1.00 43.58 141 THR D N 1
ATOM 4844 C CA . THR D 2 141 ? 43.270 33.801 -1.804 1.00 50.71 141 THR D CA 1
ATOM 4845 C C . THR D 2 141 ? 43.345 32.298 -1.524 1.00 51.58 141 THR D C 1
ATOM 4846 O O . THR D 2 141 ? 42.530 31.531 -2.054 1.00 51.81 141 THR D O 1
ATOM 4850 N N . ILE D 2 142 ? 44.300 31.851 -0.705 1.00 46.01 142 ILE D N 1
ATOM 4851 C CA . ILE D 2 142 ? 44.335 30.443 -0.314 1.00 47.59 142 ILE D CA 1
ATOM 4852 C C . ILE D 2 142 ? 43.193 30.123 0.659 1.00 52.83 142 ILE D C 1
ATOM 4853 O O . ILE D 2 142 ? 42.527 29.084 0.545 1.00 49.60 142 ILE D O 1
ATOM 4858 N N . LYS D 2 143 ? 42.928 31.035 1.598 1.00 48.16 143 LYS D N 1
ATOM 4859 C CA . LYS D 2 143 ? 41.935 30.839 2.648 1.00 49.57 143 LYS D CA 1
ATOM 4860 C C . LYS D 2 143 ? 40.571 30.424 2.092 1.00 58.51 143 LYS D C 1
ATOM 4861 O O . LYS D 2 143 ? 39.812 29.717 2.770 1.00 52.36 143 LYS D O 1
ATOM 4867 N N . GLU D 2 144 ? 40.221 30.884 0.882 1.00 60.24 144 GLU D N 1
ATOM 4868 C CA . GLU D 2 144 ? 38.894 30.603 0.328 1.00 61.41 144 GLU D CA 1
ATOM 4869 C C . GLU D 2 144 ? 38.814 29.252 -0.382 1.00 57.33 144 GLU D C 1
ATOM 4870 O O . GLU D 2 144 ? 37.741 28.649 -0.408 1.00 61.04 144 GLU D O 1
ATOM 4876 N N . VAL D 2 145 ? 39.919 28.749 -0.932 1.00 53.39 145 VAL D N 1
ATOM 4877 C CA . VAL D 2 145 ? 39.939 27.435 -1.567 1.00 52.40 145 VAL D CA 1
ATOM 4878 C C . VAL D 2 145 ? 4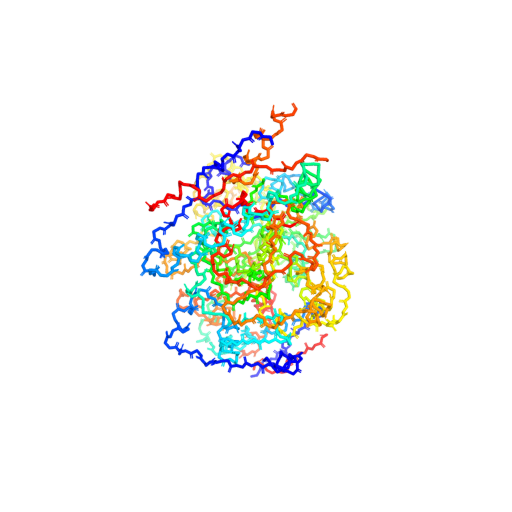0.415 26.312 -0.641 1.00 54.64 145 VAL D C 1
ATOM 4879 O O . VAL D 2 145 ? 40.125 25.137 -0.914 1.00 54.63 145 VAL D O 1
ATOM 4883 N N . LYS D 2 146 ? 41.103 26.627 0.459 1.00 54.44 146 LYS D N 1
ATOM 4884 C CA . LYS D 2 146 ? 41.695 25.591 1.295 1.00 44.70 146 LYS D CA 1
ATOM 4885 C C . LYS D 2 146 ? 41.191 25.712 2.730 1.00 46.15 146 LYS D C 1
ATOM 4886 O O . LYS D 2 146 ? 40.902 26.810 3.227 1.00 47.18 146 LYS D O 1
ATOM 4892 N N . ALA D 2 147 ? 41.057 24.563 3.387 1.00 42.93 147 ALA D N 1
ATOM 4893 C CA . ALA D 2 147 ? 40.688 24.550 4.791 1.00 44.61 147 ALA D CA 1
ATOM 4894 C C . ALA D 2 147 ? 41.848 25.073 5.646 1.00 45.71 147 ALA D C 1
ATOM 4895 O O . ALA D 2 147 ? 42.998 25.209 5.182 1.00 46.94 147 ALA D O 1
ATOM 4897 N N . MET D 2 148 ? 41.537 25.351 6.920 1.00 42.11 148 MET D N 1
ATOM 4898 C CA . MET D 2 148 ? 42.515 25.920 7.853 1.00 38.08 148 MET D CA 1
ATOM 4899 C C . MET D 2 148 ? 43.396 24.825 8.450 1.00 37.69 148 MET D C 1
ATOM 4900 O O . MET D 2 148 ? 42.871 23.855 9.010 1.00 39.58 148 MET D O 1
ATOM 4905 N N . PRO D 2 149 ? 44.718 24.915 8.327 1.00 38.96 149 PRO D N 1
ATOM 4906 C CA . PRO D 2 149 ? 45.570 23.968 9.049 1.00 35.22 149 PRO D CA 1
ATOM 4907 C C . PRO D 2 149 ? 45.408 24.155 10.548 1.00 34.23 149 PRO D C 1
ATOM 4908 O O . PRO D 2 149 ? 45.233 25.273 11.044 1.00 29.41 149 PRO D O 1
ATOM 4912 N N . LYS D 2 150 ? 45.406 23.031 11.258 1.00 36.31 150 LYS D N 1
ATOM 4913 C CA . LYS D 2 150 ? 45.462 23.064 12.709 1.00 37.43 150 LYS D CA 1
ATOM 4914 C C . LYS D 2 150 ? 46.873 23.460 13.145 1.00 34.67 150 LYS D C 1
ATOM 4915 O O . LYS D 2 150 ? 47.810 23.540 12.338 1.00 30.79 150 LYS D O 1
ATOM 4921 N N . ILE D 2 151 ? 47.036 23.642 14.454 1.00 31.20 151 ILE D N 1
ATOM 4922 C CA . ILE D 2 151 ? 48.290 24.178 14.943 1.00 32.04 151 ILE D CA 1
ATOM 4923 C C . ILE D 2 151 ? 49.451 23.234 14.674 1.00 35.03 151 ILE D C 1
ATOM 4924 O O . ILE D 2 151 ? 50.594 23.696 14.575 1.00 33.04 151 ILE D O 1
ATOM 4929 N N . ASP D 2 152 ? 49.214 21.926 14.502 1.00 31.71 152 ASP D N 1
ATOM 4930 C CA . ASP D 2 152 ? 50.325 21.040 14.156 1.00 29.83 152 ASP D CA 1
ATOM 4931 C C . ASP D 2 152 ? 50.420 20.812 12.650 1.00 30.35 152 ASP D C 1
ATOM 4932 O O . ASP D 2 152 ? 51.111 19.887 12.213 1.00 32.02 152 ASP D O 1
ATOM 4937 N N . GLU D 2 153 ? 49.772 21.657 11.858 1.00 28.55 153 GLU D N 1
ATOM 4938 C CA . GLU D 2 153 ? 49.765 21.558 10.404 1.00 34.20 153 GLU D CA 1
ATOM 4939 C C . GLU D 2 153 ? 50.219 22.869 9.775 1.00 34.70 153 GLU D C 1
ATOM 4940 O O . GLU D 2 153 ? 50.260 23.910 10.440 1.00 34.15 153 GLU D O 1
ATOM 4946 N N . CYS D 2 154 ? 50.504 22.815 8.465 1.00 31.48 154 CYS D N 1
ATOM 4947 C CA . CYS D 2 154 ? 50.655 24.015 7.647 1.00 36.57 154 CYS D CA 1
ATOM 4948 C C . CYS D 2 154 ? 50.150 23.756 6.227 1.00 37.30 154 CYS D C 1
ATOM 4949 O O . CYS D 2 154 ? 49.887 22.619 5.826 1.00 40.42 154 CYS D O 1
ATOM 4952 N N . TYR D 2 155 ? 50.065 24.831 5.451 1.00 36.19 155 TYR D N 1
ATOM 4953 C CA . TYR D 2 155 ? 50.057 24.733 3.988 1.00 36.65 155 TYR D CA 1
ATOM 4954 C C . TYR D 2 155 ? 51.453 24.379 3.490 1.00 37.77 155 TYR D C 1
ATOM 4955 O O . TYR D 2 155 ? 52.335 25.242 3.426 1.00 40.21 155 TYR D O 1
ATOM 4964 N N . GLY D 2 156 ? 51.672 23.125 3.127 1.00 37.15 156 GLY D N 1
ATOM 4965 C CA . GLY D 2 156 ? 52.919 22.708 2.516 1.00 39.67 156 GLY D CA 1
ATOM 4966 C C . GLY D 2 156 ? 52.849 22.685 0.993 1.00 45.65 156 GLY D C 1
ATOM 4967 O O . GLY D 2 156 ? 51.796 22.468 0.408 1.00 41.86 156 GLY D O 1
ATOM 4968 N N . TYR D 2 157 ? 53.987 22.920 0.342 1.00 41.87 157 TYR D N 1
ATOM 4969 C CA . TYR D 2 157 ? 54.081 22.774 -1.107 1.00 43.74 157 TYR D CA 1
ATOM 4970 C C . TYR D 2 157 ? 54.536 21.356 -1.424 1.00 46.00 157 TYR D C 1
ATOM 4971 O O . TYR D 2 157 ? 55.549 20.895 -0.896 1.00 44.71 157 TYR D O 1
ATOM 4980 N N . VAL D 2 158 ? 53.747 20.650 -2.231 1.00 49.95 158 VAL D N 1
ATOM 4981 C CA . VAL D 2 158 ? 54.135 19.357 -2.788 1.00 54.91 158 VAL D CA 1
ATOM 4982 C C . VAL D 2 158 ? 54.161 19.557 -4.298 1.00 56.36 158 VAL D C 1
ATOM 4983 O O . VAL D 2 158 ? 53.121 19.866 -4.897 1.00 55.09 158 VAL D O 1
ATOM 4987 N N . PRO D 2 159 ? 55.337 19.509 -4.938 1.00 59.23 159 PRO D N 1
ATOM 4988 C CA . PRO D 2 159 ? 56.629 19.390 -4.254 1.00 56.45 159 PRO D CA 1
ATOM 4989 C C . PRO D 2 159 ? 57.046 20.719 -3.616 1.00 51.98 159 PRO D C 1
ATOM 4990 O O . PRO D 2 159 ? 56.529 21.776 -3.989 1.00 53.61 159 PRO D O 1
ATOM 4994 N N . ALA D 2 160 ? 57.956 20.662 -2.651 1.00 53.10 160 ALA D N 1
ATOM 4995 C CA . ALA D 2 160 ? 58.421 21.881 -1.999 1.00 54.91 160 ALA D CA 1
ATOM 4996 C C . ALA D 2 160 ? 59.100 22.805 -3.009 1.00 54.93 160 ALA D C 1
ATOM 4997 O O . ALA D 2 160 ? 59.644 22.353 -4.020 1.00 56.70 160 ALA D O 1
ATOM 4999 N N . LEU D 2 161 ? 59.076 24.115 -2.723 1.00 53.47 161 LEU D N 1
ATOM 5000 C CA . LEU D 2 161 ? 59.667 25.079 -3.655 1.00 53.65 161 LEU D CA 1
ATOM 5001 C C . LEU D 2 161 ? 61.176 24.893 -3.784 1.00 53.82 161 LEU D C 1
ATOM 5002 O O . LEU D 2 161 ? 61.742 25.197 -4.837 1.00 58.71 161 LEU D O 1
ATOM 5007 N N . VAL D 2 162 ? 61.843 24.405 -2.735 1.00 54.48 162 VAL D N 1
ATOM 5008 C CA . VAL D 2 162 ? 63.274 24.151 -2.826 1.00 55.41 162 VAL D CA 1
ATOM 5009 C C . VAL D 2 162 ? 63.551 22.927 -3.678 1.00 61.18 162 VAL D C 1
ATOM 5010 O O . VAL D 2 162 ? 64.672 22.753 -4.174 1.00 57.62 162 VAL D O 1
ATOM 5014 N N . ALA D 2 163 ? 62.560 22.057 -3.842 1.00 57.29 163 ALA D N 1
ATOM 5015 C CA . ALA D 2 163 ? 62.688 20.907 -4.727 1.00 59.54 163 ALA D CA 1
ATOM 5016 C C . ALA D 2 163 ? 61.948 21.144 -6.038 1.00 60.22 163 ALA D C 1
ATOM 5017 O O . ALA D 2 163 ? 61.315 20.243 -6.589 1.00 59.71 163 ALA D O 1
ATOM 5019 N N . GLY D 2 164 ? 61.978 22.381 -6.523 1.00 58.40 164 GLY D N 1
ATOM 5020 C CA . GLY D 2 164 ? 61.512 22.694 -7.854 1.00 60.91 164 GLY D CA 1
ATOM 5021 C C . GLY D 2 164 ? 60.022 22.759 -8.020 1.00 61.89 164 GLY D C 1
ATOM 5022 O O . GLY D 2 164 ? 59.546 22.849 -9.162 1.00 63.31 164 GLY D O 1
ATOM 5023 N N . GLY D 2 165 ? 59.265 22.715 -6.933 1.00 57.83 165 GLY D N 1
ATOM 5024 C CA . GLY D 2 165 ? 57.833 22.831 -7.054 1.00 53.82 165 GLY D CA 1
ATOM 5025 C C . GLY D 2 165 ? 57.444 24.196 -7.573 1.00 56.30 165 GLY D C 1
ATOM 5026 O O . GLY D 2 165 ? 58.169 25.176 -7.428 1.00 55.93 165 GLY D O 1
ATOM 5027 N N . LYS D 2 166 ? 56.283 24.263 -8.204 1.00 60.31 166 LYS D N 1
ATOM 5028 C CA . LYS D 2 166 ? 55.802 25.574 -8.587 1.00 61.79 166 LYS D CA 1
ATOM 5029 C C . LYS D 2 166 ? 55.120 26.234 -7.400 1.00 60.31 166 LYS D C 1
ATOM 5030 O O . LYS D 2 166 ? 54.574 25.569 -6.509 1.00 54.10 166 LYS D O 1
ATOM 5036 N N . ASP D 2 167 ? 55.173 27.560 -7.394 1.00 58.42 167 ASP D N 1
ATOM 5037 C CA . ASP D 2 167 ? 54.607 28.365 -6.324 1.00 58.80 167 ASP D CA 1
ATOM 5038 C C . ASP D 2 167 ? 53.178 28.758 -6.705 1.00 60.72 167 ASP D C 1
ATOM 5039 O O . ASP D 2 167 ? 52.873 29.889 -7.093 1.00 63.97 167 ASP D O 1
ATOM 5044 N N . CYS D 2 168 ? 52.285 27.777 -6.589 1.00 56.31 168 CYS D N 1
ATOM 5045 C CA . CYS D 2 168 ? 50.880 27.993 -6.905 1.00 57.53 168 CYS D CA 1
ATOM 5046 C C . CYS D 2 168 ? 50.009 27.250 -5.905 1.00 54.24 168 CYS D C 1
ATOM 5047 O O . CYS D 2 168 ? 50.448 26.315 -5.231 1.00 55.90 168 CYS D O 1
ATOM 5050 N N . ILE D 2 169 ? 48.748 27.671 -5.843 1.00 54.16 169 ILE D N 1
ATOM 5051 C CA . ILE D 2 169 ? 47.800 27.091 -4.899 1.00 57.46 169 ILE D CA 1
ATOM 5052 C C . ILE D 2 169 ? 47.543 25.613 -5.198 1.00 59.27 169 ILE D C 1
ATOM 5053 O O . ILE D 2 169 ? 47.318 24.810 -4.278 1.00 55.39 169 ILE D O 1
ATOM 5058 N N . ASP D 2 170 ? 47.625 25.211 -6.464 1.00 58.57 170 ASP D N 1
ATOM 5059 C CA . ASP D 2 170 ? 47.329 23.825 -6.807 1.00 56.80 170 ASP D CA 1
ATOM 5060 C C . ASP D 2 170 ? 48.382 22.850 -6.295 1.00 57.99 170 ASP D C 1
ATOM 5061 O O . ASP D 2 170 ? 48.128 21.638 -6.279 1.00 57.33 170 ASP D O 1
ATOM 5066 N N . ASN D 2 171 ? 49.554 23.334 -5.874 1.00 53.91 171 ASN D N 1
ATOM 5067 C CA . ASN D 2 171 ? 50.558 22.463 -5.279 1.00 55.31 171 ASN D CA 1
ATOM 5068 C C . ASN D 2 171 ? 50.523 22.466 -3.765 1.00 52.12 171 ASN D C 1
ATOM 5069 O O . ASN D 2 171 ? 51.376 21.826 -3.142 1.00 52.66 171 ASN D O 1
ATOM 5074 N N . ILE D 2 172 ? 49.555 23.152 -3.162 1.00 51.06 172 ILE D N 1
ATOM 5075 C CA . ILE D 2 172 ? 49.503 23.339 -1.715 1.00 50.69 172 ILE D CA 1
ATOM 5076 C C . ILE D 2 172 ? 48.675 22.230 -1.079 1.00 51.77 172 ILE D C 1
ATOM 5077 O O . ILE D 2 172 ? 47.524 21.995 -1.469 1.00 56.20 172 ILE D O 1
ATOM 5082 N N . GLN D 2 173 ? 49.247 21.568 -0.078 1.00 50.90 173 GLN D N 1
ATOM 5083 C CA . GLN D 2 173 ? 48.573 20.539 0.698 1.00 46.25 173 GLN D CA 1
ATOM 5084 C C . GLN D 2 173 ? 48.692 20.843 2.183 1.00 49.34 173 GLN D C 1
ATOM 5085 O O . GLN D 2 173 ? 49.760 21.255 2.665 1.00 41.18 173 GLN D O 1
ATOM 5091 N N . ILE D 2 174 ? 47.582 20.651 2.904 1.00 43.11 174 ILE D N 1
ATOM 5092 C CA . ILE D 2 174 ? 47.635 20.632 4.361 1.00 40.94 174 ILE D CA 1
ATOM 5093 C C . ILE D 2 174 ? 48.493 19.447 4.790 1.00 42.53 174 ILE D C 1
ATOM 5094 O O . ILE D 2 174 ? 48.219 18.300 4.425 1.00 44.88 174 ILE D O 1
ATOM 5099 N N . VAL D 2 175 ? 49.570 19.713 5.534 1.00 37.04 175 VAL D N 1
ATOM 5100 C CA . VAL D 2 175 ? 50.473 18.648 5.946 1.00 36.22 175 VAL D CA 1
ATOM 5101 C C . VAL D 2 175 ? 50.818 18.849 7.409 1.00 37.33 175 VAL D C 1
ATOM 5102 O O . VAL D 2 175 ? 50.688 19.943 7.952 1.00 41.79 175 VAL D O 1
ATOM 5106 N N . LYS D 2 176 ? 51.243 17.770 8.050 1.00 34.85 176 LYS D N 1
ATOM 5107 C CA . LYS D 2 176 ? 51.854 17.874 9.368 1.00 38.15 176 LYS D CA 1
ATOM 5108 C C . LYS D 2 176 ? 53.120 18.727 9.289 1.00 43.94 176 LYS D C 1
ATOM 5109 O O . LYS D 2 176 ? 54.001 18.499 8.444 1.00 40.52 176 LYS D O 1
ATOM 5115 N N . ILE D 2 177 ? 53.205 19.711 10.183 1.00 36.76 177 ILE D N 1
ATOM 5116 C CA . ILE D 2 177 ? 54.187 20.769 10.016 1.00 38.85 177 ILE D CA 1
ATOM 5117 C C . ILE D 2 177 ? 55.592 20.303 10.387 1.00 44.00 177 ILE D C 1
ATOM 5118 O O . ILE D 2 177 ? 56.562 20.653 9.697 1.00 43.34 177 ILE D O 1
ATOM 5123 N N . ALA D 2 178 ? 55.746 19.476 11.439 1.00 42.94 178 ALA D N 1
ATOM 5124 C CA . ALA D 2 178 ? 57.097 19.125 11.866 1.00 40.00 178 ALA D CA 1
ATOM 5125 C C . ALA D 2 178 ? 57.837 18.297 10.815 1.00 47.19 178 ALA D C 1
ATOM 5126 O O . ALA D 2 178 ? 58.919 18.721 10.398 1.00 45.29 178 ALA D O 1
ATOM 5128 N N . PRO D 2 179 ? 57.324 17.145 10.356 1.00 49.63 179 PRO D N 1
ATOM 5129 C CA . PRO D 2 179 ? 58.074 16.419 9.313 1.00 46.03 179 PRO D CA 1
ATOM 5130 C C . PRO D 2 179 ? 58.212 17.203 8.018 1.00 47.29 179 PRO D C 1
ATOM 5131 O O . PRO D 2 179 ? 59.175 16.978 7.286 1.00 48.75 179 PRO D O 1
ATOM 5135 N N . TYR D 2 180 ? 57.309 18.140 7.713 1.00 44.07 180 TYR D N 1
ATOM 5136 C CA . TYR D 2 180 ? 57.488 18.946 6.507 1.00 43.93 180 TYR D CA 1
ATOM 5137 C C . TYR D 2 180 ? 58.678 19.891 6.640 1.00 45.16 180 TYR D C 1
ATOM 5138 O O . TYR D 2 180 ? 59.516 19.988 5.736 1.00 42.22 180 TYR D O 1
ATOM 5147 N N . ILE D 2 181 ? 58.748 20.626 7.747 1.00 43.77 181 ILE D N 1
ATOM 5148 C CA . ILE D 2 181 ? 59.902 21.483 7.988 1.00 42.05 181 ILE D CA 1
ATOM 5149 C C . ILE D 2 181 ? 61.180 20.658 8.001 1.00 42.65 181 ILE D C 1
ATOM 5150 O O . ILE D 2 181 ? 62.204 21.064 7.436 1.00 41.10 181 ILE D O 1
ATOM 5155 N N . ASP D 2 182 ? 61.145 19.480 8.622 1.00 42.01 182 ASP D N 1
ATOM 5156 C CA . ASP D 2 182 ? 62.348 18.657 8.648 1.00 45.32 182 ASP D CA 1
ATOM 5157 C C . ASP D 2 182 ? 62.751 18.253 7.231 1.00 50.62 182 ASP D C 1
ATOM 5158 O O . ASP D 2 182 ? 63.934 18.305 6.871 1.00 51.46 182 ASP D O 1
ATOM 5163 N N . THR D 2 183 ? 61.767 17.905 6.399 1.00 49.65 183 THR D N 1
ATOM 5164 C CA . THR D 2 183 ? 62.038 17.522 5.019 1.00 49.31 183 THR D CA 1
ATOM 5165 C C . THR D 2 183 ? 62.621 18.685 4.222 1.00 46.57 183 THR D C 1
ATOM 5166 O O . THR D 2 183 ? 63.596 18.518 3.476 1.00 42.77 183 THR D O 1
ATOM 5170 N N . VAL D 2 184 ? 62.018 19.869 4.339 1.00 45.47 184 VAL D N 1
ATOM 5171 C CA . VAL D 2 184 ? 62.525 21.013 3.585 1.00 46.45 184 VAL D CA 1
ATOM 5172 C C . VAL D 2 184 ? 63.955 21.340 4.010 1.00 47.34 184 VAL D C 1
ATOM 5173 O O . VAL D 2 184 ? 64.811 21.642 3.174 1.00 47.07 184 VAL D O 1
ATOM 5177 N N . ILE D 2 185 ? 64.250 21.222 5.305 1.00 44.87 185 ILE D N 1
ATOM 5178 C CA . ILE D 2 185 ? 65.572 21.590 5.799 1.00 47.71 185 ILE D CA 1
ATOM 5179 C C . ILE D 2 185 ? 66.621 20.655 5.227 1.00 52.25 185 ILE D C 1
ATOM 5180 O O . ILE D 2 185 ? 67.725 21.077 4.855 1.00 44.02 185 ILE D O 1
ATOM 5185 N N . GLN D 2 186 ? 66.292 19.366 5.145 1.00 52.56 186 GLN D N 1
ATOM 5186 C CA . GLN D 2 186 ? 67.223 18.413 4.571 1.00 52.08 186 GLN D CA 1
ATOM 5187 C C . GLN D 2 186 ? 67.290 18.521 3.056 1.00 48.90 186 GLN D C 1
ATOM 5188 O O . GLN D 2 186 ? 68.266 18.057 2.463 1.00 52.09 186 GLN D O 1
ATOM 5194 N N . LEU D 2 187 ? 66.296 19.137 2.422 1.00 47.79 187 LEU D N 1
ATOM 5195 C CA . LEU D 2 187 ? 66.382 19.386 0.993 1.00 51.22 187 LEU D CA 1
ATOM 5196 C C . LEU D 2 187 ? 67.261 20.592 0.684 1.00 55.78 187 LEU D C 1
ATOM 5197 O O . LEU D 2 187 ? 68.033 20.565 -0.275 1.00 53.97 187 LEU D O 1
ATOM 5202 N N . MET D 2 188 ? 67.155 21.656 1.470 1.00 55.52 188 MET D N 1
ATOM 5203 C CA . MET D 2 188 ? 67.808 22.901 1.108 1.00 57.79 188 MET D CA 1
ATOM 5204 C C . MET D 2 188 ? 69.245 22.932 1.627 1.00 56.98 188 MET D C 1
ATOM 5205 O O . MET D 2 188 ? 69.670 22.118 2.459 1.00 53.23 188 MET D O 1
ATOM 5210 N N . GLY D 2 189 ? 70.012 23.874 1.096 1.00 52.96 189 GLY D N 1
ATOM 5211 C CA . GLY D 2 189 ? 71.348 24.074 1.625 1.00 57.81 189 GLY D CA 1
ATOM 5212 C C . GLY D 2 189 ? 71.311 24.872 2.911 1.00 60.31 189 GLY D C 1
ATOM 5213 O O . GLY D 2 189 ? 70.416 24.692 3.739 1.00 60.44 189 GLY D O 1
ATOM 5214 N N . ASP D 2 190 ? 72.288 25.750 3.094 1.00 59.75 190 ASP D N 1
ATOM 5215 C CA . ASP D 2 190 ? 72.195 26.744 4.148 1.00 58.82 190 ASP D CA 1
ATOM 5216 C C . ASP D 2 190 ? 71.053 27.716 3.847 1.00 56.44 190 ASP D C 1
ATOM 5217 O O . ASP D 2 190 ? 70.694 27.946 2.688 1.00 57.07 190 ASP D O 1
ATOM 5222 N N . LEU D 2 191 ? 70.452 28.269 4.901 1.00 51.82 191 LEU D N 1
ATOM 5223 C CA . LEU D 2 191 ? 69.587 29.429 4.698 1.00 46.64 191 LEU D CA 1
ATOM 5224 C C . LEU D 2 191 ? 70.415 30.569 4.137 1.00 42.39 191 LEU D C 1
ATOM 5225 O O . LEU D 2 191 ? 71.552 30.802 4.559 1.00 45.97 191 LEU D O 1
ATOM 5230 N N . LYS D 2 192 ? 69.844 31.283 3.194 1.00 42.81 192 LYS D N 1
ATOM 5231 C CA . LYS D 2 192 ? 70.470 32.491 2.678 1.00 47.21 192 LYS D CA 1
ATOM 5232 C C . LYS D 2 192 ? 69.911 33.696 3.420 1.00 44.28 192 LYS D C 1
ATOM 5233 O O . LYS D 2 192 ? 68.772 33.670 3.889 1.00 39.87 192 LYS D O 1
ATOM 5239 N N . ARG D 2 193 ? 70.696 34.769 3.461 1.00 37.30 193 ARG D N 1
ATOM 5240 C CA . ARG D 2 193 ? 70.247 36.022 4.048 1.00 39.55 193 ARG D CA 1
ATOM 5241 C C . ARG D 2 193 ? 69.326 36.620 2.985 1.00 45.89 193 ARG D C 1
ATOM 5242 O O . ARG D 2 193 ? 69.581 36.472 1.788 1.00 48.05 193 ARG D O 1
ATOM 5250 N N . ILE D 2 194 ? 68.265 37.302 3.400 1.00 40.53 194 ILE D N 1
ATOM 5251 C CA . ILE D 2 194 ? 67.328 37.831 2.433 1.00 49.58 194 ILE D CA 1
ATOM 5252 C C . ILE D 2 194 ? 67.935 39.000 1.650 1.00 58.89 194 ILE D C 1
ATOM 5253 O O . ILE D 2 194 ? 67.648 39.180 0.441 1.00 64.35 194 ILE D O 1
#

Nearest PDB structures (foldseek):
  8g0k-assembly2_C  TM=1.009E+00  e=3.758E-21  Bacteroides
  8g0k-assembly1_A  TM=9.763E-01  e=5.847E-15  Bacteroides
  8g0k-assembly2_D  TM=1.005E+00  e=1.886E-39  Bacteroides
  8fzz-assembly2_D  TM=9.515E-01  e=1.231E-22  Phocaeicola vulgatus
  6itw-assembly1_A  TM=7.321E-01  e=5.768E-10  Agrobacterium fabrum str. C58

Sequence (633 aa):
LSVIFVKPPFQLKKKFQKDPFYEIEMRKQLQMQQDGINNMTIFEWLKNRENFKKYGRSKKIQEDFRDRYRNAKIDEYLLLYEDMDIKAIEAMVDSELEGLAALANPGRSLNIENELLKLIKIKMNVNLVENLEIVFEKFLERSGNSIKLEEFSEDYIRQYNNLVSEKLISFWRIAGIGIYCNGLFRTIIPNDYQYIIEECYPMYDYETVTPFMITVFGDIFAYVKNHVIGDYVVFINIRYGTFKILSENIDILLNIVIFNKSCLENWFLLNEYNTIKEVKAMPKIDECYGYVPALVAGGKDCIDNIQIVKIAPYIDTVIQLMGDLKRIFVKPPFQLKKKFQKDPFYEIEMRKQLQMQQDGWLKNRENFKKYGRNPKSKKIQEDFRDRYRNAKIDEYLLLYEDMDIKAIEAMVDSELEGLAALANPGRSLNIELVENLEIVFEKFLERSGNSIKLEEFSEDYIRQYNNLVSEKLISFWRIAGIGIYCNGLFRTIIPNDYQYIIEECYPMYDYETVTPFMITVFGDIFAYVKNHVIGDYVVFINIRYGTFKILSENIDILLNIVIFNKSCLENWFLLNEYNTIKEVKAMPKIDECYGYVPALVAGGKDCIDNIQIVKIAPYIDTVIQLMGDLKRI

B-factor: mean 41.96, std 12.98, range [19.62, 84.47]

Radius of gyration: 29.89 Å; Cα contacts (8 Å, |Δi|>4): 1098; chains: 4; bounding box: 78×76×74 Å

Foldseek 3Di:
DDEAEFPPAAAPDPVNVVDVCPVVVVLVVQVVVQVVQQPDAPVVVVVVVVVVVPPDDPDVVLQVVLVVQLVVQLVVVCVPPVPDDSVVSSVVSVPDCDRSVVRDDDVRPVVSVVVVVVVPVHGDHYDRNPPHHYD/DVLLVVQWPPKDQPDADDPVVVCVCVLQADPVLVVVSRVRPFIATRVQFKTFDDFVVCQVLCCLFPDDDPQKGWTWTMATLALWTWIKIQHPPPGIWIWTAQLQVQAIETHHSDVPCCRNPQCNDQVSCCVVVVNNCPVVLPVVDPRADPQWHFAFVVRVLVVGDPDSVRTDIDGNVVRSVVSSVSDDHRHYD/DWPPAAEPEAPNVVDVCVVVVVLVVQVVPVVDDPVVVVVVVPPDDDDFDDPVLVVVLVVQLVVQLVVCCVVPVPDDSVVSSVVSVPDCDDSVVRDDTDRVVVVCHSPPHYYD/DVLLVVQWPPKDQPDADDPVLCCVCVPQADPVVSVVSRVRPFIATRLQFKTFDDFVVCQVLVPLADDDDPQKGKTWTMATLALWTWIKIQHPPPGIWIWIAQLQQQAIETHHSPPCCCSNPQCPPQVSCCPVHNCNCVVVLPVVDPRADPQWHFAFVVGVLVVGDDDSVRTDIDGNVVRSVVSSVSDDHRHYD